Protein AF-0000000080426990 (afdb_homodimer)

Foldseek 3Di:
DLVVLVVLLPDPDVVSQVVDPVSVVVQVVCCVQLVADRSVQCQVPVLSHPDHLPPPDPDSVSVNSVVSVVDDDDCLPPADFPVVQQRHQQPQFKDFDPVAPDDQDPLSSVDTNVQQWDADPQQQAIDGDDPPPPSVVVVPCRSVVVVVCPVVVRMDTRNNRVVRHDRRPGVCPDDDCVVVVCVDDQLVRDDPPPPPDDLVVSLCVSCPRPVNPPVSVPDDSVRD/DLVVLVVLLPDPDVVSQVVDPVSVVVQVVCCVQLVADRSVQCLVPVLSHPDHLPPPDPDSVSVNSVVSVVDDDDCLPPADFPVVQQRHQQPQFKDFDPVAPDDQDPLSSVHTNVQFWDADPQQQAIDGDDPPPPSVVVVPCRSVVVVVCPVVVRMDTRNNNVVRHDRHPGPCPDDDCVVVVQVDDQLVRDDPPPCPDDLVVSLVVSCPRVVNPPVSVPDDSVRD

pLDDT: mean 78.08, std 14.15, range [45.28, 95.5]

Organism: Mucor circinelloides f. circinelloides (strain 1006PhL) (NCBI:txid1220926)

Solvent-accessible surface area (backbone atoms only — not comparable to full-atom values): 25011 Å² total; per-residue (Å²): 65,42,60,68,55,42,34,51,59,58,48,81,48,63,68,60,24,64,72,32,63,67,41,37,52,48,40,52,50,49,14,62,71,40,71,43,92,50,45,55,49,43,64,74,33,68,73,50,39,69,65,70,76,54,90,79,61,82,42,72,64,39,49,38,51,52,47,50,67,52,48,61,75,57,52,64,83,24,66,55,43,58,39,31,53,39,69,32,48,36,62,70,41,40,45,63,47,88,90,37,86,64,73,79,63,76,71,45,60,78,35,38,27,53,62,54,34,40,77,37,64,73,36,56,21,38,41,74,48,62,88,78,42,69,73,44,56,82,51,59,64,50,62,58,52,51,50,52,30,43,75,68,58,36,27,39,67,29,66,31,46,48,65,32,52,36,63,36,80,50,72,45,70,61,68,57,62,47,44,58,42,65,39,50,52,52,65,70,68,59,72,67,66,75,56,85,50,52,53,65,51,45,49,49,50,48,66,61,24,78,64,42,52,69,66,53,70,71,51,53,79,87,69,55,65,38,59,64,56,42,31,51,58,58,48,79,48,62,68,58,24,65,71,34,62,67,43,38,52,48,40,52,48,48,14,61,70,43,71,42,93,51,45,52,48,43,64,75,34,67,75,51,39,69,67,61,78,56,86,78,68,83,39,73,64,45,46,39,50,52,44,50,67,51,47,61,75,59,54,63,82,24,68,55,45,58,38,32,53,39,69,32,48,36,62,70,41,40,44,65,45,87,90,38,84,65,73,79,63,73,70,45,63,77,35,36,28,51,64,52,34,40,79,37,65,71,35,56,20,37,40,72,48,62,90,80,42,68,74,44,57,81,51,58,66,52,62,59,52,52,49,51,30,43,75,70,58,37,27,40,68,30,65,31,46,47,65,31,52,36,64,36,79,52,71,46,69,60,70,55,62,46,45,57,43,67,38,51,44,50,63,71,65,53,70,77,64,72,57,83,48,53,56,65,53,45,50,50,50,48,63,60,19,79,63,40,48,68,67,54,71,69,49,53,78,86,72,55

Radius of gyration: 31.19 Å; Cα contacts (8 Å, |Δi|>4): 604; chains: 2; bounding box: 49×91×64 Å

Structure (mmCIF, N/CA/C/O backbone):
data_AF-0000000080426990-model_v1
#
loop_
_entity.id
_entity.type
_entity.pdbx_description
1 polymer 'Uncharacterized protein'
#
loop_
_atom_site.group_PDB
_atom_site.id
_atom_site.type_symbol
_atom_site.label_atom_id
_atom_site.label_alt_id
_atom_site.label_comp_id
_atom_site.label_asym_id
_atom_site.label_entity_id
_atom_site.label_seq_id
_atom_site.pdbx_PDB_ins_code
_atom_site.Cartn_x
_atom_site.Cartn_y
_atom_site.Cartn_z
_atom_site.occupancy
_atom_site.B_iso_or_equiv
_atom_site.auth_seq_id
_atom_site.auth_comp_id
_atom_site.auth_asym_id
_atom_site.auth_atom_id
_atom_site.pdbx_PDB_model_num
ATOM 1 N N . MET A 1 1 ? 14.367 40.094 6.141 1 55.19 1 MET A N 1
ATOM 2 C CA . MET A 1 1 ? 15.086 39.469 7.23 1 55.19 1 MET A CA 1
ATOM 3 C C . MET A 1 1 ? 14.344 38.219 7.711 1 55.19 1 MET A C 1
ATOM 5 O O . MET A 1 1 ? 14.953 37.156 7.902 1 55.19 1 MET A O 1
ATOM 9 N N . TYR A 1 2 ? 13 38.25 7.672 1 69.12 2 TYR A N 1
ATOM 10 C CA . TYR A 1 2 ? 12.32 37.188 8.367 1 69.12 2 TYR A CA 1
ATOM 11 C C . TYR A 1 2 ? 12.148 35.969 7.461 1 69.12 2 TYR A C 1
ATOM 13 O O . TYR A 1 2 ? 12.016 34.844 7.938 1 69.12 2 TYR A O 1
ATOM 21 N N . PHE A 1 3 ? 12.445 36.25 6.215 1 68.5 3 PHE A N 1
ATOM 22 C CA . PHE A 1 3 ? 12.391 35.125 5.301 1 68.5 3 PHE A CA 1
ATOM 23 C C . PHE A 1 3 ? 13.625 34.219 5.457 1 68.5 3 PHE A C 1
ATOM 25 O O . PHE A 1 3 ? 13.539 33 5.344 1 68.5 3 PHE A O 1
ATOM 32 N N . ARG A 1 4 ? 14.688 34.844 5.809 1 66.94 4 ARG A N 1
ATOM 33 C CA . ARG A 1 4 ? 15.93 34.094 6.035 1 66.94 4 ARG A CA 1
ATOM 34 C C . ARG A 1 4 ? 15.789 33.125 7.215 1 66.94 4 ARG A C 1
ATOM 36 O O . ARG A 1 4 ? 16.359 32.031 7.203 1 66.94 4 ARG A O 1
ATOM 43 N N . TRP A 1 5 ? 15.047 33.656 8.117 1 73.81 5 TRP A N 1
ATOM 44 C CA . TRP A 1 5 ? 14.883 32.844 9.312 1 73.81 5 TRP A CA 1
ATOM 45 C C . TRP A 1 5 ? 13.898 31.703 9.055 1 73.81 5 TRP A C 1
ATOM 47 O O . TRP A 1 5 ? 13.914 30.703 9.766 1 73.81 5 TRP A O 1
ATOM 57 N N . LEU A 1 6 ? 13.094 31.891 8.023 1 79.12 6 LEU A N 1
ATOM 58 C CA . LEU A 1 6 ? 12.086 30.875 7.707 1 79.12 6 LEU A CA 1
ATOM 59 C C . LEU A 1 6 ? 12.711 29.672 7.016 1 79.12 6 LEU A C 1
ATOM 61 O O . LEU A 1 6 ? 12.258 28.547 7.191 1 79.12 6 LEU A O 1
ATOM 65 N N . GLN A 1 7 ? 13.703 29.844 6.383 1 74.75 7 GLN A N 1
ATOM 66 C CA . GLN A 1 7 ? 14.281 28.812 5.539 1 74.75 7 GLN A CA 1
ATOM 67 C C . GLN A 1 7 ? 14.734 27.609 6.367 1 74.75 7 GLN A C 1
ATOM 69 O O . GLN A 1 7 ? 14.336 26.469 6.102 1 74.75 7 GLN A O 1
ATOM 74 N N . PRO A 1 8 ? 15.516 27.875 7.395 1 77.38 8 PRO A N 1
ATOM 75 C CA . PRO A 1 8 ? 15.938 26.734 8.203 1 77.38 8 PRO A CA 1
ATOM 76 C C . PRO A 1 8 ? 14.766 26.062 8.938 1 77.38 8 PRO A C 1
ATOM 78 O O . PRO A 1 8 ? 14.82 24.859 9.227 1 77.38 8 PRO A O 1
ATOM 81 N N . LEU A 1 9 ? 13.742 26.828 9.164 1 85.88 9 LEU A N 1
ATOM 82 C CA . LEU A 1 9 ? 12.594 26.297 9.898 1 85.88 9 LEU A CA 1
ATOM 83 C C . LEU A 1 9 ? 11.75 25.391 9 1 85.88 9 LEU A C 1
ATOM 85 O O . LEU A 1 9 ? 10.977 24.578 9.5 1 85.88 9 LEU A O 1
ATOM 89 N N . LEU A 1 10 ? 11.898 25.625 7.758 1 81.88 10 LEU A N 1
ATOM 90 C CA . LEU A 1 10 ? 11.102 24.859 6.809 1 81.88 10 LEU A CA 1
ATOM 91 C C . LEU A 1 10 ? 11.906 23.719 6.215 1 81.88 10 LEU A C 1
ATOM 93 O O . LEU A 1 10 ? 11.445 23.031 5.297 1 81.88 10 LEU A O 1
ATOM 97 N N . THR A 1 11 ? 13.047 23.516 6.723 1 70.75 11 THR A N 1
ATOM 98 C CA . THR A 1 11 ? 13.867 22.422 6.227 1 70.75 11 THR A CA 1
ATOM 99 C C . THR A 1 11 ? 13.484 21.109 6.902 1 70.75 11 THR A C 1
ATOM 101 O O . THR A 1 11 ? 12.977 21.109 8.023 1 70.75 11 THR A O 1
ATOM 104 N N . GLN A 1 12 ? 13.594 19.984 6.211 1 64.44 12 GLN A N 1
ATOM 105 C CA . GLN A 1 12 ? 13.219 18.641 6.641 1 64.44 12 GLN A CA 1
ATOM 106 C C . GLN A 1 12 ? 14.297 18.031 7.535 1 64.44 12 GLN A C 1
ATOM 108 O O . GLN A 1 12 ? 14.039 17.094 8.273 1 64.44 12 GLN A O 1
ATOM 113 N N . ASP A 1 13 ? 15.43 18.656 7.527 1 67.12 13 ASP A N 1
ATOM 114 C CA . ASP A 1 13 ? 16.594 18.016 8.148 1 67.12 13 ASP A CA 1
ATOM 115 C C . ASP A 1 13 ? 16.875 18.625 9.523 1 67.12 13 ASP A C 1
ATOM 117 O O . ASP A 1 13 ? 17.266 19.781 9.641 1 67.12 13 ASP A O 1
ATOM 121 N N . GLN A 1 14 ? 16.547 17.828 10.508 1 71.5 14 GLN A N 1
ATOM 122 C CA . GLN A 1 14 ? 16.75 18.25 11.883 1 71.5 14 GLN A CA 1
ATOM 123 C C . GLN A 1 14 ? 18.188 18.719 12.102 1 71.5 14 GLN A C 1
ATOM 125 O O . GLN A 1 14 ? 18.422 19.719 12.789 1 71.5 14 GLN A O 1
ATOM 130 N N . PRO A 1 15 ? 19.094 18.062 11.484 1 72.5 15 PRO A N 1
ATOM 131 C CA . PRO A 1 15 ? 20.469 18.531 11.695 1 72.5 15 PRO A CA 1
ATOM 132 C C . PRO A 1 15 ? 20.688 19.953 11.195 1 72.5 15 PRO A C 1
ATOM 134 O O . PRO A 1 15 ? 21.453 20.703 11.789 1 72.5 15 PRO A O 1
ATOM 137 N N . ILE A 1 16 ? 20.031 20.312 10.219 1 72.94 16 ILE A N 1
ATOM 138 C CA . ILE A 1 16 ? 20.141 21.672 9.695 1 72.94 16 ILE A CA 1
ATOM 139 C C . ILE A 1 16 ? 19.531 22.672 10.688 1 72.94 16 ILE A C 1
ATOM 141 O O . ILE A 1 16 ? 20.109 23.734 10.938 1 72.94 16 ILE A O 1
ATOM 145 N N . LEU A 1 17 ? 18.469 22.297 11.234 1 78.06 17 LEU A N 1
ATOM 146 C CA . LEU A 1 17 ? 17.828 23.156 12.227 1 78.06 17 LEU A CA 1
ATOM 147 C C . LEU A 1 17 ? 18.703 23.312 13.461 1 78.06 17 LEU A C 1
ATOM 149 O O . LEU A 1 17 ? 18.828 24.406 14.008 1 78.06 17 LEU A O 1
ATOM 153 N N . ASP A 1 18 ? 19.344 22.25 13.75 1 75.94 18 ASP A N 1
ATOM 154 C CA . ASP A 1 18 ? 20.156 22.25 14.961 1 75.94 18 ASP A CA 1
ATOM 155 C C . ASP A 1 18 ? 21.438 23.062 14.766 1 75.94 18 ASP A C 1
ATOM 157 O O . ASP A 1 18 ? 22.016 23.547 15.734 1 75.94 18 ASP A O 1
ATOM 161 N N . SER A 1 19 ? 21.766 23.125 13.555 1 75.94 19 SER A N 1
ATOM 162 C CA . SER A 1 19 ? 23 23.844 13.25 1 75.94 19 SER A CA 1
ATOM 163 C C . SER A 1 19 ? 22.766 25.359 13.281 1 75.94 19 SER A C 1
ATOM 165 O O . SER A 1 19 ? 23.734 26.125 13.289 1 75.94 19 SER A O 1
ATOM 167 N N . HIS A 1 20 ? 21.578 25.797 13.312 1 75.56 20 HIS A N 1
ATOM 168 C CA . HIS A 1 20 ? 21.219 27.203 13.406 1 75.56 20 HIS A CA 1
ATOM 169 C C . HIS A 1 20 ? 20.562 27.516 14.75 1 75.56 20 HIS A C 1
ATOM 171 O O . HIS A 1 20 ? 19.359 27.344 14.922 1 75.56 20 HIS A O 1
ATOM 177 N N . PRO A 1 21 ? 21.312 28.062 15.68 1 77.12 21 PRO A N 1
ATOM 178 C CA . PRO A 1 21 ? 20.812 28.266 17.047 1 77.12 21 PRO A CA 1
ATOM 179 C C . PRO A 1 21 ? 19.547 29.109 17.094 1 77.12 21 PRO A C 1
ATOM 181 O O . PRO A 1 21 ? 18.641 28.812 17.875 1 77.12 21 PRO A O 1
ATOM 184 N N . VAL A 1 22 ? 19.531 30.172 16.266 1 77.44 22 VAL A N 1
ATOM 185 C CA . VAL A 1 22 ? 18.359 31.047 16.25 1 77.44 22 VAL A CA 1
ATOM 186 C C . VAL A 1 22 ? 17.141 30.25 15.797 1 77.44 22 VAL A C 1
ATOM 188 O O . VAL A 1 22 ? 16.078 30.312 16.422 1 77.44 22 VAL A O 1
ATOM 191 N N . SER A 1 23 ? 17.375 29.516 14.773 1 82 23 SER A N 1
ATOM 192 C CA . SER A 1 23 ? 16.266 28.719 14.242 1 82 23 SER A CA 1
ATOM 193 C C . SER A 1 23 ? 15.836 27.641 15.227 1 82 23 SER A C 1
ATOM 195 O O . SER A 1 23 ? 14.641 27.344 15.352 1 82 23 SER A O 1
ATOM 197 N N . CYS A 1 24 ? 16.75 27.094 15.844 1 82.69 24 CYS A N 1
ATOM 198 C CA . CYS A 1 24 ? 16.438 26.078 16.859 1 82.69 24 CYS A CA 1
ATOM 199 C C . CYS A 1 24 ? 15.602 26.688 17.984 1 82.69 24 CYS A C 1
ATOM 201 O O . CYS A 1 24 ? 14.586 26.109 18.391 1 82.69 24 CYS A O 1
ATOM 203 N N . LEU A 1 25 ? 16.078 27.828 18.469 1 85 25 LEU A N 1
ATOM 204 C CA . LEU A 1 25 ? 15.359 28.5 19.531 1 85 25 LEU A CA 1
ATOM 205 C C . LEU A 1 25 ? 13.961 28.906 19.078 1 85 25 LEU A C 1
ATOM 207 O O . LEU A 1 25 ? 12.992 28.781 19.844 1 85 25 LEU A O 1
ATOM 211 N N . LEU A 1 26 ? 13.914 29.375 17.859 1 86.81 26 LEU A N 1
ATOM 212 C CA . LEU A 1 26 ? 12.625 29.766 17.328 1 86.81 26 LEU A CA 1
ATOM 213 C C . LEU A 1 26 ? 11.695 28.562 17.203 1 86.81 26 LEU A C 1
ATOM 215 O O . LEU A 1 26 ? 10.5 28.672 17.469 1 86.81 26 LEU A O 1
ATOM 219 N N . SER A 1 27 ? 12.211 27.484 16.812 1 88.69 27 SER A N 1
ATOM 220 C CA . SER A 1 27 ? 11.438 26.25 16.719 1 88.69 27 SER A CA 1
ATOM 221 C C . SER A 1 27 ? 10.82 25.891 18.062 1 88.69 27 SER A C 1
ATOM 223 O O . SER A 1 27 ? 9.625 25.594 18.156 1 88.69 27 SER A O 1
ATOM 225 N N . TYR A 1 28 ? 11.641 25.969 19.078 1 85.5 28 TYR A N 1
ATOM 226 C CA . TYR A 1 28 ? 11.156 25.672 20.422 1 85.5 28 TYR A CA 1
ATOM 227 C C . TYR A 1 28 ? 10.102 26.672 20.875 1 85.5 28 TYR A C 1
ATOM 229 O O . TYR A 1 28 ? 9.086 26.297 21.453 1 85.5 28 TYR A O 1
ATOM 237 N N . HIS A 1 29 ? 10.367 27.875 20.594 1 87.94 29 HIS A N 1
ATOM 238 C CA . HIS A 1 29 ? 9.43 28.922 21 1 87.94 29 HIS A CA 1
ATOM 239 C C . HIS A 1 29 ? 8.086 28.734 20.312 1 87.94 29 HIS A C 1
ATOM 241 O O . HIS A 1 29 ? 7.035 28.828 20.953 1 87.94 29 HIS A O 1
ATOM 247 N N . ILE A 1 30 ? 8.109 28.484 19.047 1 89.75 30 ILE A N 1
ATOM 248 C CA . ILE A 1 30 ? 6.879 28.297 18.281 1 89.75 30 ILE A CA 1
ATOM 249 C C . ILE A 1 30 ? 6.105 27.094 18.828 1 89.75 30 ILE A C 1
ATOM 251 O O . ILE A 1 30 ? 4.887 27.172 18.984 1 89.75 30 ILE A O 1
ATOM 255 N N . ARG A 1 31 ? 6.789 26.078 19.156 1 87.44 31 ARG A N 1
ATOM 256 C CA . ARG A 1 31 ? 6.148 24.891 19.688 1 87.44 31 ARG A CA 1
ATOM 257 C C . ARG A 1 31 ? 5.516 25.156 21.047 1 87.44 31 ARG A C 1
ATOM 259 O O . ARG A 1 31 ? 4.391 24.734 21.312 1 87.44 31 ARG A O 1
ATOM 266 N N . ASN A 1 32 ? 6.184 25.938 21.844 1 85.06 32 ASN A N 1
ATOM 267 C CA . ASN A 1 32 ? 5.707 26.234 23.188 1 85.06 32 ASN A CA 1
ATOM 268 C C . ASN A 1 32 ? 4.488 27.156 23.172 1 85.06 32 ASN A C 1
ATOM 270 O O . ASN A 1 32 ? 3.518 26.922 23.891 1 85.06 32 ASN A O 1
ATOM 274 N N . VAL A 1 33 ? 4.582 28.125 22.328 1 85 33 VAL A N 1
ATOM 275 C CA . VAL A 1 33 ? 3.504 29.109 22.281 1 85 33 VAL A CA 1
ATOM 276 C C . VAL A 1 33 ? 2.23 28.453 21.75 1 85 33 VAL A C 1
ATOM 278 O O . VAL A 1 33 ? 1.124 28.797 22.172 1 85 33 VAL A O 1
ATOM 281 N N . ASN A 1 34 ? 2.396 27.5 20.828 1 88.44 34 ASN A N 1
ATOM 282 C CA . ASN A 1 34 ? 1.238 26.891 20.172 1 88.44 34 ASN A CA 1
ATOM 283 C C . ASN A 1 34 ? 0.922 25.531 20.781 1 88.44 34 ASN A C 1
ATOM 285 O O . ASN A 1 34 ? -0.015 24.859 20.344 1 88.44 34 ASN A O 1
ATOM 289 N N . ASN A 1 35 ? 1.779 25.094 21.703 1 85.44 35 ASN A N 1
ATOM 290 C CA . ASN A 1 35 ? 1.604 23.797 22.344 1 85.44 35 ASN A CA 1
ATOM 291 C C . ASN A 1 35 ? 1.504 22.672 21.312 1 85.44 35 ASN A C 1
ATOM 293 O O . ASN A 1 35 ? 0.547 21.891 21.328 1 85.44 35 ASN A O 1
ATOM 297 N N . CYS A 1 36 ? 2.402 22.703 20.422 1 88 36 CYS A N 1
ATOM 298 C CA . CYS A 1 36 ? 2.428 21.688 19.391 1 88 36 CYS A CA 1
ATOM 299 C C . CYS A 1 36 ? 3.793 21 19.312 1 88 36 CYS A C 1
ATOM 301 O O . CYS A 1 36 ? 4.773 21.531 19.844 1 88 36 CYS A O 1
ATOM 303 N N . GLN A 1 37 ? 3.812 19.875 18.734 1 87.31 37 GLN A N 1
ATOM 304 C CA . GLN A 1 37 ? 5.039 19.094 18.672 1 87.31 37 GLN A CA 1
ATOM 305 C C . GLN A 1 37 ? 5.902 19.516 17.484 1 87.31 37 GLN A C 1
ATOM 307 O O . GLN A 1 37 ? 7.129 19.406 17.531 1 87.31 37 GLN A O 1
ATOM 312 N N . TYR A 1 38 ? 5.258 19.984 16.484 1 91 38 TYR A N 1
ATOM 313 C CA . TYR A 1 38 ? 5.973 20.344 15.273 1 91 38 TYR A CA 1
ATOM 314 C C . TYR A 1 38 ? 5.773 21.812 14.922 1 91 38 TYR A C 1
ATOM 316 O O . TYR A 1 38 ? 4.652 22.234 14.633 1 91 38 TYR A O 1
ATOM 324 N N . HIS A 1 39 ? 6.875 22.484 14.836 1 90.5 39 HIS A N 1
ATOM 325 C CA . HIS A 1 39 ? 6.797 23.922 14.609 1 90.5 39 HIS A CA 1
ATOM 326 C C . HIS A 1 39 ? 6.289 24.234 13.203 1 90.5 39 HIS A C 1
ATOM 328 O O . HIS A 1 39 ? 5.859 25.359 12.922 1 90.5 39 HIS A O 1
ATOM 334 N N . GLN A 1 40 ? 6.367 23.266 12.328 1 90.94 40 GLN A N 1
ATOM 335 C CA . GLN A 1 40 ? 5.922 23.469 10.953 1 90.94 40 GLN A CA 1
ATOM 336 C C . GLN A 1 40 ? 4.41 23.641 10.883 1 90.94 40 GLN A C 1
ATOM 338 O O . GLN A 1 40 ? 3.898 24.312 9.977 1 90.94 40 GLN A O 1
ATOM 343 N N . ILE A 1 41 ? 3.734 23.156 11.812 1 92.31 41 ILE A N 1
ATOM 344 C CA . ILE A 1 41 ? 2.275 23.141 11.773 1 92.31 41 ILE A CA 1
ATOM 345 C C . ILE A 1 41 ? 1.743 24.562 11.867 1 92.31 41 ILE A C 1
ATOM 347 O O . ILE A 1 41 ? 1.054 25.047 10.961 1 92.31 41 ILE A O 1
ATOM 351 N N . PRO A 1 42 ? 2.1 25.312 12.875 1 91.5 42 PRO A N 1
ATOM 352 C CA . PRO A 1 42 ? 1.614 26.703 12.906 1 91.5 42 PRO A CA 1
ATOM 353 C C . PRO A 1 42 ? 2.205 27.562 11.789 1 91.5 42 PRO A C 1
ATOM 355 O O . PRO A 1 42 ? 1.597 28.547 11.375 1 91.5 42 PRO A O 1
ATOM 358 N N . LEU A 1 43 ? 3.324 27.203 11.297 1 90.81 43 LEU A N 1
ATOM 359 C CA . LEU A 1 43 ? 3.918 27.938 10.195 1 90.81 43 LEU A CA 1
ATOM 360 C C . LEU A 1 43 ? 3.131 27.719 8.906 1 90.81 43 LEU A C 1
ATOM 362 O O . LEU A 1 43 ? 2.832 28.688 8.188 1 90.81 43 LEU A O 1
ATOM 366 N N . LEU A 1 44 ? 2.74 26.531 8.711 1 90.44 44 LEU A N 1
ATOM 367 C CA . LEU A 1 44 ? 2.119 26.172 7.438 1 90.44 44 LEU A CA 1
ATOM 368 C C . LEU A 1 44 ? 0.61 26.391 7.488 1 90.44 44 LEU A C 1
ATOM 370 O O . LEU A 1 44 ? -0.015 26.656 6.465 1 90.44 44 LEU A O 1
ATOM 374 N N . PHE A 1 45 ? 0.104 26.25 8.664 1 90.62 45 PHE A N 1
ATOM 375 C CA . PHE A 1 45 ? -1.347 26.312 8.805 1 90.62 45 PHE A CA 1
ATOM 376 C C . PHE A 1 45 ? -1.742 27.375 9.82 1 90.62 45 PHE A C 1
ATOM 378 O O . PHE A 1 45 ? -1.751 27.125 11.023 1 90.62 45 PHE A O 1
ATOM 385 N N . PRO A 1 46 ? -2.229 28.453 9.375 1 87.56 46 PRO A N 1
ATOM 386 C CA . PRO A 1 46 ? -2.574 29.562 10.266 1 87.56 46 PRO A CA 1
ATOM 387 C C . PRO A 1 46 ? -3.621 29.188 11.305 1 87.56 46 PRO A C 1
ATOM 389 O O . PRO A 1 46 ? -3.619 29.734 12.414 1 87.56 46 PRO A O 1
ATOM 392 N N . SER A 1 47 ? -4.438 28.266 10.945 1 82.75 47 SER A N 1
ATOM 393 C CA . SER A 1 47 ? -5.504 27.844 11.844 1 82.75 47 SER A CA 1
ATOM 394 C C . SER A 1 47 ? -4.941 27.172 13.094 1 82.75 47 SER A C 1
ATOM 396 O O . SER A 1 47 ? -5.641 27.031 14.102 1 82.75 47 SER A O 1
ATOM 398 N N . ALA A 1 48 ? -3.76 26.797 13.031 1 88.5 48 ALA A N 1
ATOM 399 C CA . ALA A 1 48 ? -3.15 26.078 14.141 1 88.5 48 ALA A CA 1
ATOM 400 C C . ALA A 1 48 ? -2.445 27.031 15.102 1 88.5 48 ALA A C 1
ATOM 402 O O . ALA A 1 48 ? -1.908 26.609 16.125 1 88.5 48 ALA A O 1
ATOM 403 N N . ARG A 1 49 ? -2.549 28.25 14.805 1 87.44 49 ARG A N 1
ATOM 404 C CA . ARG A 1 49 ? -1.881 29.25 15.648 1 87.44 49 ARG A CA 1
ATOM 405 C C . ARG A 1 49 ? -2.754 29.625 16.828 1 87.44 49 ARG A C 1
ATOM 407 O O . ARG A 1 49 ? -3.951 29.875 16.688 1 87.44 49 ARG A O 1
ATOM 414 N N . SER A 1 50 ? -2.225 29.406 18.062 1 76.88 50 SER A N 1
ATOM 415 C CA . SER A 1 50 ? -2.969 29.719 19.281 1 76.88 50 SER A CA 1
ATOM 416 C C . SER A 1 50 ? -3.363 31.188 19.312 1 76.88 50 SER A C 1
ATOM 418 O O . SER A 1 50 ? -4.457 31.531 19.766 1 76.88 50 SER A O 1
ATOM 420 N N . GLN A 1 51 ? -2.375 32.062 19.078 1 67.5 51 GLN A N 1
ATOM 421 C CA . GLN A 1 51 ? -2.654 33.5 19.125 1 67.5 51 GLN A CA 1
ATOM 422 C C . GLN A 1 51 ? -2.553 34.125 17.734 1 67.5 51 GLN A C 1
ATOM 424 O O . GLN A 1 51 ? -1.731 33.688 16.922 1 67.5 51 GLN A O 1
ATOM 429 N N . GLY A 1 52 ? -3.775 34.531 17.203 1 59.16 52 GLY A N 1
ATOM 430 C CA . GLY A 1 52 ? -3.721 35.25 15.93 1 59.16 52 GLY A CA 1
ATOM 431 C C . GLY A 1 52 ? -2.592 36.25 15.852 1 59.16 52 GLY A C 1
ATOM 432 O O . GLY A 1 52 ? -1.899 36.5 16.844 1 59.16 52 GLY A O 1
ATOM 433 N N . LEU A 1 53 ? -2.111 36.469 14.586 1 58.56 53 LEU A N 1
ATOM 434 C CA . LEU A 1 53 ? -1.147 37.531 14.367 1 58.56 53 LEU A CA 1
ATOM 435 C C . LEU A 1 53 ? -1.575 38.812 15.086 1 58.56 53 LEU A C 1
ATOM 437 O O . LEU A 1 53 ? -2.725 39.25 14.969 1 58.56 53 LEU A O 1
ATOM 441 N N . HIS A 1 54 ? -1.146 39 16.344 1 52.56 54 HIS A N 1
ATOM 442 C CA . HIS A 1 54 ? -1.499 40.25 16.984 1 52.56 54 HIS A CA 1
ATOM 443 C C . HIS A 1 54 ? -1.022 41.438 16.172 1 52.56 54 HIS A C 1
ATOM 445 O O . HIS A 1 54 ? 0.047 41.406 15.555 1 52.56 54 HIS A O 1
ATOM 451 N N . LYS A 1 55 ? -2.09 42.312 15.75 1 52.03 55 LYS A N 1
ATOM 452 C CA . LYS A 1 55 ? -1.826 43.531 15.008 1 52.03 55 LYS A CA 1
ATOM 453 C C . LYS A 1 55 ? -0.565 44.219 15.516 1 52.03 55 LYS A C 1
ATOM 455 O O . LYS A 1 55 ? 0.216 44.75 14.727 1 52.03 55 LYS A O 1
ATOM 460 N N . GLN A 1 56 ? -0.616 44.469 16.75 1 46.94 56 GLN A N 1
ATOM 461 C CA . GLN A 1 56 ? 0.325 45.438 17.297 1 46.94 56 GLN A CA 1
ATOM 462 C C . GLN A 1 56 ? 1.64 44.781 17.688 1 46.94 56 GLN A C 1
ATOM 464 O O . GLN A 1 56 ? 2.672 45.438 17.797 1 46.94 56 GLN A O 1
ATOM 469 N N . ARG A 1 57 ? 1.629 43.562 18.375 1 51.47 57 ARG A N 1
ATOM 470 C CA . ARG A 1 57 ? 2.836 43.094 19.031 1 51.47 57 ARG A CA 1
ATOM 471 C C . ARG A 1 57 ? 3.766 42.406 18.062 1 51.47 57 ARG A C 1
ATOM 473 O O . ARG A 1 57 ? 3.334 41.5 17.312 1 51.47 57 ARG A O 1
ATOM 480 N N . VAL A 1 58 ? 4.863 43.031 17.688 1 59.88 58 VAL A N 1
ATOM 481 C CA . VAL A 1 58 ? 6.035 42.938 16.828 1 59.88 58 VAL A CA 1
ATOM 482 C C . VAL A 1 58 ? 6.922 41.781 17.312 1 59.88 58 VAL A C 1
ATOM 484 O O . VAL A 1 58 ? 8.148 41.875 17.25 1 59.88 58 VAL A O 1
ATOM 487 N N . GLY A 1 59 ? 6.285 40.75 17.891 1 72 59 GLY A N 1
ATOM 488 C CA . GLY A 1 59 ? 7.211 39.719 18.312 1 72 59 GLY A CA 1
ATOM 489 C C . GLY A 1 59 ? 7.785 38.906 17.141 1 72 59 GLY A C 1
ATOM 490 O O . GLY A 1 59 ? 7.25 38.938 16.031 1 72 59 GLY A O 1
ATOM 491 N N . THR A 1 60 ? 8.938 38.469 17.328 1 78.75 60 THR A N 1
ATOM 492 C CA . THR A 1 60 ? 9.68 37.719 16.328 1 78.75 60 THR A CA 1
ATOM 493 C C . THR A 1 60 ? 8.805 36.656 15.672 1 78.75 60 THR A C 1
ATOM 495 O O . THR A 1 60 ? 8.805 36.5 14.453 1 78.75 60 THR A O 1
ATOM 498 N N . ILE A 1 61 ? 7.957 36.094 16.484 1 83.38 61 ILE A N 1
ATOM 499 C CA . ILE A 1 61 ? 7.105 35.031 15.984 1 83.38 61 ILE A CA 1
ATOM 500 C C . ILE A 1 61 ? 6.023 35.625 15.078 1 83.38 61 ILE A C 1
ATOM 502 O O . ILE A 1 61 ? 5.707 35.062 14.031 1 83.38 61 ILE A O 1
ATOM 506 N N . ASP A 1 62 ? 5.512 36.719 15.477 1 82.94 62 ASP A N 1
ATOM 507 C CA . ASP A 1 62 ? 4.488 37.375 14.656 1 82.94 62 ASP A CA 1
ATOM 508 C C . ASP A 1 62 ? 5.051 37.781 13.297 1 82.94 62 ASP A C 1
ATOM 510 O O . ASP A 1 62 ? 4.371 37.656 12.273 1 82.94 62 ASP A O 1
ATOM 514 N N . MET A 1 63 ? 6.223 38.25 13.367 1 80.19 63 MET A N 1
ATOM 515 C CA . MET A 1 63 ? 6.859 38.656 12.117 1 80.19 63 MET A CA 1
ATOM 516 C C . MET A 1 63 ? 7.125 37.469 11.227 1 80.19 63 MET A C 1
ATOM 518 O O . MET A 1 63 ? 6.992 37.531 10.008 1 80.19 63 MET A O 1
ATOM 522 N N . LEU A 1 64 ? 7.508 36.375 11.828 1 84.06 64 LEU A N 1
ATOM 523 C CA . LEU A 1 64 ? 7.711 35.156 11.062 1 84.06 64 LEU A CA 1
ATOM 524 C C . LEU A 1 64 ? 6.402 34.688 10.422 1 84.06 64 LEU A C 1
ATOM 526 O O . LEU A 1 64 ? 6.379 34.281 9.25 1 84.06 64 LEU A O 1
ATOM 530 N N . TYR A 1 65 ? 5.371 34.75 11.227 1 86.62 65 TYR A N 1
ATOM 531 C CA . TYR A 1 65 ? 4.062 34.344 10.719 1 86.62 65 TYR A CA 1
ATOM 532 C C . TYR A 1 65 ? 3.635 35.219 9.555 1 86.62 65 TYR A C 1
ATOM 534 O O . TYR A 1 65 ? 3.107 34.75 8.555 1 86.62 65 TYR A O 1
ATOM 542 N N . ARG A 1 66 ? 3.844 36.469 9.703 1 80.31 66 ARG A N 1
ATOM 543 C CA . ARG A 1 66 ? 3.502 37.375 8.625 1 80.31 66 ARG A CA 1
ATOM 544 C C . ARG A 1 66 ? 4.301 37.094 7.363 1 80.31 66 ARG A C 1
ATOM 546 O O . ARG A 1 66 ? 3.752 37.094 6.258 1 80.31 66 ARG A O 1
ATOM 553 N N . ALA A 1 67 ? 5.539 36.844 7.559 1 78.19 67 ALA A N 1
ATOM 554 C CA . ALA A 1 67 ? 6.422 36.562 6.43 1 78.19 67 ALA A CA 1
ATOM 555 C C . ALA A 1 67 ? 5.957 35.312 5.672 1 78.19 67 ALA A C 1
ATOM 557 O O . ALA A 1 67 ? 5.871 35.312 4.441 1 78.19 67 ALA A O 1
ATOM 558 N N . ILE A 1 68 ? 5.691 34.281 6.41 1 82.12 68 ILE A N 1
ATOM 559 C CA . ILE A 1 68 ? 5.316 33.031 5.75 1 82.12 68 ILE A CA 1
ATOM 560 C C . ILE A 1 68 ? 3.949 33.188 5.086 1 82.12 68 ILE A C 1
ATOM 562 O O . ILE A 1 68 ? 3.686 32.562 4.047 1 82.12 68 ILE A O 1
ATOM 566 N N . ASN A 1 69 ? 3.104 33.969 5.66 1 80.62 69 ASN A N 1
ATOM 567 C CA . ASN A 1 69 ? 1.77 34.156 5.105 1 80.62 69 ASN A CA 1
ATOM 568 C C . ASN A 1 69 ? 1.82 34.906 3.768 1 80.62 69 ASN A C 1
ATOM 570 O O . ASN A 1 69 ? 0.878 34.812 2.977 1 80.62 69 ASN A O 1
ATOM 574 N N . TYR A 1 70 ? 2.869 35.562 3.605 1 72.06 70 TYR A N 1
ATOM 575 C CA . TYR A 1 70 ? 3.008 36.312 2.357 1 72.06 70 TYR A CA 1
ATOM 576 C C . TYR A 1 70 ? 3.449 35.375 1.224 1 72.06 70 TYR A C 1
ATOM 578 O O . TYR A 1 70 ? 3.322 35.719 0.048 1 72.06 70 TYR A O 1
ATOM 586 N N . LEU A 1 71 ? 3.941 34.219 1.598 1 72.38 71 LEU A N 1
ATOM 587 C CA . LEU A 1 71 ? 4.387 33.25 0.581 1 72.38 71 LEU A CA 1
ATOM 588 C C . LEU A 1 71 ? 3.211 32.469 0.027 1 72.38 71 LEU A C 1
ATOM 590 O O . LEU A 1 71 ? 2.342 32.031 0.784 1 72.38 71 LEU A O 1
ATOM 594 N N . PRO A 1 72 ? 3.166 32.344 -1.257 1 69.75 72 PRO A N 1
ATOM 595 C CA . PRO A 1 72 ? 2.104 31.516 -1.827 1 69.75 72 PRO A CA 1
ATOM 596 C C . PRO A 1 72 ? 2.236 30.031 -1.442 1 69.75 72 PRO A C 1
ATOM 598 O O . PRO A 1 72 ? 3.352 29.516 -1.354 1 69.75 72 PRO A O 1
ATOM 601 N N . ARG A 1 73 ? 1.118 29.484 -1.009 1 73.69 73 ARG A N 1
ATOM 602 C CA . ARG A 1 73 ? 1.111 28.062 -0.691 1 73.69 73 ARG A CA 1
ATOM 603 C C . ARG A 1 73 ? -0.064 27.344 -1.361 1 73.69 73 ARG A C 1
ATOM 605 O O . ARG A 1 73 ? -1.197 27.828 -1.307 1 73.69 73 ARG A O 1
ATOM 612 N N . SER A 1 74 ? 0.297 26.375 -2.215 1 74.62 74 SER A N 1
ATOM 613 C CA . SER A 1 74 ? -0.655 25.453 -2.812 1 74.62 74 SER A CA 1
ATOM 614 C C . SER A 1 74 ? -0.256 24 -2.545 1 74.62 74 SER A C 1
ATOM 616 O O . SER A 1 74 ? 0.709 23.5 -3.127 1 74.62 74 SER A O 1
ATOM 618 N N . PHE A 1 75 ? -1.104 23.469 -1.718 1 80.19 75 PHE A N 1
ATOM 619 C CA . PHE A 1 75 ? -0.749 22.109 -1.318 1 80.19 75 PHE A CA 1
ATOM 620 C C . PHE A 1 75 ? -1.405 21.078 -2.236 1 80.19 75 PHE A C 1
ATOM 622 O O . PHE A 1 75 ? -1.353 19.891 -1.973 1 80.19 75 PHE A O 1
ATOM 629 N N . ASP A 1 76 ? -1.95 21.531 -3.311 1 76.88 76 ASP A N 1
ATOM 630 C CA . ASP A 1 76 ? -2.756 20.656 -4.145 1 76.88 76 ASP A CA 1
ATOM 631 C C . ASP A 1 76 ? -1.921 19.484 -4.684 1 76.88 76 ASP A C 1
ATOM 633 O O . ASP A 1 76 ? -2.404 18.359 -4.773 1 76.88 76 ASP A O 1
ATOM 637 N N . ALA A 1 77 ? -0.678 19.75 -4.898 1 76.62 77 ALA A N 1
ATOM 638 C CA . ALA A 1 77 ? 0.171 18.734 -5.516 1 76.62 77 ALA A CA 1
ATOM 639 C C . ALA A 1 77 ? 0.917 17.922 -4.457 1 76.62 77 ALA A C 1
ATOM 641 O O . ALA A 1 77 ? 1.645 16.984 -4.781 1 76.62 77 ALA A O 1
ATOM 642 N N . ALA A 1 78 ? 0.635 18.328 -3.283 1 81.69 78 ALA A N 1
ATOM 643 C CA . ALA A 1 78 ? 1.396 17.672 -2.225 1 81.69 78 ALA A CA 1
ATOM 644 C C . ALA A 1 78 ? 0.79 16.328 -1.873 1 81.69 78 ALA A C 1
ATOM 646 O O . ALA A 1 78 ? -0.434 16.172 -1.848 1 81.69 78 ALA A O 1
ATOM 647 N N . ALA A 1 79 ? 1.628 15.336 -1.685 1 79.38 79 ALA A N 1
ATOM 648 C CA . ALA A 1 79 ? 1.222 14.039 -1.16 1 79.38 79 ALA A CA 1
ATOM 649 C C . ALA A 1 79 ? 1.81 13.797 0.228 1 79.38 79 ALA A C 1
ATOM 651 O O . ALA A 1 79 ? 3.029 13.836 0.407 1 79.38 79 ALA A O 1
ATOM 652 N N . ILE A 1 80 ? 0.905 13.656 1.085 1 87.88 80 ILE A N 1
ATOM 653 C CA . ILE A 1 80 ? 1.39 13.438 2.443 1 87.88 80 ILE A CA 1
ATOM 654 C C . ILE A 1 80 ? 1.173 11.977 2.836 1 87.88 80 ILE A C 1
ATOM 656 O O . ILE A 1 80 ? 0.337 11.289 2.25 1 87.88 80 ILE A O 1
ATOM 660 N N . ASN A 1 81 ? 1.957 11.57 3.787 1 83 81 ASN A N 1
ATOM 661 C CA . ASN A 1 81 ? 1.763 10.211 4.289 1 83 81 ASN A CA 1
ATOM 662 C C . ASN A 1 81 ? 0.75 10.18 5.434 1 83 81 ASN A C 1
ATOM 664 O O . ASN A 1 81 ? 0.295 11.227 5.895 1 83 81 ASN A O 1
ATOM 668 N N . THR A 1 82 ? 0.438 9.008 5.891 1 86.56 82 THR A N 1
ATOM 669 C CA . THR A 1 82 ? -0.613 8.82 6.883 1 86.56 82 THR A CA 1
ATOM 670 C C . THR A 1 82 ? -0.182 9.383 8.234 1 86.56 82 THR A C 1
ATOM 672 O O . THR A 1 82 ? -0.993 9.961 8.961 1 86.56 82 THR A O 1
ATOM 675 N N . ALA A 1 83 ? 1.05 9.219 8.594 1 87.06 83 ALA A N 1
ATOM 676 C CA . ALA A 1 83 ? 1.545 9.719 9.867 1 87.06 83 ALA A CA 1
ATOM 677 C C . ALA A 1 83 ? 1.415 11.242 9.945 1 87.06 83 ALA A C 1
ATOM 679 O O . ALA A 1 83 ? 0.967 11.781 10.961 1 87.06 83 ALA A O 1
ATOM 680 N N . THR A 1 84 ? 1.763 11.867 8.891 1 90.31 84 THR A N 1
ATOM 681 C CA . THR A 1 84 ? 1.651 13.32 8.828 1 90.31 84 THR A CA 1
ATOM 682 C C . THR A 1 84 ? 0.188 13.75 8.852 1 90.31 84 THR A C 1
ATOM 684 O O . THR A 1 84 ? -0.175 14.703 9.547 1 90.31 84 THR A O 1
ATOM 687 N N . ALA A 1 85 ? -0.562 13.062 8.141 1 93.44 85 ALA A N 1
ATOM 688 C CA . ALA A 1 85 ? -1.985 13.383 8.078 1 93.44 85 ALA A CA 1
ATOM 689 C C . ALA A 1 85 ? -2.617 13.344 9.469 1 93.44 85 ALA A C 1
ATOM 691 O O . ALA A 1 85 ? -3.43 14.211 9.805 1 93.44 85 ALA A O 1
ATOM 692 N N . MET A 1 86 ? -2.189 12.469 10.242 1 93.06 86 MET A N 1
ATOM 693 C CA . MET A 1 86 ? -2.828 12.219 11.531 1 93.06 86 MET A CA 1
ATOM 694 C C . MET A 1 86 ? -2.49 13.328 12.531 1 93.06 86 MET A C 1
ATOM 696 O O . MET A 1 86 ? -3.213 13.531 13.508 1 93.06 86 MET A O 1
ATOM 700 N N . VAL A 1 87 ? -1.454 14.039 12.281 1 92.56 87 VAL A N 1
ATOM 701 C CA . VAL A 1 87 ? -1.026 15.039 13.25 1 92.56 87 VAL A CA 1
ATOM 702 C C . VAL A 1 87 ? -1.461 16.422 12.789 1 92.56 87 VAL A C 1
ATOM 704 O O . VAL A 1 87 ? -1.276 17.422 13.508 1 92.56 87 VAL A O 1
ATOM 707 N N . LEU A 1 88 ? -2.049 16.547 11.68 1 94.38 88 LEU A N 1
ATOM 708 C CA . LEU A 1 88 ? -2.502 17.828 11.156 1 94.38 88 LEU A CA 1
ATOM 709 C C . LEU A 1 88 ? -3.707 18.344 11.945 1 94.38 88 LEU A C 1
ATOM 711 O O . LEU A 1 88 ? -4.477 17.547 12.484 1 94.38 88 LEU A O 1
ATOM 715 N N . PRO A 1 89 ? -3.734 19.719 12.031 1 93.44 89 PRO A N 1
ATOM 716 C CA . PRO A 1 89 ? -5.02 20.25 12.492 1 93.44 89 PRO A CA 1
ATOM 717 C C . PRO A 1 89 ? -6.195 19.766 11.641 1 93.44 89 PRO A C 1
ATOM 719 O O . PRO A 1 89 ? -6.07 19.656 10.422 1 93.44 89 PRO A O 1
ATOM 722 N N . LEU A 1 90 ? -7.297 19.469 12.281 1 94.94 90 LEU A N 1
ATOM 723 C CA . LEU A 1 90 ? -8.453 18.953 11.562 1 94.94 90 LEU A CA 1
ATOM 724 C C . LEU A 1 90 ? -8.898 19.938 10.484 1 94.94 90 LEU A C 1
ATOM 726 O O . LEU A 1 90 ? -9.258 19.531 9.375 1 94.94 90 LEU A O 1
ATOM 730 N N . GLN A 1 91 ? -8.797 21.156 10.742 1 92.56 91 GLN A N 1
ATOM 731 C CA . GLN A 1 91 ? -9.219 22.203 9.805 1 92.56 91 GLN A CA 1
ATOM 732 C C . GLN A 1 91 ? -8.367 22.172 8.539 1 92.56 91 GLN A C 1
ATOM 734 O O . GLN A 1 91 ? -8.797 22.656 7.492 1 92.56 91 GLN A O 1
ATOM 739 N N . ALA A 1 92 ? -7.258 21.656 8.68 1 91.88 92 ALA A N 1
ATOM 740 C CA . ALA A 1 92 ? -6.352 21.609 7.535 1 91.88 92 ALA A CA 1
ATOM 741 C C . ALA A 1 92 ? -6.715 20.469 6.59 1 91.88 92 ALA A C 1
ATOM 743 O O . ALA A 1 92 ? -6.234 20.406 5.453 1 91.88 92 ALA A O 1
ATOM 744 N N . ALA A 1 93 ? -7.492 19.594 6.977 1 93.25 93 ALA A N 1
ATOM 745 C CA . ALA A 1 93 ? -7.809 18.406 6.188 1 93.25 93 ALA A CA 1
ATOM 746 C C . ALA A 1 93 ? -8.945 18.688 5.207 1 93.25 93 ALA A C 1
ATOM 748 O O . ALA A 1 93 ? -9.148 17.922 4.254 1 93.25 93 ALA A O 1
ATOM 749 N N . PHE A 1 94 ? -9.672 19.719 5.48 1 92.62 94 PHE A N 1
ATOM 750 C CA . PHE A 1 94 ? -10.844 19.969 4.648 1 92.62 94 PHE A CA 1
ATOM 751 C C . PHE A 1 94 ? -10.953 21.453 4.297 1 92.62 94 PHE A C 1
ATOM 753 O O . PHE A 1 94 ? -10.203 22.281 4.832 1 92.62 94 PHE A O 1
ATOM 760 N N . PHE A 1 95 ? -11.742 21.734 3.348 1 90.44 95 PHE A N 1
ATOM 761 C CA . PHE A 1 95 ? -12.078 23.109 2.984 1 90.44 95 PHE A CA 1
ATOM 762 C C . PHE A 1 95 ? -13.555 23.234 2.643 1 90.44 95 PHE A C 1
ATOM 764 O O . PHE A 1 95 ? -14.219 22.25 2.334 1 90.44 95 PHE A O 1
ATOM 771 N N . VAL A 1 96 ? -14.039 24.422 2.779 1 92.75 96 VAL A N 1
ATOM 772 C CA . VAL A 1 96 ? -15.406 24.734 2.396 1 92.75 96 VAL A CA 1
ATOM 773 C C . VAL A 1 96 ? -15.445 25.234 0.957 1 92.75 96 VAL A C 1
ATOM 775 O O . VAL A 1 96 ? -14.898 26.297 0.657 1 92.75 96 VAL A O 1
ATOM 778 N N . PRO A 1 97 ? -16.078 24.422 0.192 1 91.06 97 PRO A N 1
ATOM 779 C CA . PRO A 1 97 ? -16.156 24.922 -1.183 1 91.06 97 PRO A CA 1
ATOM 780 C C . PRO A 1 97 ? -16.859 26.281 -1.277 1 91.06 97 PRO A C 1
ATOM 782 O O . PRO A 1 97 ? -17.719 26.594 -0.444 1 91.06 97 PRO A O 1
ATOM 785 N N . PRO A 1 98 ? -16.5 27 -2.281 1 89.75 98 PRO A N 1
ATOM 786 C CA . PRO A 1 98 ? -17.094 28.328 -2.426 1 89.75 98 PRO A CA 1
ATOM 787 C C . PRO A 1 98 ? -18.609 28.297 -2.551 1 89.75 98 PRO A C 1
ATOM 789 O O . PRO A 1 98 ? -19.297 29.25 -2.164 1 89.75 98 PRO A O 1
ATOM 792 N N . SER A 1 99 ? -19.109 27.297 -3.062 1 89.81 99 SER A N 1
ATOM 793 C CA . SER A 1 99 ? -20.547 27.172 -3.268 1 89.81 99 SER A CA 1
ATOM 794 C C . SER A 1 99 ? -21.266 26.797 -1.976 1 89.81 99 SER A C 1
ATOM 796 O O . SER A 1 99 ? -22.484 26.781 -1.918 1 89.81 99 SER A O 1
ATOM 798 N N . SER A 1 100 ? -20.531 26.516 -0.979 1 89.38 100 SER A N 1
ATOM 799 C CA . SER A 1 100 ? -21.109 26.047 0.269 1 89.38 100 SER A CA 1
ATOM 800 C C . SER A 1 100 ? -21.188 27.156 1.305 1 89.38 100 SER A C 1
ATOM 802 O O . SER A 1 100 ? -20.297 28 1.391 1 89.38 100 SER A O 1
ATOM 804 N N . SER A 1 101 ? -22.297 27.219 2.104 1 90.62 101 SER A N 1
ATOM 805 C CA . SER A 1 101 ? -22.453 28.172 3.191 1 90.62 101 SER A CA 1
ATOM 806 C C . SER A 1 101 ? -22.141 27.531 4.543 1 90.62 101 SER A C 1
ATOM 808 O O . SER A 1 101 ? -22.531 28.062 5.586 1 90.62 101 SER A O 1
ATOM 810 N N . PHE A 1 102 ? -21.578 26.422 4.43 1 92.38 102 PHE A N 1
ATOM 811 C CA . PHE A 1 102 ? -21.281 25.703 5.66 1 92.38 102 PHE A CA 1
ATOM 812 C C . PHE A 1 102 ? -20.266 26.469 6.496 1 92.38 102 PHE A C 1
ATOM 814 O O . PHE A 1 102 ? -19.266 26.969 5.969 1 92.38 102 PHE A O 1
ATOM 821 N N . VAL A 1 103 ? -20.609 26.609 7.773 1 91.62 103 VAL A N 1
ATOM 822 C CA . VAL A 1 103 ? -19.703 27.266 8.711 1 91.62 103 VAL A CA 1
ATOM 823 C C . VAL A 1 103 ? -19.062 26.219 9.617 1 91.62 103 VAL A C 1
ATOM 825 O O . VAL A 1 103 ? -19.75 25.453 10.289 1 91.62 103 VAL A O 1
ATOM 828 N N . ILE A 1 104 ? -17.797 26.219 9.602 1 90.94 104 ILE A N 1
ATOM 829 C CA . ILE A 1 104 ? -17.062 25.266 10.414 1 90.94 104 ILE A CA 1
ATOM 830 C C . ILE A 1 104 ? -17.25 25.594 11.898 1 90.94 104 ILE A C 1
ATOM 832 O O . ILE A 1 104 ? -17.016 26.734 12.312 1 90.94 104 ILE A O 1
ATOM 836 N N . PRO A 1 105 ? -17.672 24.609 12.664 1 91.75 105 PRO A N 1
ATOM 837 C CA . PRO A 1 105 ? -17.797 24.844 14.102 1 91.75 105 PRO A CA 1
ATOM 838 C C . PRO A 1 105 ? -16.484 25.312 14.742 1 91.75 105 PRO A C 1
ATOM 840 O O . PRO A 1 105 ? -15.414 24.859 14.352 1 91.75 105 PRO A O 1
ATOM 843 N N . LEU A 1 106 ? -16.578 26.156 15.773 1 87.88 106 LEU A N 1
ATOM 844 C CA . LEU A 1 106 ? -15.43 26.766 16.438 1 87.88 106 LEU A CA 1
ATOM 845 C C . LEU A 1 106 ? -14.555 25.703 17.094 1 87.88 106 LEU A C 1
ATOM 847 O O . LEU A 1 106 ? -13.328 25.844 17.141 1 87.88 106 LEU A O 1
ATOM 851 N N . ARG A 1 107 ? -15.141 24.656 17.578 1 90.81 107 ARG A N 1
ATOM 852 C CA . ARG A 1 107 ? -14.414 23.625 18.312 1 90.81 107 ARG A CA 1
ATOM 853 C C . ARG A 1 107 ? -13.422 22.906 17.406 1 90.81 107 ARG A C 1
ATOM 855 O O . ARG A 1 107 ? -12.453 22.312 17.891 1 90.81 107 ARG A O 1
ATOM 862 N N . VAL A 1 108 ? -13.664 22.938 16.125 1 92 108 VAL A N 1
ATOM 863 C CA . VAL A 1 108 ? -12.812 22.25 15.156 1 92 108 VAL A CA 1
ATOM 864 C C . VAL A 1 108 ? -11.406 22.859 15.188 1 92 108 VAL A C 1
ATOM 866 O O . VAL A 1 108 ? -10.422 22.172 14.867 1 92 108 VAL A O 1
ATOM 869 N N . LYS A 1 109 ? -11.289 24.047 15.617 1 87.12 109 LYS A N 1
ATOM 870 C CA . LYS A 1 109 ? -10.008 24.734 15.656 1 87.12 109 LYS A CA 1
ATOM 871 C C . LYS A 1 109 ? -9.055 24.078 16.656 1 87.12 109 LYS A C 1
ATOM 873 O O . LYS A 1 109 ? -7.84 24.219 16.547 1 87.12 109 LYS A O 1
ATOM 878 N N . GLU A 1 110 ? -9.609 23.406 17.578 1 87.94 110 GLU A N 1
ATOM 879 C CA . GLU A 1 110 ? -8.805 22.781 18.625 1 87.94 110 GLU A CA 1
ATOM 880 C C . GLU A 1 110 ? -8.539 21.312 18.297 1 87.94 110 GLU A C 1
ATOM 882 O O . GLU A 1 110 ? -7.785 20.641 19.016 1 87.94 110 GLU A O 1
ATOM 887 N N . MET A 1 111 ? -9.109 20.875 17.328 1 92.5 111 MET A N 1
ATOM 888 C CA . MET A 1 111 ? -9.062 19.438 17.047 1 92.5 111 MET A CA 1
ATOM 889 C C . MET A 1 111 ? -7.93 19.125 16.062 1 92.5 111 MET A C 1
ATOM 891 O O . MET A 1 111 ? -7.551 19.969 15.25 1 92.5 111 MET A O 1
ATOM 895 N N . VAL A 1 112 ? -7.465 17.922 16.234 1 93.5 112 VAL A N 1
ATOM 896 C CA . VAL A 1 112 ? -6.512 17.375 15.281 1 93.5 112 VAL A CA 1
ATOM 897 C C . VAL A 1 112 ? -7.145 16.188 14.547 1 93.5 112 VAL A C 1
ATOM 899 O O . VAL A 1 112 ? -8.172 15.664 14.977 1 93.5 112 VAL A O 1
ATOM 902 N N . VAL A 1 113 ? -6.57 15.781 13.43 1 95.5 113 VAL A N 1
ATOM 903 C CA . VAL A 1 113 ? -7.133 14.734 12.578 1 95.5 113 VAL A CA 1
ATOM 904 C C . VAL A 1 113 ? -7.285 13.438 13.383 1 95.5 113 VAL A C 1
ATOM 906 O O . VAL A 1 113 ? -8.297 12.75 13.273 1 95.5 113 VAL A O 1
ATOM 909 N N . SER A 1 114 ? -6.344 13.156 14.25 1 93.56 114 SER A N 1
ATOM 910 C CA . SER A 1 114 ? -6.355 11.906 15 1 93.56 114 SER A CA 1
ATOM 911 C C . SER A 1 114 ? -7.512 11.875 15.992 1 93.56 114 SER A C 1
ATOM 913 O O . SER A 1 114 ? -7.84 10.812 16.531 1 93.56 114 SER A O 1
ATOM 915 N N . ASP A 1 115 ? -8.094 12.969 16.203 1 93.62 115 ASP A N 1
ATOM 916 C CA . ASP A 1 115 ? -9.219 13.016 17.125 1 93.62 115 ASP A CA 1
ATOM 917 C C . ASP A 1 115 ? -10.461 12.359 16.516 1 93.62 115 ASP A C 1
ATOM 919 O O . ASP A 1 115 ? -11.297 11.82 17.234 1 93.62 115 ASP A O 1
ATOM 923 N N . VAL A 1 116 ? -10.578 12.375 15.211 1 95.06 116 VAL A N 1
ATOM 924 C CA . VAL A 1 116 ? -11.82 11.891 14.617 1 95.06 116 VAL A CA 1
ATOM 925 C C . VAL A 1 116 ? -11.508 10.812 13.578 1 95.06 116 VAL A C 1
ATOM 927 O O . VAL A 1 116 ? -12.406 10.086 13.148 1 95.06 116 VAL A O 1
ATOM 930 N N . PHE A 1 117 ? -10.289 10.766 13.195 1 94.12 117 PHE A N 1
ATOM 931 C CA . PHE A 1 117 ? -9.867 9.734 12.25 1 94.12 117 PHE A CA 1
ATOM 932 C C . PHE A 1 117 ? -9 8.695 12.945 1 94.12 117 PHE A C 1
ATOM 934 O O . PHE A 1 117 ? -8.414 8.961 13.992 1 94.12 117 PHE A O 1
ATOM 941 N N . GLN A 1 118 ? -8.961 7.512 12.352 1 91.5 118 GLN A N 1
ATOM 942 C CA . GLN A 1 118 ? -8.094 6.438 12.82 1 91.5 118 GLN A CA 1
ATOM 943 C C . GLN A 1 118 ? -7.355 5.781 11.648 1 91.5 118 GLN A C 1
ATOM 945 O O . GLN A 1 118 ? -7.855 5.77 10.523 1 91.5 118 GLN A O 1
ATOM 950 N N . TYR A 1 119 ? -6.168 5.375 11.938 1 85.69 119 TYR A N 1
ATOM 951 C CA . TYR A 1 119 ? -5.34 4.703 10.945 1 85.69 119 TYR A CA 1
ATOM 952 C C . TYR A 1 119 ? -5.621 3.207 10.922 1 85.69 119 TYR A C 1
ATOM 954 O O . TYR A 1 119 ? -5.629 2.555 11.969 1 85.69 119 TYR A O 1
ATOM 962 N N . ASP A 1 120 ? -5.902 2.689 9.703 1 77.62 120 ASP A N 1
ATOM 963 C CA . ASP A 1 120 ? -6.016 1.251 9.484 1 77.62 120 ASP A CA 1
ATOM 964 C C . ASP A 1 120 ? -4.719 0.681 8.906 1 77.62 120 ASP A C 1
ATOM 966 O O . ASP A 1 120 ? -4.41 0.892 7.734 1 77.62 120 ASP A O 1
ATOM 970 N N . ALA A 1 121 ? -4.031 -0.015 9.719 1 68.81 121 ALA A N 1
ATOM 971 C CA . ALA A 1 121 ? -2.723 -0.531 9.328 1 68.81 121 ALA A CA 1
ATOM 972 C C . ALA A 1 121 ? -2.852 -1.606 8.258 1 68.81 121 ALA A C 1
ATOM 974 O O . ALA A 1 121 ? -1.914 -1.846 7.492 1 68.81 121 ALA A O 1
ATOM 975 N N . ARG A 1 122 ? -4.012 -2.225 8.211 1 64.12 122 ARG A N 1
ATOM 976 C CA . ARG A 1 122 ? -4.215 -3.316 7.266 1 64.12 122 ARG A CA 1
ATOM 977 C C . ARG A 1 122 ? -4.355 -2.785 5.84 1 64.12 122 ARG A C 1
ATOM 979 O O . ARG A 1 122 ? -3.75 -3.318 4.91 1 64.12 122 ARG A O 1
ATOM 986 N N . LEU A 1 123 ? -5.09 -1.79 5.727 1 68 123 LEU A N 1
ATOM 987 C CA . LEU A 1 123 ? -5.352 -1.241 4.398 1 68 123 LEU A CA 1
ATOM 988 C C . LEU A 1 123 ? -4.531 0.023 4.164 1 68 123 LEU A C 1
ATOM 990 O O . LEU A 1 123 ? -4.57 0.597 3.072 1 68 123 LEU A O 1
ATOM 994 N N . ASN A 1 124 ? -3.814 0.486 5.188 1 73.69 124 ASN A N 1
ATOM 995 C CA . ASN A 1 124 ? -2.896 1.619 5.129 1 73.69 124 ASN A CA 1
ATOM 996 C C . ASN A 1 124 ? -3.611 2.898 4.703 1 73.69 124 ASN A C 1
ATOM 998 O O . ASN A 1 124 ? -3.18 3.574 3.77 1 73.69 124 ASN A O 1
ATOM 1002 N N . PHE A 1 125 ? -4.625 3.088 5.34 1 80.12 125 PHE A N 1
ATOM 1003 C CA . PHE A 1 125 ? -5.328 4.336 5.066 1 80.12 125 PHE A CA 1
ATOM 1004 C C . PHE A 1 125 ? -5.961 4.891 6.336 1 80.12 125 PHE A C 1
ATOM 1006 O O . PHE A 1 125 ? -5.988 4.215 7.367 1 80.12 125 PHE A O 1
ATOM 1013 N N . VAL A 1 126 ? -6.375 6.078 6.262 1 87.94 126 VAL A N 1
ATOM 1014 C CA . VAL A 1 126 ? -7.02 6.762 7.379 1 87.94 126 VAL A CA 1
ATOM 1015 C C . VAL A 1 126 ? -8.523 6.855 7.129 1 87.94 126 VAL A C 1
ATOM 1017 O O . VAL A 1 126 ? -8.961 7.086 6 1 87.94 126 VAL A O 1
ATOM 1020 N N . HIS A 1 127 ? -9.25 6.469 8.125 1 89.81 127 HIS A N 1
ATOM 1021 C CA . HIS A 1 127 ? -10.695 6.555 7.988 1 89.81 127 HIS A CA 1
ATOM 1022 C C . HIS A 1 127 ? -11.336 7.121 9.258 1 89.81 127 HIS A C 1
ATOM 1024 O O . HIS A 1 127 ? -10.688 7.176 10.305 1 89.81 127 HIS A O 1
ATOM 1030 N N . TRP A 1 128 ? -12.562 7.559 9.039 1 92.06 128 TRP A N 1
ATOM 1031 C CA . TRP A 1 128 ? -13.32 8.109 10.156 1 92.06 128 TRP A CA 1
ATOM 1032 C C . TRP A 1 128 ? -13.516 7.066 11.25 1 92.06 128 TRP A C 1
ATOM 1034 O O . TRP A 1 128 ? -13.797 5.902 10.961 1 92.06 128 TRP A O 1
ATOM 1044 N N . LYS A 1 129 ? -13.336 7.457 12.461 1 90.81 129 LYS A N 1
ATOM 1045 C CA . LYS A 1 129 ? -13.586 6.555 13.578 1 90.81 129 LYS A CA 1
ATOM 1046 C C . LYS A 1 129 ? -15.047 6.113 13.609 1 90.81 129 LYS A C 1
ATOM 1048 O O . LYS A 1 129 ? -15.93 6.812 13.102 1 90.81 129 LYS A O 1
ATOM 1053 N N . ASP A 1 130 ? -15.133 4.945 14.18 1 86.5 130 ASP A N 1
ATOM 1054 C CA . ASP A 1 130 ? -16.5 4.484 14.391 1 86.5 130 ASP A CA 1
ATOM 1055 C C . ASP A 1 130 ? -17.297 5.492 15.211 1 86.5 130 ASP A C 1
ATOM 1057 O O . ASP A 1 130 ? -16.781 6.07 16.172 1 86.5 130 ASP A O 1
ATOM 1061 N N . THR A 1 131 ? -18.547 5.695 14.859 1 82.69 131 THR A N 1
ATOM 1062 C CA . THR A 1 131 ? -19.391 6.695 15.508 1 82.69 131 THR A CA 1
ATOM 1063 C C . THR A 1 131 ? -19.578 6.359 16.984 1 82.69 131 THR A C 1
ATOM 1065 O O . THR A 1 131 ? -19.922 7.234 17.781 1 82.69 131 THR A O 1
ATOM 1068 N N . GLN A 1 132 ? -19.391 5.113 17.297 1 83.88 132 GLN A N 1
ATOM 1069 C CA . GLN A 1 132 ? -19.594 4.691 18.672 1 83.88 132 GLN A CA 1
ATOM 1070 C C . GLN A 1 132 ? -18.281 4.766 19.469 1 83.88 132 GLN A C 1
ATOM 1072 O O . GLN A 1 132 ? -18.25 4.418 20.641 1 83.88 132 GLN A O 1
ATOM 1077 N N . ASP A 1 133 ? -17.266 5.207 18.844 1 87.69 133 ASP A N 1
ATOM 1078 C CA . ASP A 1 133 ? -16 5.379 19.547 1 87.69 133 ASP A CA 1
ATOM 1079 C C . ASP A 1 133 ? -16.125 6.387 20.688 1 87.69 133 ASP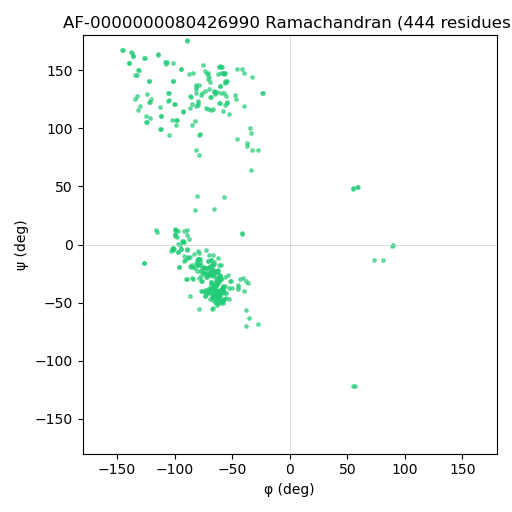 A C 1
ATOM 1081 O O . ASP A 1 133 ? -16.516 7.535 20.469 1 87.69 133 ASP A O 1
ATOM 1085 N N . PRO A 1 134 ? -15.844 5.996 21.844 1 88.56 134 PRO A N 1
ATOM 1086 C CA . PRO A 1 134 ? -16.016 6.863 23.016 1 88.56 134 PRO A CA 1
ATOM 1087 C C . PRO A 1 134 ? -15.148 8.117 22.953 1 88.56 134 PRO A C 1
ATOM 1089 O O . PRO A 1 134 ? -15.484 9.141 23.562 1 88.56 134 PRO A O 1
ATOM 1092 N N . SER A 1 135 ? -14.047 8.07 22.281 1 87.38 135 SER A N 1
ATOM 1093 C CA . SER A 1 135 ? -13.156 9.219 22.203 1 87.38 135 SER A CA 1
ATOM 1094 C C . SER A 1 135 ? -13.836 10.398 21.516 1 87.38 135 SER A C 1
ATOM 1096 O O . SER A 1 135 ? -13.43 11.547 21.688 1 87.38 135 SER A O 1
ATOM 1098 N N . LEU A 1 136 ? -14.797 10.117 20.734 1 90.69 136 LEU A N 1
ATOM 1099 C CA . LEU A 1 136 ? -15.5 11.172 20 1 90.69 136 LEU A CA 1
ATOM 1100 C C . LEU A 1 136 ? -16.391 11.984 20.938 1 90.69 136 LEU A C 1
ATOM 1102 O O . LEU A 1 136 ? -16.75 13.117 20.625 1 90.69 136 LEU A O 1
ATOM 1106 N N . LEU A 1 137 ? -16.797 11.375 22.016 1 87.12 137 LEU A N 1
ATOM 1107 C CA . LEU A 1 137 ? -17.703 12.023 22.969 1 87.12 137 LEU A CA 1
ATOM 1108 C C . LEU A 1 137 ? -17.062 13.281 23.547 1 87.12 137 LEU A C 1
ATOM 1110 O O . LEU A 1 137 ? -17.766 14.203 23.953 1 87.12 137 LEU A O 1
ATOM 1114 N N . ASN A 1 138 ? -15.797 13.32 23.578 1 88.75 138 ASN A N 1
ATOM 1115 C CA . ASN A 1 138 ? -15.078 14.484 24.094 1 88.75 138 ASN A CA 1
ATOM 1116 C C . ASN A 1 138 ? -15.383 15.734 23.281 1 88.75 138 ASN A C 1
ATOM 1118 O O . ASN A 1 138 ? -15.219 16.859 23.766 1 88.75 138 ASN A O 1
ATOM 1122 N N . TRP A 1 139 ? -15.891 15.547 22.125 1 91.75 139 TRP A N 1
ATOM 1123 C CA . TRP A 1 139 ? -16.078 16.672 21.203 1 91.75 139 TRP A CA 1
ATOM 1124 C C . TRP A 1 139 ? -17.562 16.906 20.922 1 91.75 139 TRP A C 1
ATOM 1126 O O . TRP A 1 139 ? -17.906 17.625 19.984 1 91.75 139 TRP A O 1
ATOM 1136 N N . LYS A 1 140 ? -18.359 16.203 21.75 1 91.5 140 LYS A N 1
ATOM 1137 C CA . LYS A 1 140 ? -19.797 16.406 21.719 1 91.5 140 LYS A CA 1
ATOM 1138 C C . LYS A 1 140 ? -20.359 16.156 20.312 1 91.5 140 LYS A C 1
ATOM 1140 O O . LYS A 1 140 ? -20.125 15.109 19.719 1 91.5 140 LYS A O 1
ATOM 1145 N N . ARG A 1 141 ? -21.031 17.172 19.703 1 91.62 141 ARG A N 1
ATOM 1146 C CA . ARG A 1 141 ? -21.75 16.969 18.438 1 91.62 141 ARG A CA 1
ATOM 1147 C C . ARG A 1 141 ? -20.875 17.344 17.25 1 91.62 141 ARG A C 1
ATOM 1149 O O . ARG A 1 141 ? -21.266 17.109 16.094 1 91.62 141 ARG A O 1
ATOM 1156 N N . THR A 1 142 ? -19.75 17.828 17.469 1 93.69 142 THR A N 1
ATOM 1157 C CA . THR A 1 142 ? -18.906 18.422 16.422 1 93.69 142 THR A CA 1
ATOM 1158 C C . THR A 1 142 ? -18.5 17.359 15.406 1 93.69 142 THR A C 1
ATOM 1160 O O . THR A 1 142 ? -18.641 17.562 14.203 1 93.69 142 THR A O 1
ATOM 1163 N N . PRO A 1 143 ? -18.062 16.219 15.875 1 93.69 143 PRO A N 1
ATOM 1164 C CA . PRO A 1 143 ? -17.672 15.203 14.891 1 93.69 143 PRO A CA 1
ATOM 1165 C C . PRO A 1 143 ? -18.828 14.82 13.961 1 93.69 143 PRO A C 1
ATOM 1167 O O . PRO A 1 143 ? -18.625 14.695 12.75 1 93.69 143 PRO A O 1
ATOM 1170 N N . ASN A 1 144 ? -19.984 14.688 14.508 1 92.25 144 ASN A N 1
ATOM 1171 C CA . ASN A 1 144 ? -21.141 14.328 13.695 1 92.25 144 ASN A CA 1
ATOM 1172 C C . ASN A 1 144 ? -21.484 15.43 12.695 1 92.25 144 ASN A C 1
ATOM 1174 O O . ASN A 1 144 ? -21.875 15.148 11.562 1 92.25 144 ASN A O 1
ATOM 1178 N N . THR A 1 145 ? -21.359 16.609 13.094 1 93.62 145 THR A N 1
ATOM 1179 C CA . THR A 1 145 ? -21.625 17.75 12.219 1 93.62 145 THR A CA 1
ATOM 1180 C C . THR A 1 145 ? -20.672 17.75 11.039 1 93.62 145 THR A C 1
ATOM 1182 O O . THR A 1 145 ? -21.078 17.953 9.891 1 93.62 145 THR A O 1
ATOM 1185 N N . ILE A 1 146 ? -19.438 17.516 11.289 1 93.62 146 ILE A N 1
ATOM 1186 C CA . ILE A 1 146 ? -18.422 17.516 10.25 1 93.62 146 ILE A CA 1
ATOM 1187 C C . ILE A 1 146 ? -18.672 16.344 9.297 1 93.62 146 ILE A C 1
ATOM 1189 O O . ILE A 1 146 ? -18.594 16.5 8.078 1 93.62 146 ILE A O 1
ATOM 1193 N N . PHE A 1 147 ? -18.953 15.258 9.938 1 92.38 147 PHE A N 1
ATOM 1194 C CA . PHE A 1 147 ? -19.203 14.07 9.117 1 92.38 147 PHE A CA 1
ATOM 1195 C C . PHE A 1 147 ? -20.375 14.312 8.164 1 92.38 147 PHE A C 1
ATOM 1197 O O . PHE A 1 147 ? -20.281 13.992 6.977 1 92.38 147 PHE A O 1
ATOM 1204 N N . LYS A 1 148 ? -21.406 14.805 8.656 1 92 148 LYS A N 1
ATOM 1205 C CA . LYS A 1 148 ? -22.578 15.094 7.832 1 92 148 LYS A CA 1
ATOM 1206 C C . LYS A 1 148 ? -22.25 16.094 6.734 1 92 148 LYS A C 1
ATOM 1208 O O . LYS A 1 148 ? -22.734 15.977 5.609 1 92 148 LYS A O 1
ATOM 1213 N N . ALA A 1 149 ? -21.484 17.062 7.059 1 93.88 149 ALA A N 1
ATOM 1214 C CA . ALA A 1 149 ? -21.094 18.062 6.078 1 93.88 149 ALA A CA 1
ATOM 1215 C C . ALA A 1 149 ? -20.25 17.453 4.969 1 93.88 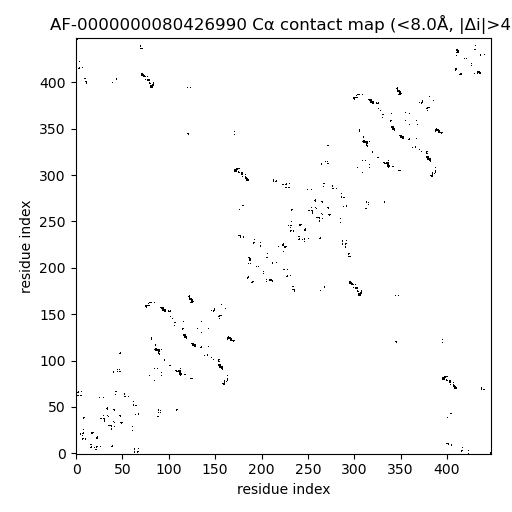149 ALA A C 1
ATOM 1217 O O . ALA A 1 149 ? -20.391 17.828 3.799 1 93.88 149 ALA A O 1
ATOM 1218 N N . LEU A 1 150 ? -19.375 16.547 5.309 1 92.06 150 LEU A N 1
ATOM 1219 C CA . LEU A 1 150 ? -18.562 15.859 4.324 1 92.06 150 LEU A CA 1
ATOM 1220 C C . LEU A 1 150 ? -19.422 14.969 3.426 1 92.06 150 LEU A C 1
ATOM 1222 O O . LEU A 1 150 ? -19.234 14.953 2.207 1 92.06 150 LEU A O 1
ATOM 1226 N N . ALA A 1 151 ? -20.312 14.281 4.055 1 90.19 151 ALA A N 1
ATOM 1227 C CA . ALA A 1 151 ? -21.188 13.367 3.326 1 90.19 151 ALA A CA 1
ATOM 1228 C C . ALA A 1 151 ? -22.094 14.133 2.35 1 90.19 151 ALA A C 1
ATOM 1230 O O . ALA A 1 151 ? -22.406 13.617 1.273 1 90.19 151 ALA A O 1
ATOM 1231 N N . SER A 1 152 ? -22.453 15.289 2.703 1 92.19 152 SER A N 1
ATOM 1232 C CA . SER A 1 152 ? -23.344 16.078 1.871 1 92.19 152 SER A CA 1
ATOM 1233 C C . SER A 1 152 ? -22.578 16.906 0.858 1 92.19 152 SER A C 1
ATOM 1235 O O . SER A 1 152 ? -23.172 17.594 0.022 1 92.19 152 SER A O 1
ATOM 1237 N N . GLY A 1 153 ? -21.328 16.984 1.017 1 90.94 153 GLY A N 1
ATOM 1238 C CA . GLY A 1 153 ? -20.516 17.734 0.078 1 90.94 153 GLY A CA 1
ATOM 1239 C C . GLY A 1 153 ? -20.359 19.203 0.475 1 90.94 153 GLY A C 1
ATOM 1240 O O . GLY A 1 153 ? -19.75 19.984 -0.26 1 90.94 153 GLY A O 1
ATOM 1241 N N . LYS A 1 154 ? -20.938 19.609 1.528 1 93.44 154 LYS A N 1
ATOM 1242 C CA . LYS A 1 154 ? -20.781 20.969 2.014 1 93.44 154 LYS A CA 1
ATOM 1243 C C . LYS A 1 154 ? -19.344 21.219 2.473 1 93.44 154 LYS A C 1
ATOM 1245 O O . LYS A 1 154 ? -18.922 22.375 2.578 1 93.44 154 LYS A O 1
ATOM 1250 N N . LEU A 1 155 ? -18.75 20.234 2.842 1 94.19 155 LEU A N 1
ATOM 1251 C CA . LEU A 1 155 ? -17.328 20.203 3.191 1 94.19 155 LEU A CA 1
ATOM 1252 C C . LEU A 1 155 ? -16.594 19.188 2.326 1 94.19 155 LEU A C 1
ATOM 1254 O O . LEU A 1 155 ? -17.125 18.125 2.008 1 94.19 155 LEU A O 1
ATOM 1258 N N . GLN A 1 156 ? -15.414 19.5 1.913 1 93.44 156 GLN A N 1
ATOM 1259 C CA . GLN A 1 156 ? -14.633 18.609 1.07 1 93.44 156 GLN A CA 1
ATOM 1260 C C . GLN A 1 156 ? -13.211 18.453 1.598 1 93.44 156 GLN A C 1
ATOM 1262 O O . GLN A 1 156 ? -12.68 19.359 2.24 1 93.44 156 GLN A O 1
ATOM 1267 N N . PHE A 1 157 ? -12.672 17.312 1.34 1 93.12 157 PHE A N 1
ATOM 1268 C CA . PHE A 1 157 ? -11.289 17.078 1.721 1 93.12 157 PHE A CA 1
ATOM 1269 C C . PHE A 1 157 ? -10.344 17.906 0.856 1 93.12 157 PHE A C 1
ATOM 1271 O O . PHE A 1 157 ? -10.594 18.094 -0.335 1 93.12 157 PHE A O 1
ATOM 1278 N N . GLN A 1 158 ? -9.297 18.344 1.517 1 92.19 158 GLN A N 1
ATOM 1279 C CA . GLN A 1 158 ? -8.211 18.922 0.735 1 92.19 158 GLN A CA 1
ATOM 1280 C C . GLN A 1 158 ? -7.613 17.875 -0.219 1 92.19 158 GLN A C 1
ATOM 1282 O O . GLN A 1 158 ? -7.5 16.703 0.125 1 92.19 158 GLN A O 1
ATOM 1287 N N . PRO A 1 159 ? -7.164 18.297 -1.367 1 89.75 159 PRO A N 1
ATOM 1288 C CA . PRO A 1 159 ? -6.625 17.359 -2.348 1 89.75 159 PRO A CA 1
ATOM 1289 C C . PRO A 1 159 ? -5.457 16.531 -1.799 1 89.75 159 PRO A C 1
ATOM 1291 O O . PRO A 1 159 ? -5.34 15.344 -2.1 1 89.75 159 PRO A O 1
ATOM 1294 N N . TYR A 1 160 ? -4.566 17.141 -1.018 1 88.12 160 TYR A N 1
ATOM 1295 C CA . TYR A 1 160 ? -3.402 16.422 -0.497 1 88.12 160 TYR A CA 1
ATOM 1296 C C . TYR A 1 160 ? -3.811 15.406 0.558 1 88.12 160 TYR A C 1
ATOM 1298 O O . TYR A 1 160 ? -3.023 14.531 0.922 1 88.12 160 TYR A O 1
ATOM 1306 N N . PHE A 1 161 ? -5.047 15.477 1.085 1 92.44 161 PHE A N 1
ATOM 1307 C CA . PHE A 1 161 ? -5.52 14.594 2.148 1 92.44 161 PHE A CA 1
ATOM 1308 C C . PHE A 1 161 ? -6.297 13.422 1.572 1 92.44 161 PHE A C 1
ATOM 1310 O O . PHE A 1 161 ? -6.379 12.359 2.197 1 92.44 161 PHE A O 1
ATOM 131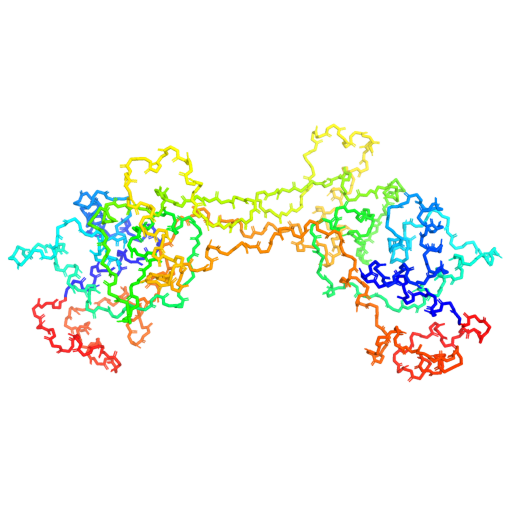7 N N . VAL A 1 162 ? -6.785 13.438 0.418 1 88.56 162 VAL A N 1
ATOM 1318 C CA . VAL A 1 162 ? -7.648 12.445 -0.214 1 88.56 162 VAL A CA 1
ATOM 1319 C C . VAL A 1 162 ? -6.891 11.125 -0.364 1 88.56 162 VAL A C 1
ATOM 1321 O O . VAL A 1 162 ? -7.41 10.062 -0.021 1 88.56 162 VAL A O 1
ATOM 1324 N N . PRO A 1 163 ? -5.711 11.195 -0.754 1 83.5 163 PRO A N 1
ATOM 1325 C CA . PRO A 1 163 ? -5.02 9.93 -0.986 1 83.5 163 PRO A CA 1
ATOM 1326 C C . PRO A 1 163 ? -4.859 9.102 0.288 1 83.5 163 PRO A C 1
ATOM 1328 O O . PRO A 1 163 ? -4.844 7.871 0.23 1 83.5 163 PRO A O 1
ATOM 1331 N N . VAL A 1 164 ? -4.785 9.766 1.421 1 87.56 164 VAL A N 1
ATOM 1332 C CA . VAL A 1 164 ? -4.547 9.016 2.652 1 87.56 164 VAL A CA 1
ATOM 1333 C C . VAL A 1 164 ? -5.848 8.375 3.125 1 87.56 164 VAL A C 1
ATOM 1335 O O . VAL A 1 164 ? -5.832 7.48 3.975 1 87.56 164 VAL A O 1
ATOM 1338 N N . CYS A 1 165 ? -6.906 8.828 2.643 1 88.31 165 CYS A N 1
ATOM 1339 C CA . CYS A 1 165 ? -8.203 8.273 3.016 1 88.31 165 CYS A CA 1
ATOM 1340 C C . CYS A 1 165 ? -8.594 7.129 2.094 1 88.31 165 CYS A C 1
ATOM 1342 O O . CYS A 1 165 ? -9.656 6.52 2.268 1 88.31 165 CYS A O 1
ATOM 1344 N N . SER A 1 166 ? -7.816 6.891 1.126 1 76.5 166 SER A N 1
ATOM 1345 C CA . SER A 1 166 ? -8.102 5.816 0.18 1 76.5 166 SER A CA 1
ATOM 1346 C C . SER A 1 166 ? -7.293 4.566 0.506 1 76.5 166 SER A C 1
ATOM 1348 O O . SER A 1 166 ? -6.07 4.633 0.67 1 76.5 166 SER A O 1
ATOM 1350 N N . PRO A 1 167 ? -8.195 3.561 0.736 1 63.56 167 PRO A N 1
ATOM 1351 C CA . PRO A 1 167 ? -7.457 2.334 1.037 1 63.56 167 PRO A CA 1
ATOM 1352 C C . PRO A 1 167 ? -6.434 1.983 -0.042 1 63.56 167 PRO A C 1
ATOM 1354 O O . PRO A 1 167 ? -6.66 2.254 -1.224 1 63.56 167 PRO A O 1
ATOM 1357 N N . ALA A 1 168 ? -5.27 1.925 0.5 1 57.34 168 ALA A N 1
ATOM 1358 C CA . ALA A 1 168 ? -4.305 1.354 -0.437 1 57.34 168 ALA A CA 1
ATOM 1359 C C . ALA A 1 168 ? -4.773 -0.008 -0.944 1 57.34 168 ALA A C 1
ATOM 1361 O O . ALA A 1 168 ? -5.492 -0.723 -0.245 1 57.34 168 ALA A O 1
ATOM 1362 N N . PRO A 1 169 ? -4.762 -0.071 -2.197 1 49.91 169 PRO A N 1
ATOM 1363 C CA . PRO A 1 169 ? -5.184 -1.39 -2.676 1 49.91 169 PRO A CA 1
ATOM 1364 C C . PRO A 1 169 ? -4.754 -2.521 -1.746 1 49.91 169 PRO A C 1
ATOM 1366 O O . PRO A 1 169 ? -3.623 -2.52 -1.249 1 49.91 169 PRO A O 1
ATOM 1369 N N . LEU A 1 170 ? -5.758 -2.861 -0.87 1 49.38 170 LEU A N 1
ATOM 1370 C CA . LEU A 1 170 ? -5.543 -4.066 -0.075 1 49.38 170 LEU A CA 1
ATOM 1371 C C . LEU A 1 170 ? -4.547 -4.996 -0.762 1 49.38 170 LEU A C 1
ATOM 1373 O O . LEU A 1 170 ? -4.434 -4.992 -1.989 1 49.38 170 LEU A O 1
ATOM 1377 N N . THR A 1 171 ? -3.656 -5.355 0.046 1 52.62 171 THR A N 1
ATOM 1378 C CA . THR A 1 171 ? -2.941 -6.543 -0.407 1 52.62 171 THR A CA 1
ATOM 1379 C C . THR A 1 171 ? -3.893 -7.512 -1.105 1 52.62 171 THR A C 1
ATOM 1381 O O . THR A 1 171 ? -4.949 -7.852 -0.565 1 52.62 171 THR A O 1
ATOM 1384 N N . ASP A 1 172 ? -4.137 -7.34 -2.316 1 55.38 172 ASP A N 1
ATOM 1385 C CA . ASP A 1 172 ? -4.984 -8.203 -3.135 1 55.38 17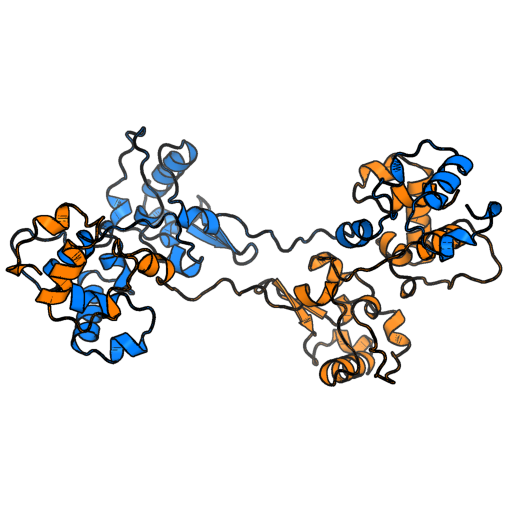2 ASP A CA 1
ATOM 1386 C C . ASP A 1 172 ? -4.996 -9.633 -2.6 1 55.38 172 ASP A C 1
ATOM 1388 O O . ASP A 1 172 ? -3.982 -10.328 -2.664 1 55.38 172 ASP A O 1
ATOM 1392 N N . SER A 1 173 ? -5.855 -9.828 -1.545 1 64.56 173 SER A N 1
ATOM 1393 C CA . SER A 1 173 ? -6.02 -11.172 -0.999 1 64.56 173 SER A CA 1
ATOM 1394 C C . SER A 1 173 ? -6.59 -12.125 -2.043 1 64.56 173 SER A C 1
ATOM 1396 O O . SER A 1 173 ? -6.664 -13.336 -1.81 1 64.56 173 SER A O 1
ATOM 1398 N N . ALA A 1 174 ? -7.039 -11.602 -3.104 1 74.31 174 ALA A N 1
ATOM 1399 C CA . ALA A 1 174 ? -7.625 -12.469 -4.125 1 74.31 174 ALA A CA 1
ATOM 1400 C C . ALA A 1 174 ? -6.543 -13.133 -4.969 1 74.31 174 ALA A C 1
ATOM 1402 O O . ALA A 1 174 ? -5.605 -12.469 -5.422 1 74.31 174 ALA A O 1
ATOM 1403 N N . ILE A 1 175 ? -6.66 -14.414 -4.84 1 81.06 175 ILE A N 1
ATOM 1404 C CA . ILE A 1 175 ? -5.758 -15.156 -5.715 1 81.06 175 ILE A CA 1
ATOM 1405 C C . ILE A 1 175 ? -6.188 -14.977 -7.168 1 81.06 175 ILE A C 1
ATOM 1407 O O . ILE A 1 175 ? -7.359 -15.18 -7.504 1 81.06 175 ILE A O 1
ATOM 1411 N N . SER A 1 176 ? -5.34 -14.352 -7.961 1 82.81 176 SER A N 1
ATOM 1412 C CA . SER A 1 176 ? -5.621 -14.18 -9.383 1 82.81 176 SER A CA 1
ATOM 1413 C C . SER A 1 176 ? -4.41 -14.555 -10.234 1 82.81 176 SER A C 1
ATOM 1415 O O . SER A 1 176 ? -3.322 -14.008 -10.047 1 82.81 176 SER A O 1
ATOM 1417 N N . PHE A 1 177 ? -4.711 -15.383 -11.133 1 87.5 177 PHE A N 1
ATOM 1418 C CA . PHE A 1 177 ? -3.633 -15.781 -12.031 1 87.5 177 PHE A CA 1
ATOM 1419 C C . PHE A 1 177 ? -3.697 -14.992 -13.336 1 87.5 177 PHE A C 1
ATOM 1421 O O . PHE A 1 177 ? -2.945 -15.273 -14.273 1 87.5 177 PHE A O 1
ATOM 1428 N N . ALA A 1 178 ? -4.516 -13.93 -13.344 1 81.81 178 ALA A N 1
ATOM 1429 C CA . ALA A 1 178 ? -4.727 -13.141 -14.555 1 81.81 178 ALA A CA 1
ATOM 1430 C C . ALA A 1 178 ? -3.41 -12.555 -15.062 1 81.81 178 ALA A C 1
ATOM 1432 O O . ALA A 1 178 ? -3.125 -12.602 -16.266 1 81.81 178 ALA A O 1
ATOM 1433 N N . PRO A 1 179 ? -2.609 -12.117 -14.211 1 81.69 179 PRO A N 1
ATOM 1434 C CA . PRO A 1 179 ? -1.361 -11.531 -14.703 1 81.69 179 PRO A CA 1
ATOM 1435 C C . PRO A 1 179 ? -0.481 -12.539 -15.43 1 81.69 179 PRO A C 1
ATOM 1437 O O . PRO A 1 179 ? 0.221 -12.18 -16.375 1 81.69 179 PRO A O 1
ATOM 1440 N N . LEU A 1 180 ? -0.512 -13.75 -14.984 1 84.69 180 LEU A N 1
ATOM 1441 C CA . LEU A 1 180 ? 0.278 -14.789 -15.641 1 84.69 180 LEU A CA 1
ATOM 1442 C C . LEU A 1 180 ? -0.388 -15.242 -16.938 1 84.69 180 LEU A C 1
ATOM 1444 O O . LEU A 1 180 ? 0.282 -15.406 -17.953 1 84.69 180 LEU A O 1
ATOM 1448 N N . VAL A 1 181 ? -1.699 -15.344 -16.875 1 81 181 VAL A N 1
ATOM 1449 C CA . VAL A 1 181 ? -2.465 -15.797 -18.031 1 81 181 VAL A CA 1
ATOM 1450 C C . VAL A 1 181 ? -2.342 -14.781 -19.156 1 81 181 VAL A C 1
ATOM 1452 O O . VAL A 1 181 ? -2.223 -15.164 -20.328 1 81 181 VAL A O 1
ATOM 1455 N N . GLN A 1 182 ? -2.354 -13.578 -18.812 1 77.12 182 GLN A N 1
ATOM 1456 C CA . GLN A 1 182 ? 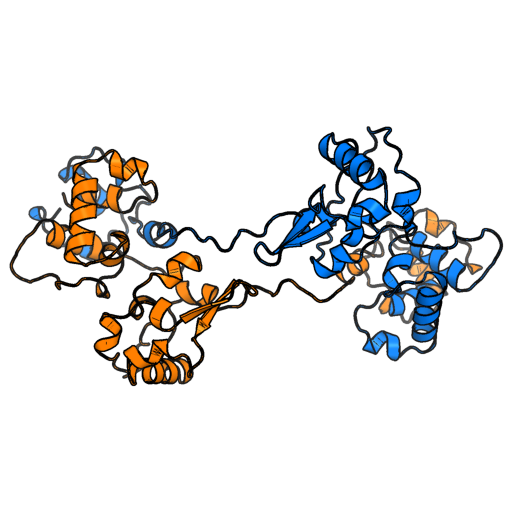-2.314 -12.508 -19.797 1 77.12 182 GLN A CA 1
ATOM 1457 C C . GLN A 1 182 ? -0.974 -12.477 -20.531 1 77.12 182 GLN A C 1
ATOM 1459 O O . GLN A 1 182 ? -0.85 -11.859 -21.594 1 77.12 182 GLN A O 1
ATOM 1464 N N . GLN A 1 183 ? -0.07 -13.102 -19.938 1 75.12 183 GLN A N 1
ATOM 1465 C CA . GLN A 1 183 ? 1.247 -13.148 -20.562 1 75.12 183 GLN A CA 1
ATOM 1466 C C . GLN A 1 183 ? 1.294 -14.203 -21.672 1 75.12 183 GLN A C 1
ATOM 1468 O O . GLN A 1 183 ? 2.266 -14.273 -22.422 1 75.12 183 GLN A O 1
ATOM 1473 N N . PHE A 1 184 ? 0.173 -14.984 -21.578 1 68.69 184 PHE A N 1
ATOM 1474 C CA . PHE A 1 184 ? 0.034 -15.93 -22.672 1 68.69 184 PHE A CA 1
ATOM 1475 C C . PHE A 1 184 ? -0.512 -15.242 -23.922 1 68.69 184 PHE A C 1
ATOM 1477 O O . PHE A 1 184 ? -1.604 -14.672 -23.891 1 68.69 184 PHE A O 1
ATOM 1484 N N . ARG A 1 185 ? 0.146 -14.859 -24.703 1 59.5 185 ARG A N 1
ATOM 1485 C CA . ARG A 1 185 ? -0.342 -14.148 -25.891 1 59.5 185 ARG A CA 1
ATOM 1486 C C . ARG A 1 185 ? 0.06 -14.875 -27.172 1 59.5 185 ARG A C 1
ATOM 1488 O O . ARG A 1 185 ? 1.127 -15.484 -27.234 1 59.5 185 ARG A O 1
ATOM 1495 N N . LEU A 1 186 ? -1.108 -15.047 -27.797 1 54.59 186 LEU A N 1
ATOM 1496 C CA . LEU A 1 186 ? -0.794 -15.422 -29.172 1 54.59 186 LEU A CA 1
ATOM 1497 C C . LEU A 1 186 ? -0.197 -14.242 -29.938 1 54.59 186 LEU A C 1
ATOM 1499 O O . LEU A 1 186 ? -0.415 -13.086 -29.562 1 54.59 186 LEU A O 1
ATOM 1503 N N . HIS A 1 187 ? 0.773 -14.375 -30.609 1 50.62 187 HIS A N 1
ATOM 1504 C CA . HIS A 1 187 ? 1.471 -13.328 -31.344 1 50.62 187 HIS A CA 1
ATOM 1505 C C . HIS A 1 187 ? 0.489 -12.312 -31.922 1 50.62 187 HIS A C 1
ATOM 1507 O O . HIS A 1 187 ? 0.809 -11.133 -32.031 1 50.62 187 HIS A O 1
ATOM 1513 N N . ASP A 1 188 ? -0.662 -12.758 -32.281 1 48.53 188 ASP A N 1
ATOM 1514 C CA . ASP A 1 188 ? -1.502 -11.805 -33 1 48.53 188 ASP A CA 1
ATOM 1515 C C . ASP A 1 188 ? -2.365 -11 -32.031 1 48.53 188 ASP A C 1
ATOM 1517 O O . ASP A 1 188 ? -3.123 -10.125 -32.438 1 48.53 188 ASP A O 1
ATOM 1521 N N . GLY A 1 189 ? -2.168 -11.102 -30.859 1 52.22 189 GLY A N 1
ATOM 1522 C CA . GLY A 1 189 ? -2.863 -10.32 -29.859 1 52.22 189 GLY A CA 1
ATOM 1523 C C . GLY A 1 189 ? -4.305 -10.75 -29.656 1 52.22 189 GLY A C 1
ATOM 1524 O O . GLY A 1 189 ? -5.016 -10.188 -28.812 1 52.22 189 GLY A O 1
ATOM 1525 N N . GLN A 1 190 ? -4.934 -11.57 -30.531 1 49.56 190 GLN A N 1
ATOM 1526 C CA . GLN A 1 190 ? -6.355 -11.898 -30.438 1 49.56 190 GLN A CA 1
ATOM 1527 C C . GLN A 1 190 ? -6.617 -12.906 -29.328 1 49.56 190 GLN A C 1
ATOM 1529 O O . GLN A 1 190 ? -5.82 -13.812 -29.109 1 49.56 190 GLN A O 1
ATOM 1534 N N . PRO A 1 191 ? -7.586 -12.555 -28.531 1 52.59 191 PRO A N 1
ATOM 1535 C CA . PRO A 1 191 ? -7.953 -13.531 -27.516 1 52.59 191 PRO A CA 1
ATOM 1536 C C . PRO A 1 191 ? -8.414 -14.859 -28.109 1 52.59 191 PRO A C 1
ATOM 1538 O O . PRO A 1 191 ? -9.047 -14.883 -29.172 1 52.59 191 PRO A O 1
ATOM 1541 N N . MET A 1 192 ? -7.867 -16.031 -27.625 1 54.53 192 MET A N 1
ATOM 1542 C CA . MET A 1 192 ? -8.188 -17.375 -28.094 1 54.53 192 MET A CA 1
ATOM 1543 C C . MET A 1 192 ? -9.688 -17.656 -28 1 54.53 192 MET A C 1
ATOM 1545 O O . MET A 1 192 ? -10.227 -18.469 -28.734 1 54.53 192 MET A O 1
ATOM 1549 N N . ILE A 1 193 ? -10.398 -17.062 -27.125 1 51.09 193 ILE A N 1
ATOM 1550 C CA . ILE A 1 193 ? -11.75 -17.422 -26.703 1 51.09 193 ILE A CA 1
ATOM 1551 C C . ILE A 1 193 ? -12.727 -17.203 -27.844 1 51.09 193 ILE A C 1
ATOM 1553 O O . ILE A 1 193 ? -13.68 -17.969 -28.016 1 51.09 193 ILE A O 1
ATOM 1557 N N . ASN A 1 194 ? -12.633 -16.078 -28.438 1 48.97 194 ASN A N 1
ATOM 1558 C CA . ASN A 1 194 ? -13.719 -15.727 -29.359 1 48.97 194 ASN A CA 1
ATOM 1559 C C . ASN A 1 194 ? -13.672 -16.547 -30.641 1 48.97 194 ASN A C 1
ATOM 1561 O O . ASN A 1 194 ? -14.445 -16.312 -31.562 1 48.97 194 ASN A O 1
ATOM 1565 N N . ALA A 1 195 ? -12.742 -17.297 -30.812 1 48.44 195 ALA A N 1
ATOM 1566 C CA . ALA A 1 195 ? -12.703 -17.844 -32.156 1 48.44 195 ALA A CA 1
ATOM 1567 C C . ALA A 1 195 ? -13.664 -19.031 -32.312 1 48.44 195 ALA A C 1
ATOM 1569 O O . ALA A 1 195 ? -13.539 -20.031 -31.594 1 48.44 195 ALA A O 1
ATOM 1570 N N . LYS A 1 196 ? -14.922 -18.719 -32.531 1 54.03 196 LYS A N 1
ATOM 1571 C CA . LYS A 1 196 ? -15.852 -19.703 -33.094 1 54.03 196 LYS A CA 1
ATOM 1572 C C . LYS A 1 196 ? -15.203 -20.516 -34.219 1 54.03 196 LYS A C 1
ATOM 1574 O O . LYS A 1 196 ? -15.898 -21.203 -34.969 1 54.03 196 LYS A O 1
ATOM 1579 N N . ALA A 1 197 ? -14.07 -20.359 -34.312 1 55.06 197 ALA A N 1
ATOM 1580 C CA . ALA A 1 197 ? -13.445 -20.891 -35.531 1 55.06 197 ALA A CA 1
ATOM 1581 C C . ALA A 1 197 ? -13.18 -22.391 -35.406 1 55.06 197 ALA A C 1
ATOM 1583 O O . ALA A 1 197 ? -13.008 -22.891 -34.281 1 55.06 197 ALA A O 1
ATOM 1584 N N . SER A 1 198 ? -13.578 -23.141 -36.375 1 60.66 198 SER A N 1
ATOM 1585 C CA . SER A 1 198 ? -13.188 -24.547 -36.438 1 60.66 198 SER A CA 1
ATOM 1586 C C . SER A 1 198 ? -11.703 -24.734 -36.156 1 60.66 198 SER A C 1
ATOM 1588 O O . SER A 1 198 ? -10.93 -23.781 -36.219 1 60.66 198 SER A O 1
ATOM 1590 N N . ALA A 1 199 ? -11.352 -25.875 -35.625 1 62.16 199 ALA A N 1
ATOM 1591 C CA . ALA A 1 199 ? -9.953 -26.188 -35.344 1 62.16 199 ALA A CA 1
ATOM 1592 C C . ALA A 1 199 ? -9.062 -25.797 -36.531 1 62.16 199 ALA A C 1
ATOM 1594 O O . ALA A 1 199 ? -7.949 -25.312 -36.344 1 62.16 199 ALA A O 1
ATOM 1595 N N . LYS A 1 200 ? -9.656 -26.062 -37.625 1 67.81 200 LYS A N 1
ATOM 1596 C CA . LYS A 1 200 ? -8.898 -25.734 -38.844 1 67.81 200 LYS A CA 1
ATOM 1597 C C . LYS A 1 200 ? -8.664 -24.219 -38.938 1 67.81 200 LYS A C 1
ATOM 1599 O O . LYS A 1 200 ? -7.543 -23.781 -39.219 1 67.81 200 LYS A O 1
ATOM 1604 N N . VAL A 1 201 ? -9.539 -23.547 -38.812 1 64 201 VAL A N 1
ATOM 1605 C CA . VAL A 1 201 ? -9.438 -22.094 -38.906 1 64 201 VAL A CA 1
ATOM 1606 C C . VAL A 1 201 ? -8.523 -21.547 -37.812 1 64 201 VAL A C 1
ATOM 1608 O O . VAL A 1 201 ? -7.703 -20.656 -38.062 1 64 201 VAL A O 1
ATOM 1611 N N . PHE A 1 202 ? -8.656 -22.078 -36.719 1 62.88 202 PHE A N 1
ATOM 1612 C CA . PHE A 1 202 ? -7.809 -21.656 -35.594 1 62.88 202 PHE A CA 1
ATOM 1613 C C . PHE A 1 202 ? -6.344 -21.938 -35.906 1 62.88 202 PHE A C 1
ATOM 1615 O O . PHE A 1 202 ? -5.484 -21.078 -35.719 1 62.88 202 PHE A O 1
ATOM 1622 N N . ARG A 1 203 ? -6.211 -23.172 -36.344 1 67.69 203 ARG A N 1
ATOM 1623 C CA . ARG A 1 203 ? -4.855 -23.547 -36.719 1 67.69 203 ARG A CA 1
ATOM 1624 C C . ARG A 1 203 ? -4.285 -22.594 -37.75 1 67.69 203 ARG A C 1
ATOM 1626 O O . ARG A 1 203 ? -3.166 -22.094 -37.625 1 67.69 203 ARG A O 1
ATOM 1633 N N . LEU A 1 204 ? -5.016 -22.328 -38.656 1 67.06 204 LEU A N 1
ATOM 1634 C CA . LEU A 1 204 ? -4.566 -21.469 -39.75 1 67.06 204 LEU A CA 1
ATOM 1635 C C . LEU A 1 204 ? -4.309 -20.047 -39.281 1 67.06 204 LEU A C 1
ATOM 1637 O O . LEU A 1 204 ? -3.336 -19.406 -39.688 1 67.06 204 LEU A O 1
ATOM 1641 N N . THR A 1 205 ? -5.102 -19.672 -38.469 1 63.38 205 THR A N 1
ATOM 1642 C CA . THR A 1 205 ? -4.945 -18.312 -37.938 1 63.38 205 THR A CA 1
ATOM 1643 C C . THR A 1 205 ? -3.672 -18.203 -37.094 1 63.38 205 THR A C 1
ATOM 1645 O O . THR A 1 205 ? -2.939 -17.219 -37.188 1 63.38 205 THR A O 1
ATOM 1648 N N . VAL A 1 206 ? -3.561 -19.203 -36.281 1 62.62 206 VAL A N 1
ATOM 1649 C CA . VAL A 1 206 ? -2.375 -19.219 -35.438 1 62.62 206 VAL A CA 1
ATOM 1650 C C . VAL A 1 206 ? -1.119 -19.312 -36.312 1 62.62 206 VAL A C 1
ATOM 1652 O O . VAL A 1 206 ? -0.133 -18.609 -36.062 1 62.62 206 VAL A O 1
ATOM 1655 N N . LEU A 1 207 ? -1.231 -20.203 -37.25 1 66.56 207 LEU A N 1
ATOM 1656 C CA . LEU A 1 207 ? -0.074 -20.438 -38.094 1 66.56 207 LEU A CA 1
ATOM 1657 C C . LEU A 1 207 ? 0.196 -19.219 -38.969 1 66.56 207 LEU A C 1
ATOM 1659 O O . LEU A 1 207 ? 1.335 -18.984 -39.406 1 66.56 207 LEU A O 1
ATOM 1663 N N . SER A 1 208 ? -0.812 -18.547 -39.156 1 61.66 208 SER A N 1
ATOM 1664 C CA . SER A 1 208 ? -0.665 -17.359 -40 1 61.66 208 SER A CA 1
ATOM 1665 C C . SER A 1 208 ? -0.189 -16.156 -39.188 1 61.66 208 SER A C 1
ATOM 1667 O O . SER A 1 208 ? 0.212 -15.148 -39.781 1 61.66 208 SER A O 1
ATOM 1669 N N . SER A 1 209 ? -0.369 -16.375 -38.062 1 57.69 209 SER A N 1
ATOM 1670 C CA . SER A 1 209 ? 0.041 -15.234 -37.219 1 57.69 209 SER A CA 1
ATOM 1671 C C . SER A 1 209 ? 1.56 -15.133 -37.156 1 57.69 209 SER A C 1
ATOM 1673 O O . SER A 1 209 ? 2.264 -16.141 -37.219 1 57.69 209 SER A O 1
ATOM 1675 N N . VAL A 1 210 ? 2.051 -14.172 -37.594 1 54.97 210 VAL A N 1
ATOM 1676 C CA . VAL A 1 210 ? 3.463 -13.906 -37.844 1 54.97 210 VAL A CA 1
ATOM 1677 C C . VAL A 1 210 ? 4.309 -14.523 -36.719 1 54.97 210 VAL A C 1
ATOM 1679 O O . VAL A 1 210 ? 5.293 -15.219 -37 1 54.97 210 VAL A O 1
ATOM 1682 N N . PRO A 1 211 ? 4.238 -13.977 -35.531 1 54.41 211 PRO A N 1
ATOM 1683 C CA . PRO A 1 211 ? 5.266 -14.547 -34.656 1 54.41 211 PRO A CA 1
ATOM 1684 C C . PRO A 1 211 ? 4.863 -15.906 -34.062 1 54.41 211 PRO A C 1
ATOM 1686 O O . PRO A 1 211 ? 4.574 -16.016 -32.875 1 54.41 211 PRO A O 1
ATOM 1689 N N . THR A 1 212 ? 4.312 -16.672 -34.844 1 56.88 212 THR A N 1
ATOM 1690 C CA . THR A 1 212 ? 3.957 -18 -34.375 1 56.88 212 THR A CA 1
ATOM 1691 C C . THR A 1 212 ? 5.195 -18.75 -33.875 1 56.88 212 THR A C 1
ATOM 1693 O O . THR A 1 212 ? 6.188 -18.859 -34.594 1 56.88 212 THR A O 1
ATOM 1696 N N . PRO A 1 213 ? 5.117 -18.984 -32.625 1 55.56 213 PRO A N 1
ATOM 1697 C CA . PRO A 1 213 ? 6.266 -19.781 -32.156 1 55.56 213 PRO A CA 1
ATOM 1698 C C . PRO A 1 213 ? 6.551 -20.984 -33.031 1 55.56 213 PRO A C 1
ATOM 1700 O O . PRO A 1 213 ? 5.625 -21.594 -33.594 1 55.56 213 PRO A O 1
ATOM 1703 N N . LEU A 1 214 ? 7.785 -21.109 -33.438 1 54.59 214 LEU A N 1
ATOM 1704 C CA . LEU A 1 214 ? 8.281 -22.172 -34.281 1 54.59 214 LEU A CA 1
ATOM 1705 C C . LEU A 1 214 ? 7.73 -23.531 -33.844 1 54.59 214 LEU A C 1
ATOM 1707 O O . LEU A 1 214 ? 7.426 -24.375 -34.688 1 54.59 214 LEU A O 1
ATOM 1711 N N . ALA A 1 215 ? 7.504 -23.516 -32.531 1 57.62 215 ALA A N 1
ATOM 1712 C CA . ALA A 1 215 ? 7.105 -24.812 -32.031 1 57.62 215 ALA A CA 1
ATOM 1713 C C . ALA A 1 215 ? 5.695 -25.188 -32.469 1 57.62 215 ALA A C 1
ATOM 1715 O O . ALA A 1 215 ? 5.367 -26.359 -32.625 1 57.62 215 ALA A O 1
ATOM 1716 N N . LEU A 1 216 ? 4.992 -24.141 -32.75 1 62.19 216 LEU A N 1
ATOM 1717 C CA . LEU A 1 216 ? 3.617 -24.422 -33.156 1 62.19 216 LEU A CA 1
ATOM 1718 C C . LEU A 1 216 ? 3.541 -24.797 -34.625 1 62.19 216 LEU A C 1
ATOM 1720 O O . LEU A 1 216 ? 2.572 -25.422 -35.062 1 62.19 216 LEU A O 1
ATOM 1724 N N . ARG A 1 217 ? 4.578 -24.406 -35.344 1 62.19 217 ARG A N 1
ATOM 1725 C CA . ARG A 1 217 ? 4.57 -24.641 -36.781 1 62.19 217 ARG A CA 1
ATOM 1726 C C . ARG A 1 217 ? 4.695 -26.125 -37.094 1 62.19 217 ARG A C 1
ATOM 1728 O O . ARG A 1 217 ? 4.273 -26.562 -38.156 1 62.19 217 ARG A O 1
ATOM 1735 N N . HIS A 1 218 ? 5.34 -26.812 -36.094 1 60.88 218 HIS A N 1
ATOM 1736 C CA . HIS A 1 218 ? 5.621 -28.219 -36.375 1 60.88 218 HIS A CA 1
ATOM 1737 C C . HIS A 1 218 ? 4.594 -29.125 -35.719 1 60.88 218 HIS A C 1
ATOM 1739 O O . HIS A 1 218 ? 4.766 -30.344 -35.688 1 60.88 218 HIS A O 1
ATOM 1745 N N . ILE A 1 219 ? 3.594 -28.484 -35.219 1 62.19 219 ILE A N 1
ATOM 1746 C CA . ILE A 1 219 ? 2.574 -29.297 -34.562 1 62.19 219 ILE A CA 1
ATOM 1747 C C . ILE A 1 219 ? 1.652 -29.922 -35.625 1 62.19 219 ILE A C 1
ATOM 1749 O O . ILE A 1 219 ? 1.212 -29.234 -36.562 1 62.19 219 ILE A O 1
ATOM 1753 N N . SER A 1 220 ? 1.617 -31.219 -35.531 1 63.47 220 SER A N 1
ATOM 1754 C CA . SER A 1 220 ? 0.788 -31.938 -36.469 1 63.47 220 SER A CA 1
ATOM 1755 C C . SER A 1 220 ? -0.665 -31.484 -36.406 1 63.47 220 SER A C 1
ATOM 1757 O O . SER A 1 220 ? -1.128 -31.031 -35.375 1 63.47 220 SER A O 1
ATOM 1759 N N . ALA A 1 221 ? -1.374 -31.484 -37.5 1 62.34 221 ALA A N 1
ATOM 1760 C CA . ALA A 1 221 ? -2.771 -31.094 -37.625 1 62.34 221 ALA A CA 1
ATOM 1761 C C . ALA A 1 221 ? -3.648 -31.812 -36.594 1 62.34 221 ALA A C 1
ATOM 1763 O O . ALA A 1 221 ? -4.582 -31.219 -36.062 1 62.34 221 ALA A O 1
ATOM 1764 N N . ALA A 1 222 ? -3.26 -33 -36.25 1 61.25 222 ALA A N 1
ATOM 1765 C CA . ALA A 1 222 ? -4.039 -33.844 -35.344 1 61.25 222 ALA A CA 1
ATOM 1766 C C . ALA A 1 222 ? -3.951 -33.312 -33.906 1 61.25 222 ALA A C 1
ATOM 1768 O O . ALA A 1 222 ? -4.852 -33.562 -33.094 1 61.25 222 ALA A O 1
ATOM 1769 N N . SER A 1 223 ? -2.936 -32.562 -33.75 1 60.66 223 SER A N 1
ATOM 1770 C CA . SER A 1 223 ? -2.699 -32.094 -32.375 1 60.66 223 SER A CA 1
ATOM 1771 C C . SER A 1 223 ? -3.381 -30.75 -32.125 1 60.66 223 SER A C 1
ATOM 1773 O O . SER A 1 223 ? -3.434 -30.281 -30.984 1 60.66 223 SER A O 1
ATOM 1775 N N . TRP A 1 224 ? -3.727 -30.25 -33.188 1 62.5 224 TRP A N 1
ATOM 1776 C CA . TRP A 1 224 ? -4.434 -28.969 -33.031 1 62.5 224 TRP A CA 1
ATOM 1777 C C . TRP A 1 224 ? -5.875 -29.203 -32.594 1 62.5 224 TRP A C 1
ATOM 1779 O O . TRP A 1 224 ? -6.492 -28.328 -31.984 1 62.5 224 TRP A O 1
ATOM 1789 N N . MET B 1 1 ? -7.484 -28.609 -31.547 1 53.72 1 MET B N 1
ATOM 1790 C CA . MET B 1 1 ? -8.688 -28.734 -30.719 1 53.72 1 MET B CA 1
ATOM 1791 C C . MET B 1 1 ? -8.406 -28.375 -29.281 1 53.72 1 MET B C 1
ATOM 1793 O O . MET B 1 1 ? -9.219 -27.719 -28.625 1 53.72 1 MET B O 1
ATOM 1797 N N . TYR B 1 2 ? -7.125 -28.516 -28.859 1 70.19 2 TYR B N 1
ATOM 1798 C CA . TYR B 1 2 ? -6.934 -28.438 -27.406 1 70.19 2 TYR B CA 1
ATOM 1799 C C . TYR B 1 2 ? -6.633 -27 -26.969 1 70.19 2 TYR B C 1
ATOM 1801 O O . TYR B 1 2 ? -6.895 -26.625 -25.828 1 70.19 2 TYR B O 1
ATOM 1809 N N . PHE B 1 3 ? -6.398 -26.188 -28.047 1 69.56 3 PHE B N 1
ATOM 1810 C CA . PHE B 1 3 ? -6.18 -24.781 -27.703 1 69.56 3 PHE B CA 1
ATOM 1811 C C . PHE B 1 3 ? -7.496 -24.094 -27.375 1 69.56 3 PHE B C 1
ATOM 1813 O O . PHE B 1 3 ? -7.559 -23.25 -26.469 1 69.56 3 PHE B O 1
ATOM 1820 N N . ARG B 1 4 ? -8.492 -24.516 -27.984 1 67.88 4 ARG B N 1
ATOM 1821 C CA . ARG B 1 4 ? -9.82 -23.969 -27.75 1 67.88 4 ARG B CA 1
ATOM 1822 C C . ARG B 1 4 ? -10.289 -24.25 -26.328 1 67.88 4 ARG B C 1
ATOM 1824 O O . ARG B 1 4 ? -10.992 -23.438 -25.719 1 67.88 4 ARG B O 1
ATOM 1831 N N . TRP B 1 5 ? -9.867 -25.391 -25.938 1 74.75 5 TRP B N 1
ATOM 1832 C CA . TRP B 1 5 ? -10.305 -25.797 -24.609 1 74.75 5 TRP B CA 1
ATOM 1833 C C . TRP B 1 5 ? -9.508 -25.078 -23.531 1 74.75 5 TRP B C 1
ATOM 1835 O O . TRP B 1 5 ? -9.922 -25.031 -22.375 1 74.75 5 TRP B O 1
ATOM 1845 N N . LEU B 1 6 ? -8.383 -24.531 -23.938 1 79.12 6 LEU B N 1
ATOM 1846 C CA . LEU B 1 6 ? -7.52 -23.844 -22.984 1 79.12 6 LEU B CA 1
ATOM 1847 C C . LEU B 1 6 ? -8.047 -22.453 -22.672 1 79.12 6 LEU B C 1
ATOM 1849 O O . LEU B 1 6 ? -7.867 -21.938 -21.562 1 79.12 6 LEU B O 1
ATOM 1853 N N . GLN B 1 7 ? -8.68 -21.891 -23.516 1 73.75 7 GLN B N 1
ATOM 1854 C CA . GLN B 1 7 ? -9.07 -20.484 -23.406 1 73.75 7 GLN B CA 1
ATOM 1855 C C . GLN B 1 7 ? -9.977 -20.25 -22.203 1 73.75 7 GLN B C 1
ATOM 1857 O O . GLN B 1 7 ? -9.695 -19.375 -21.375 1 73.75 7 GLN B O 1
ATOM 1862 N N . PRO B 1 8 ? -11.008 -21.047 -22.094 1 77.44 8 PRO B N 1
ATOM 1863 C CA . PRO B 1 8 ? -11.875 -20.844 -20.938 1 77.44 8 PRO B CA 1
ATOM 1864 C C . PRO B 1 8 ? -11.188 -21.172 -19.625 1 77.44 8 PRO B C 1
ATOM 1866 O O . PRO B 1 8 ? -11.562 -20.641 -18.578 1 77.44 8 PRO B O 1
ATOM 1869 N N . LEU B 1 9 ? -10.195 -22.016 -19.703 1 85.5 9 LEU B N 1
ATOM 1870 C CA . LEU B 1 9 ? -9.5 -22.422 -18.484 1 85.5 9 LEU B CA 1
ATOM 1871 C C . LEU B 1 9 ? -8.539 -21.344 -18.016 1 85.5 9 LEU B C 1
ATOM 1873 O O . LEU B 1 9 ? -8.133 -21.328 -16.859 1 85.5 9 LEU B O 1
ATOM 1877 N N . LEU B 1 10 ? -8.18 -20.547 -18.938 1 80.06 10 LEU B N 1
ATOM 1878 C CA . LEU B 1 10 ? -7.203 -19.516 -18.625 1 80.06 10 LEU B CA 1
ATOM 1879 C C . LEU B 1 10 ? -7.891 -18.188 -18.375 1 80.06 10 LEU B C 1
ATOM 1881 O O . LEU B 1 10 ? -7.227 -17.141 -18.266 1 80.06 10 LEU B O 1
ATOM 1885 N N . THR B 1 11 ? -9.148 -18.188 -18.312 1 67.81 11 THR B N 1
ATOM 1886 C CA . THR B 1 11 ? -9.875 -16.953 -18.047 1 67.81 11 THR B CA 1
ATOM 1887 C C . THR B 1 11 ? -10.031 -16.719 -16.547 1 67.81 11 THR B C 1
ATOM 1889 O O . THR B 1 11 ? -10.016 -17.672 -15.766 1 67.81 11 THR B O 1
ATOM 1892 N N . GLN B 1 12 ? -10.031 -15.461 -16.094 1 61.59 12 GLN B N 1
ATOM 1893 C CA . GLN B 1 12 ? -10.133 -15.023 -14.711 1 61.59 12 GLN B CA 1
ATOM 1894 C C . GLN B 1 12 ? -11.57 -15.102 -14.203 1 61.59 12 GLN B C 1
ATOM 1896 O O . GLN B 1 12 ? -11.812 -15.102 -13 1 61.59 12 GLN B O 1
ATOM 1901 N N . ASP B 1 13 ? -12.477 -15.234 -15.109 1 65 13 ASP B N 1
ATOM 1902 C CA . ASP B 1 13 ? -13.875 -15.055 -14.742 1 65 13 ASP B CA 1
ATOM 1903 C C . ASP B 1 13 ? -14.555 -16.406 -14.516 1 65 13 ASP B C 1
ATOM 1905 O O . ASP B 1 13 ? -14.805 -17.156 -15.469 1 65 13 ASP B O 1
ATOM 1909 N N . GLN B 1 14 ? -14.719 -16.703 -13.258 1 69.5 14 GLN B N 1
ATOM 1910 C CA . GLN B 1 14 ? -15.367 -17.953 -12.875 1 69.5 14 GLN B CA 1
ATOM 1911 C C . GLN B 1 14 ? -16.688 -18.156 -13.617 1 69.5 14 GLN B C 1
ATOM 1913 O O . GLN B 1 14 ? -17 -19.25 -14.07 1 69.5 14 GLN B O 1
ATOM 1918 N N . PRO B 1 15 ? -17.359 -17.078 -13.797 1 70.81 15 PRO B N 1
ATOM 1919 C CA . PRO B 1 15 ? -18.609 -17.281 -14.523 1 70.81 15 PRO B CA 1
ATOM 1920 C C . PRO B 1 15 ? -18.391 -17.812 -15.945 1 70.81 15 PRO B C 1
ATOM 1922 O O . PRO B 1 15 ? -19.203 -18.594 -16.453 1 70.81 15 PRO B O 1
ATOM 1925 N N . ILE B 1 16 ? -17.359 -17.484 -16.531 1 72 16 ILE B N 1
ATOM 1926 C CA . ILE B 1 16 ? -17.047 -17.969 -17.875 1 72 16 ILE B CA 1
ATOM 1927 C C . ILE B 1 16 ? -16.719 -19.453 -17.828 1 72 16 ILE B C 1
ATOM 1929 O O . ILE B 1 16 ? -17.172 -20.219 -18.688 1 72 16 ILE B O 1
ATOM 1933 N N . LEU B 1 17 ? -16.031 -19.828 -16.844 1 77.38 17 LEU B N 1
ATOM 1934 C CA . LEU B 1 17 ? -15.695 -21.234 -16.688 1 77.38 17 LEU B CA 1
ATOM 1935 C C . LEU B 1 17 ? -16.938 -22.078 -16.422 1 77.38 17 LEU B C 1
ATOM 1937 O O . LEU B 1 17 ? -17.094 -23.156 -16.984 1 77.38 17 LEU B O 1
ATOM 1941 N N . ASP B 1 18 ? -17.812 -21.469 -15.695 1 75.12 18 ASP B N 1
ATOM 1942 C CA . ASP B 1 18 ? -19.016 -22.203 -15.312 1 75.12 18 ASP B CA 1
ATOM 1943 C C . ASP B 1 18 ? -19.984 -22.328 -16.484 1 75.12 18 ASP B C 1
ATOM 1945 O O . ASP B 1 18 ? -20.812 -23.234 -16.516 1 75.12 18 ASP B O 1
ATOM 1949 N N . SER B 1 19 ? -19.797 -21.391 -17.344 1 75.56 19 SER B N 1
ATOM 1950 C CA . SER B 1 19 ? -20.703 -21.391 -18.5 1 75.56 19 SER B CA 1
ATOM 1951 C C . SER B 1 19 ? -20.281 -22.438 -19.516 1 75.56 19 SER B C 1
ATOM 1953 O O . SER B 1 19 ? -21.047 -22.766 -20.422 1 75.56 19 SER B O 1
ATOM 1955 N N . HIS B 1 20 ? -19.125 -23.016 -19.422 1 75.31 20 HIS B N 1
ATOM 1956 C CA . HIS B 1 20 ? -18.625 -24.078 -20.281 1 75.31 20 HIS B CA 1
ATOM 1957 C C . HIS B 1 20 ? -18.469 -25.391 -19.516 1 75.31 20 HIS B C 1
ATOM 1959 O O . HIS B 1 20 ? -17.453 -25.609 -18.859 1 75.31 20 HIS B O 1
ATOM 1965 N N . PRO B 1 21 ? -19.438 -26.266 -19.656 1 76.94 21 PRO B N 1
ATOM 1966 C CA . PRO B 1 21 ? -19.438 -27.5 -18.859 1 76.94 21 PRO B CA 1
ATOM 1967 C C . PRO B 1 21 ? -18.156 -28.312 -19.016 1 76.94 21 PRO B C 1
ATOM 1969 O O . PRO B 1 21 ? -17.656 -28.875 -18.047 1 76.94 21 PRO B O 1
ATOM 1972 N N . VAL B 1 22 ? -17.672 -28.391 -20.281 1 77.81 22 VAL B N 1
ATOM 1973 C CA . VAL B 1 22 ? -16.469 -29.156 -20.531 1 77.81 22 VAL B CA 1
ATOM 1974 C C . VAL B 1 22 ? -15.297 -28.531 -19.766 1 77.81 22 VAL B C 1
ATOM 1976 O O . VAL B 1 22 ? -14.523 -29.25 -19.109 1 77.81 22 VAL B O 1
ATOM 1979 N N . SER B 1 23 ? -15.273 -27.25 -19.828 1 82.44 23 SER B N 1
ATOM 1980 C CA . SER B 1 23 ? -14.18 -26.562 -19.156 1 82.44 23 SER B CA 1
ATOM 1981 C C . SER B 1 23 ? -14.305 -26.703 -17.641 1 82.44 23 SER B C 1
ATOM 1983 O O . SER B 1 23 ? -13.297 -26.812 -16.938 1 82.44 23 SER B O 1
ATOM 1985 N N . CYS B 1 24 ? -15.453 -26.641 -17.203 1 82.75 24 CYS B N 1
ATOM 1986 C CA . CYS B 1 24 ? -15.68 -26.812 -15.766 1 82.75 24 CYS B CA 1
ATOM 1987 C C . CYS B 1 24 ? -15.227 -28.203 -15.312 1 82.75 24 CYS B C 1
ATOM 1989 O O . CYS B 1 24 ? -14.523 -28.328 -14.305 1 82.75 24 CYS B O 1
ATOM 1991 N N . LEU B 1 25 ? -15.648 -29.188 -16.094 1 84.88 25 LEU B N 1
ATOM 1992 C CA . LEU B 1 25 ? -15.266 -30.562 -15.758 1 84.88 25 LEU B CA 1
ATOM 1993 C C . LEU B 1 25 ? -13.758 -30.734 -15.836 1 84.88 25 LEU B C 1
ATOM 1995 O O . LEU B 1 25 ? -13.156 -31.406 -14.992 1 84.88 25 LEU B O 1
ATOM 1999 N N . LEU B 1 26 ? -13.219 -30.141 -16.844 1 87.06 26 LEU B N 1
ATOM 2000 C CA . LEU B 1 26 ? -11.773 -30.219 -17 1 87.06 26 LEU B CA 1
ATOM 2001 C C . LEU B 1 26 ? -11.062 -29.531 -15.828 1 87.06 26 LEU B C 1
ATOM 2003 O O . LEU B 1 26 ? -10.047 -30.031 -15.336 1 87.06 26 LEU B O 1
ATOM 2007 N N . SER B 1 27 ? -11.57 -28.453 -15.422 1 88.5 27 SER B N 1
ATOM 2008 C CA . SER B 1 27 ? -11.016 -27.75 -14.266 1 88.5 27 SER B CA 1
ATOM 2009 C C . SER B 1 27 ? -11.008 -28.656 -13.031 1 88.5 27 SER B C 1
ATOM 2011 O O . SER B 1 27 ? -9.984 -28.766 -12.344 1 88.5 27 SER B O 1
ATOM 2013 N N . TYR B 1 28 ? -12.109 -29.281 -12.828 1 85.19 28 TYR B N 1
ATOM 2014 C CA . TYR B 1 28 ? -12.219 -30.188 -11.68 1 85.19 28 TYR B CA 1
ATOM 2015 C C . TYR B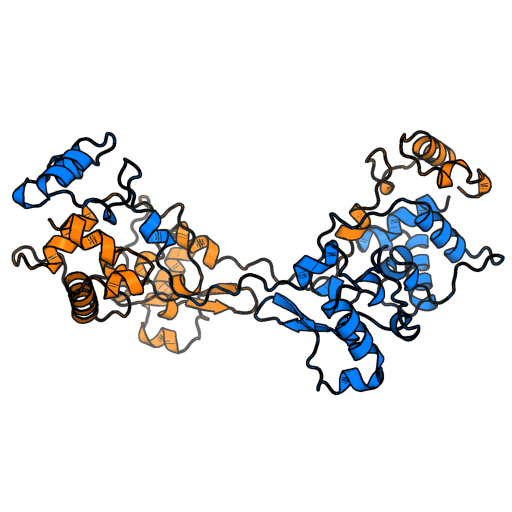 1 28 ? -11.258 -31.359 -11.805 1 85.19 28 TYR B C 1
ATOM 2017 O O . TYR B 1 28 ? -10.602 -31.734 -10.836 1 85.19 28 TYR B O 1
ATOM 2025 N N . HIS B 1 29 ? -11.195 -31.875 -12.945 1 87.94 29 HIS B N 1
ATOM 2026 C CA . HIS B 1 29 ? -10.312 -33.031 -13.172 1 87.94 29 HIS B CA 1
ATOM 2027 C C . HIS B 1 29 ? -8.852 -32.656 -12.953 1 87.94 29 HIS B C 1
ATOM 2029 O O . HIS B 1 29 ? -8.117 -33.375 -12.289 1 87.94 29 HIS B O 1
ATOM 2035 N N . ILE B 1 30 ? -8.469 -31.547 -13.477 1 89.5 30 ILE B N 1
ATOM 2036 C CA . ILE B 1 30 ? -7.086 -31.078 -13.344 1 89.5 30 ILE B CA 1
ATOM 2037 C C . ILE B 1 30 ? -6.758 -30.859 -11.867 1 89.5 30 ILE B C 1
ATOM 2039 O O . ILE B 1 30 ? -5.691 -31.266 -11.398 1 89.5 30 ILE B O 1
ATOM 2043 N N . ARG B 1 31 ? -7.676 -30.328 -11.148 1 87.5 31 ARG B N 1
ATOM 2044 C CA . ARG B 1 31 ? -7.469 -30.078 -9.727 1 87.5 31 ARG B CA 1
ATOM 2045 C C . ARG B 1 31 ? -7.348 -31.375 -8.953 1 87.5 31 ARG B C 1
ATOM 2047 O O . ARG B 1 31 ? -6.48 -31.516 -8.086 1 87.5 31 ARG B O 1
ATOM 2054 N N . ASN B 1 32 ? -8.117 -32.344 -9.344 1 84.75 32 ASN B N 1
ATOM 2055 C CA . ASN B 1 32 ? -8.133 -33.625 -8.633 1 84.75 32 ASN B CA 1
ATOM 2056 C C . ASN B 1 32 ? -6.863 -34.438 -8.898 1 84.75 32 ASN B C 1
ATOM 2058 O O . ASN B 1 32 ? -6.273 -35 -7.977 1 84.75 32 ASN B O 1
ATOM 2062 N N . VAL B 1 33 ? -6.492 -34.406 -10.125 1 84.94 33 VAL B N 1
ATOM 2063 C CA . VAL B 1 33 ? -5.332 -35.219 -10.508 1 84.94 33 VAL B CA 1
ATOM 2064 C C . VAL B 1 33 ? -4.07 -34.656 -9.867 1 84.94 33 VAL B C 1
ATOM 2066 O O . VAL B 1 33 ? -3.16 -35.375 -9.5 1 84.94 33 VAL B O 1
ATOM 2069 N N . ASN B 1 34 ? -4.047 -33.312 -9.742 1 88.31 34 ASN B N 1
ATOM 2070 C CA . ASN B 1 34 ? -2.844 -32.656 -9.234 1 88.31 34 ASN B CA 1
ATOM 2071 C C . ASN B 1 34 ? -2.986 -32.281 -7.762 1 88.31 34 ASN B C 1
ATOM 2073 O O . ASN B 1 34 ? -2.072 -31.703 -7.176 1 88.31 34 ASN B O 1
ATOM 2077 N N . ASN B 1 35 ? -4.168 -32.531 -7.227 1 85.19 35 ASN B N 1
ATOM 2078 C CA . ASN B 1 35 ? -4.445 -32.219 -5.828 1 85.19 35 ASN B CA 1
ATOM 2079 C C . ASN B 1 35 ? -4.152 -30.75 -5.523 1 85.19 35 ASN B C 1
ATOM 2081 O O . ASN B 1 35 ? -3.404 -30.438 -4.594 1 85.19 35 ASN B O 1
ATOM 2085 N N . CYS B 1 36 ? -4.664 -29.938 -6.359 1 87.94 36 CYS B N 1
ATOM 2086 C CA . CYS B 1 36 ? -4.465 -28.5 -6.184 1 87.94 36 CYS B CA 1
ATOM 2087 C C . CYS B 1 36 ? -5.797 -27.766 -6.195 1 87.94 36 CYS B C 1
ATOM 2089 O O . CYS B 1 36 ? -6.809 -28.297 -6.648 1 87.94 36 CYS B O 1
ATOM 2091 N N . GLN B 1 37 ? -5.766 -26.594 -5.664 1 87.31 37 GLN B N 1
ATOM 2092 C CA . GLN B 1 37 ? -6.984 -25.797 -5.543 1 87.31 37 GLN B CA 1
ATOM 2093 C C . GLN B 1 37 ? -7.27 -25.031 -6.828 1 87.31 37 GLN B C 1
ATOM 2095 O O . GLN B 1 37 ? -8.43 -24.766 -7.156 1 87.31 37 GLN B O 1
ATOM 2100 N N . TYR B 1 38 ? -6.238 -24.719 -7.508 1 90.62 38 TYR B N 1
ATOM 2101 C CA . TYR B 1 38 ? -6.387 -23.906 -8.703 1 90.62 38 TYR B CA 1
ATOM 2102 C C . TYR B 1 38 ? -5.836 -24.625 -9.93 1 90.62 38 TYR B C 1
ATOM 2104 O O . TYR B 1 38 ? -4.637 -24.906 -10.008 1 90.62 38 TYR B O 1
ATOM 2112 N N . HIS B 1 39 ? -6.695 -24.781 -10.891 1 90.19 39 HIS B N 1
ATOM 2113 C CA . HIS B 1 39 ? -6.309 -25.547 -12.07 1 90.19 39 HIS B CA 1
ATOM 2114 C C . HIS B 1 39 ? -5.273 -24.797 -12.898 1 90.19 39 HIS B C 1
ATOM 2116 O O . HIS B 1 39 ? -4.594 -25.375 -13.742 1 90.19 39 HIS B O 1
ATOM 2122 N N . GLN B 1 40 ? -5.18 -23.5 -12.688 1 90.62 40 GLN B N 1
ATOM 2123 C CA . GLN B 1 40 ? -4.23 -22.688 -13.445 1 90.62 40 GLN B CA 1
ATOM 2124 C C . GLN B 1 40 ? -2.791 -23.047 -13.086 1 90.62 40 GLN B C 1
ATOM 2126 O O . GLN B 1 40 ? -1.883 -22.891 -13.906 1 90.62 40 GLN B O 1
ATOM 2131 N N . ILE B 1 41 ? -2.613 -23.547 -11.953 1 92.06 41 ILE B N 1
ATOM 2132 C CA . ILE B 1 41 ? -1.266 -23.797 -11.445 1 92.06 41 ILE B CA 1
ATOM 2133 C C . ILE B 1 41 ? -0.596 -24.891 -12.281 1 92.06 41 ILE B C 1
ATOM 2135 O O . ILE B 1 41 ? 0.446 -24.656 -12.898 1 92.06 41 ILE B O 1
ATOM 2139 N N . PRO B 1 42 ? -1.182 -26.031 -12.422 1 90.88 42 PRO B N 1
ATOM 2140 C CA . PRO B 1 42 ? -0.535 -27.031 -13.273 1 90.88 42 PRO B CA 1
ATOM 2141 C C . PRO B 1 42 ? -0.53 -26.641 -14.742 1 90.88 42 PRO B C 1
ATOM 2143 O O . PRO B 1 42 ? 0.328 -27.094 -15.508 1 90.88 42 PRO B O 1
ATOM 2146 N N . LEU B 1 43 ? -1.432 -25.812 -15.141 1 90.5 43 LEU B N 1
ATOM 2147 C CA . LEU B 1 43 ? -1.451 -25.375 -16.531 1 90.5 43 LEU B CA 1
ATOM 2148 C C . LEU B 1 43 ? -0.287 -24.422 -16.812 1 90.5 43 LEU B C 1
ATOM 2150 O O . LEU B 1 43 ? 0.393 -24.562 -17.828 1 90.5 43 LEU B O 1
ATOM 2154 N N . LEU B 1 44 ? -0.031 -23.609 -15.875 1 90.12 44 LEU B N 1
ATOM 2155 C CA . LEU B 1 44 ? 0.952 -22.547 -16.094 1 90.12 44 LEU B CA 1
ATOM 2156 C C . LEU B 1 44 ? 2.348 -23.016 -15.703 1 90.12 44 LEU B C 1
ATOM 2158 O O . LEU B 1 44 ? 3.346 -22.547 -16.25 1 90.12 44 LEU B O 1
ATOM 2162 N N . PHE B 1 45 ? 2.357 -23.891 -14.758 1 90.25 45 PHE B N 1
ATOM 2163 C CA . PHE B 1 45 ? 3.643 -24.328 -14.219 1 90.25 45 PHE B CA 1
ATOM 2164 C C . PHE B 1 45 ? 3.791 -25.844 -14.312 1 90.25 45 PHE B C 1
ATOM 2166 O O . PHE B 1 45 ? 3.307 -26.578 -13.453 1 90.25 45 PHE B O 1
ATOM 2173 N N . PRO B 1 46 ? 4.574 -26.297 -15.219 1 87.19 46 PRO B N 1
ATOM 2174 C CA . PRO B 1 46 ? 4.727 -27.734 -15.445 1 87.19 46 PRO B CA 1
ATOM 2175 C C . PRO B 1 46 ? 5.238 -28.469 -14.203 1 87.19 46 PRO B C 1
ATOM 2177 O O . PRO B 1 46 ? 4.91 -29.641 -14 1 87.19 46 PRO B O 1
ATOM 2180 N N . SER B 1 47 ? 6.008 -27.766 -13.406 1 82.31 47 SER B N 1
ATOM 2181 C CA . SER B 1 47 ? 6.59 -28.391 -12.219 1 82.31 47 SER B CA 1
ATOM 2182 C C . SER B 1 47 ? 5.512 -28.781 -11.211 1 82.31 47 SER B C 1
ATOM 2184 O O . SER B 1 47 ? 5.762 -29.578 -10.305 1 82.31 47 SER B O 1
ATOM 2186 N N . ALA B 1 48 ? 4.391 -28.281 -11.375 1 88.06 48 ALA B N 1
ATOM 2187 C CA . ALA B 1 48 ? 3.311 -28.531 -10.422 1 88.06 48 ALA B CA 1
ATOM 2188 C C . ALA B 1 48 ? 2.457 -29.719 -10.867 1 88.06 48 ALA B C 1
ATOM 2190 O O . ALA B 1 48 ? 1.52 -30.109 -10.164 1 88.06 48 ALA B O 1
ATOM 2191 N N . ARG B 1 49 ? 2.861 -30.297 -11.914 1 86.62 49 ARG B N 1
ATOM 2192 C CA . ARG B 1 49 ? 2.08 -31.422 -12.445 1 86.62 49 ARG B CA 1
ATOM 2193 C C . ARG B 1 49 ? 2.494 -32.719 -11.789 1 86.62 49 ARG B C 1
ATOM 2195 O O . ARG B 1 49 ? 3.688 -33 -11.633 1 86.62 49 ARG B O 1
ATOM 2202 N N . SER B 1 50 ? 1.564 -33.375 -11.062 1 76.69 50 SER B N 1
ATOM 2203 C CA . SER B 1 50 ? 1.846 -34.656 -10.383 1 76.69 50 SER B CA 1
ATOM 2204 C C . SER B 1 50 ? 2.307 -35.719 -11.367 1 76.69 50 SER B C 1
ATOM 2206 O O . SER B 1 50 ? 3.123 -36.562 -11.023 1 76.69 50 SER B O 1
ATOM 2208 N N . GLN B 1 51 ? 1.567 -35.906 -12.523 1 65.44 51 GLN B N 1
ATOM 2209 C CA . GLN B 1 51 ? 1.902 -36.938 -13.492 1 65.44 51 GLN B CA 1
ATOM 2210 C C . GLN B 1 51 ? 2.564 -36.344 -14.734 1 65.44 51 GLN B C 1
ATOM 2212 O O . GLN B 1 51 ? 2.172 -35.281 -15.195 1 65.44 51 GLN B O 1
ATOM 2217 N N . GLY B 1 52 ? 3.969 -36.344 -14.68 1 56.16 52 GLY B N 1
ATOM 2218 C CA . GLY B 1 52 ? 4.609 -35.906 -15.906 1 56.16 52 GLY B CA 1
ATOM 2219 C C . GLY B 1 52 ? 3.834 -36.281 -17.156 1 56.16 52 GLY B C 1
ATOM 2220 O O . GLY B 1 52 ? 2.889 -37.062 -17.094 1 56.16 52 GLY B O 1
ATOM 2221 N N . LEU B 1 53 ? 3.9 -35.312 -18.203 1 55.88 53 LEU B N 1
ATOM 2222 C CA . LEU B 1 53 ? 3.359 -35.688 -19.5 1 55.88 53 LEU B CA 1
ATOM 2223 C C . LEU B 1 53 ? 3.584 -37.188 -19.75 1 55.88 53 LEU B C 1
ATOM 2225 O O . LEU B 1 53 ? 4.727 -37.625 -19.844 1 55.88 53 LEU B O 1
ATOM 2229 N N . HIS B 1 54 ? 3.021 -38.062 -19 1 49.19 54 HIS B N 1
ATOM 2230 C CA . HIS B 1 54 ? 3.26 -39.438 -19.328 1 49.19 54 HIS B CA 1
ATOM 2231 C C . HIS B 1 54 ? 3.256 -39.688 -20.828 1 49.19 54 HIS B C 1
ATOM 2233 O O . HIS B 1 54 ? 2.496 -39.031 -21.562 1 49.19 54 HIS B O 1
ATOM 2239 N N . LYS B 1 55 ? 4.438 -40.156 -21.25 1 48.94 55 LYS B N 1
ATOM 2240 C CA . LYS B 1 55 ? 4.66 -40.562 -22.641 1 48.94 55 LYS B CA 1
ATOM 2241 C C . LYS B 1 55 ? 3.367 -41.031 -23.281 1 48.94 55 LYS B C 1
ATOM 2243 O O . LYS B 1 55 ? 3.113 -40.75 -24.453 1 48.94 55 LYS B O 1
ATOM 2248 N N . GLN B 1 56 ? 2.902 -42.125 -22.812 1 45.28 56 GLN B N 1
ATOM 2249 C CA . GLN B 1 56 ? 2.002 -42.969 -23.625 1 45.28 56 GLN B CA 1
ATOM 2250 C C . GLN B 1 56 ? 0.583 -42.406 -23.609 1 45.28 56 GLN B C 1
ATOM 2252 O O . GLN B 1 56 ? -0.191 -42.594 -24.531 1 45.28 56 GLN B O 1
ATOM 2257 N N . ARG B 1 57 ? -0.081 -42.188 -22.328 1 49.69 57 ARG B N 1
ATOM 2258 C CA . ARG B 1 57 ? -1.54 -42.156 -22.297 1 49.69 57 ARG B CA 1
ATOM 2259 C C . ARG B 1 57 ? -2.066 -40.781 -22.625 1 49.69 57 ARG B C 1
ATOM 2261 O O . ARG B 1 57 ? -1.659 -39.781 -22 1 49.69 57 ARG B O 1
ATOM 2268 N N . VAL B 1 58 ? -2.557 -40.531 -23.828 1 58.88 58 VAL B N 1
ATOM 2269 C CA . VAL B 1 58 ? -3.193 -39.5 -24.641 1 58.88 58 VAL B CA 1
ATOM 2270 C C . VAL B 1 58 ? -4.477 -39.031 -23.969 1 58.88 58 VAL B C 1
ATOM 2272 O O . VAL B 1 58 ? -5.578 -39.438 -24.375 1 58.88 58 VAL B O 1
ATOM 2275 N N . GLY B 1 59 ? -4.43 -38.875 -22.625 1 71.81 59 GLY B N 1
ATOM 2276 C CA . GLY B 1 59 ? -5.66 -38.344 -22.047 1 71.81 59 GLY B CA 1
ATOM 2277 C C . GLY B 1 59 ? -5.859 -36.875 -22.281 1 71.81 59 GLY B C 1
ATOM 2278 O O . GLY B 1 59 ? -4.957 -36.188 -22.781 1 71.81 59 GLY B O 1
ATOM 2279 N N . THR B 1 60 ? -7.047 -36.5 -22.266 1 78.38 60 THR B N 1
ATOM 2280 C CA . THR B 1 60 ? -7.469 -35.125 -22.531 1 78.38 60 THR B CA 1
ATOM 2281 C C . THR B 1 60 ? -6.586 -34.125 -21.781 1 78.38 60 THR B C 1
ATOM 2283 O O . THR B 1 60 ? -6.156 -33.125 -22.344 1 78.38 60 THR B O 1
ATOM 2286 N N . ILE B 1 61 ? -6.184 -34.531 -20.609 1 83.06 61 ILE B N 1
ATOM 2287 C CA . ILE B 1 61 ? -5.383 -33.625 -19.797 1 83.06 61 ILE B CA 1
ATOM 2288 C C . ILE B 1 61 ? -3.967 -33.531 -20.359 1 83.06 61 ILE B C 1
ATOM 2290 O O . ILE B 1 61 ? -3.377 -32.438 -20.391 1 83.06 61 ILE B O 1
ATOM 2294 N N . ASP B 1 62 ? -3.471 -34.625 -20.797 1 82.31 62 ASP B N 1
ATOM 2295 C CA . ASP B 1 62 ? -2.133 -34.625 -21.391 1 82.31 62 ASP B CA 1
ATOM 2296 C C . ASP B 1 62 ? -2.084 -33.781 -22.641 1 82.31 62 ASP B C 1
ATOM 2298 O O . ASP B 1 62 ? -1.1 -33.062 -22.875 1 82.31 62 ASP B O 1
ATOM 2302 N N . MET B 1 63 ? -3.113 -33.906 -23.359 1 80.06 63 MET B N 1
ATOM 2303 C CA . MET B 1 63 ? -3.174 -33.094 -24.578 1 80.06 63 MET B CA 1
ATOM 2304 C C . MET B 1 63 ? -3.275 -31.609 -24.266 1 80.06 63 MET B C 1
ATOM 2306 O O . MET B 1 63 ? -2.691 -30.781 -24.953 1 80.06 63 MET B O 1
ATOM 2310 N N . LEU B 1 64 ? -3.998 -31.297 -23.25 1 84.38 64 LEU B N 1
ATOM 2311 C CA . LEU B 1 64 ? -4.09 -29.906 -22.812 1 84.38 64 LEU B CA 1
ATOM 2312 C C . LEU B 1 64 ? -2.73 -29.391 -22.359 1 84.38 64 LEU B C 1
ATOM 2314 O O . LEU B 1 64 ? -2.334 -28.281 -22.703 1 84.38 64 LEU B O 1
ATOM 2318 N N . TYR B 1 65 ? -2.062 -30.219 -21.594 1 86.12 65 TYR B N 1
ATOM 2319 C CA . TYR B 1 65 ? -0.737 -29.844 -21.125 1 86.12 65 TYR B CA 1
ATOM 2320 C C . TYR B 1 65 ? 0.217 -29.609 -22.297 1 86.12 65 TYR B C 1
ATOM 2322 O O . TYR B 1 65 ? 0.993 -28.656 -22.281 1 86.12 65 TYR B O 1
ATOM 2330 N N . ARG B 1 66 ? 0.159 -30.469 -23.219 1 79.88 66 ARG B N 1
ATOM 2331 C CA . ARG B 1 66 ? 1.004 -30.312 -24.391 1 79.88 66 ARG B CA 1
ATOM 2332 C C . ARG B 1 66 ? 0.683 -29.016 -25.141 1 79.88 66 ARG B C 1
ATOM 2334 O O . ARG B 1 66 ? 1.589 -28.297 -25.562 1 79.88 66 ARG B O 1
ATOM 2341 N N . ALA B 1 67 ? -0.57 -28.766 -25.281 1 78.38 67 ALA B N 1
ATOM 2342 C CA . ALA B 1 67 ? -1.012 -27.578 -26 1 78.38 67 ALA B CA 1
ATOM 2343 C C . ALA B 1 67 ? -0.499 -26.312 -25.328 1 78.38 67 ALA B C 1
ATOM 2345 O O . ALA B 1 67 ? 0.028 -25.422 -25.984 1 78.38 67 ALA B O 1
ATOM 2346 N N . ILE B 1 68 ? -0.677 -26.266 -24.047 1 82.12 68 ILE B N 1
ATOM 2347 C CA . ILE B 1 68 ? -0.29 -25.047 -23.344 1 82.12 68 ILE B CA 1
ATOM 2348 C C . ILE B 1 68 ? 1.23 -24.906 -23.359 1 82.12 68 ILE B C 1
ATOM 2350 O O . ILE B 1 68 ? 1.755 -23.781 -23.391 1 82.12 68 ILE B O 1
ATOM 2354 N N . ASN B 1 69 ? 1.924 -25.969 -23.344 1 80.69 69 ASN B N 1
ATOM 2355 C CA . ASN B 1 69 ? 3.383 -25.938 -23.344 1 80.69 69 ASN B CA 1
A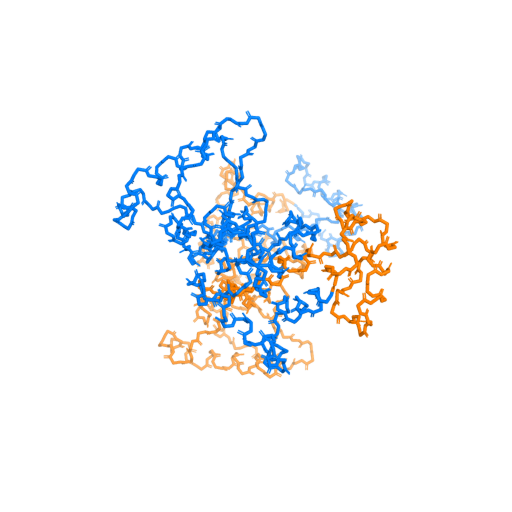TOM 2356 C C . ASN B 1 69 ? 3.928 -25.391 -24.656 1 80.69 69 ASN B C 1
ATOM 2358 O O . ASN B 1 69 ? 5.066 -24.922 -24.719 1 80.69 69 ASN B O 1
ATOM 2362 N N . TYR B 1 70 ? 3.127 -25.469 -25.594 1 72.62 70 TYR B N 1
ATOM 2363 C CA . TYR B 1 70 ? 3.562 -24.984 -26.906 1 72.62 70 TYR B CA 1
ATOM 2364 C C . TYR B 1 70 ? 3.422 -23.469 -26.984 1 72.62 70 TYR B C 1
ATOM 2366 O O . TYR B 1 70 ? 4.008 -22.828 -27.859 1 72.62 70 TYR B O 1
ATOM 2374 N N . LEU B 1 71 ? 2.65 -22.938 -26.047 1 72.62 71 LEU B N 1
ATOM 2375 C CA . LEU B 1 71 ? 2.467 -21.5 -26.031 1 72.62 71 LEU B CA 1
ATOM 2376 C C . LEU B 1 71 ? 3.629 -20.797 -25.344 1 72.62 71 LEU B C 1
ATOM 2378 O O . LEU B 1 71 ? 4.105 -21.266 -24.297 1 72.62 71 LEU B O 1
ATOM 2382 N N . PRO B 1 72 ? 4.105 -19.75 -25.922 1 69.5 72 PRO B N 1
ATOM 2383 C CA . PRO B 1 72 ? 5.172 -19 -25.25 1 69.5 72 PRO B CA 1
ATOM 2384 C C . PRO B 1 72 ? 4.711 -18.344 -23.953 1 69.5 72 PRO B C 1
ATOM 2386 O O . PRO B 1 72 ? 3.572 -17.891 -23.859 1 69.5 72 PRO B O 1
ATOM 2389 N N . ARG B 1 73 ? 5.508 -18.562 -22.906 1 73.25 73 ARG B N 1
ATOM 2390 C CA . ARG B 1 73 ? 5.207 -17.875 -21.641 1 73.25 73 ARG B CA 1
ATOM 2391 C C . ARG B 1 73 ? 6.453 -17.219 -21.062 1 73.25 73 ARG B C 1
ATOM 2393 O O . ARG B 1 73 ? 7.516 -17.844 -21 1 73.25 73 ARG B O 1
ATOM 2400 N N . SER B 1 74 ? 6.387 -15.914 -21 1 75 74 SER B N 1
ATOM 2401 C CA . SER B 1 74 ? 7.355 -15.094 -20.281 1 75 74 SER B CA 1
ATOM 2402 C C . SER B 1 74 ? 6.672 -14.258 -19.203 1 75 74 SER B C 1
ATOM 2404 O O . SER B 1 74 ? 5.984 -13.281 -19.5 1 75 74 SER B O 1
ATOM 2406 N N . PHE B 1 75 ? 6.996 -14.742 -18.047 1 79.06 75 PHE B N 1
ATOM 2407 C CA . PHE B 1 75 ? 6.301 -14.086 -16.938 1 79.06 75 PHE B CA 1
ATOM 2408 C C . PHE B 1 75 ? 7.09 -12.883 -16.438 1 79.06 75 PHE B C 1
ATOM 2410 O O . PHE B 1 75 ? 6.758 -12.297 -15.414 1 79.06 75 PHE B O 1
ATOM 2417 N N . ASP B 1 76 ? 8.055 -12.477 -17.172 1 77.56 76 ASP B N 1
ATOM 2418 C CA . ASP B 1 76 ? 8.961 -11.445 -16.688 1 77.56 76 ASP B CA 1
ATOM 2419 C C . ASP B 1 76 ? 8.211 -10.141 -16.422 1 77.56 76 ASP B C 1
ATOM 2421 O O . ASP B 1 76 ? 8.508 -9.445 -15.438 1 77.56 76 ASP B O 1
ATOM 2425 N N . ALA B 1 77 ? 7.18 -9.906 -17.172 1 77.31 77 ALA B N 1
ATOM 2426 C CA . ALA B 1 77 ? 6.473 -8.633 -17.047 1 77.31 77 ALA B CA 1
ATOM 2427 C C . ALA B 1 77 ? 5.258 -8.766 -16.141 1 77.31 77 ALA B C 1
ATOM 2429 O O . ALA B 1 77 ? 4.555 -7.785 -15.883 1 77.31 77 ALA B O 1
ATOM 2430 N N . ALA B 1 78 ? 5.141 -9.969 -15.695 1 82 78 ALA B N 1
ATOM 2431 C CA . ALA B 1 78 ? 3.936 -10.188 -14.906 1 82 78 ALA B CA 1
ATOM 2432 C C . ALA B 1 78 ? 4.105 -9.648 -13.484 1 82 78 ALA B C 1
ATOM 2434 O O . ALA B 1 78 ? 5.184 -9.758 -12.898 1 82 78 ALA B O 1
ATOM 2435 N N . ALA B 1 79 ? 3.072 -8.984 -12.969 1 79.25 79 ALA B N 1
ATOM 2436 C CA . ALA B 1 79 ? 3.02 -8.547 -11.578 1 79.25 79 ALA B CA 1
ATOM 2437 C C . ALA B 1 79 ? 1.953 -9.305 -10.797 1 79.25 79 ALA B C 1
ATOM 2439 O O . ALA B 1 79 ? 0.757 -9.148 -11.055 1 79.25 79 ALA B O 1
ATOM 2440 N N . ILE B 1 80 ? 2.461 -10.094 -9.953 1 87.56 80 ILE B N 1
ATOM 2441 C CA . ILE B 1 80 ? 1.497 -10.875 -9.18 1 87.56 80 ILE B CA 1
ATOM 2442 C C . ILE B 1 80 ? 1.326 -10.258 -7.793 1 87.56 80 ILE B C 1
ATOM 2444 O O . ILE B 1 80 ? 2.211 -9.547 -7.312 1 87.56 80 ILE B O 1
ATOM 2448 N N . ASN B 1 81 ? 0.205 -10.539 -7.219 1 83.19 81 ASN B N 1
ATOM 2449 C CA . ASN B 1 81 ? -0.015 -10.062 -5.859 1 83.19 81 ASN B CA 1
ATOM 2450 C C . ASN B 1 81 ? 0.477 -11.07 -4.824 1 83.19 81 ASN B C 1
ATOM 2452 O O . ASN B 1 81 ? 0.878 -12.18 -5.172 1 83.19 81 ASN B O 1
ATOM 2456 N N . THR B 1 82 ? 0.405 -10.695 -3.568 1 86.5 82 THR B N 1
ATOM 2457 C CA . THR B 1 82 ? 0.967 -11.5 -2.49 1 86.5 82 THR B CA 1
ATOM 2458 C C . THR B 1 82 ? 0.149 -12.773 -2.285 1 86.5 82 THR B C 1
ATOM 2460 O O . THR B 1 82 ? 0.707 -13.836 -2.016 1 86.5 82 THR B O 1
ATOM 2463 N N . ALA B 1 83 ? -1.141 -12.68 -2.42 1 86.56 83 ALA B N 1
ATOM 2464 C CA . ALA B 1 83 ? -1.994 -13.852 -2.244 1 86.56 83 ALA B CA 1
ATOM 2465 C C . ALA B 1 83 ? -1.676 -14.922 -3.285 1 86.56 83 ALA B C 1
ATOM 2467 O O . ALA B 1 83 ? -1.56 -16.109 -2.955 1 86.56 83 ALA B O 1
ATOM 2468 N N . THR B 1 84 ? -1.505 -14.5 -4.465 1 89.88 84 THR B N 1
ATOM 2469 C CA . THR B 1 84 ? -1.155 -15.422 -5.539 1 89.88 84 THR B CA 1
ATOM 2470 C C . THR B 1 84 ? 0.24 -16 -5.324 1 89.88 84 THR B C 1
ATOM 2472 O O . THR B 1 84 ? 0.453 -17.203 -5.496 1 89.88 84 THR B O 1
ATOM 2475 N N . ALA B 1 85 ? 1.076 -15.172 -4.949 1 93.19 85 ALA B N 1
ATOM 2476 C CA . ALA B 1 85 ? 2.451 -15.609 -4.715 1 93.19 85 ALA B CA 1
ATOM 2477 C C . ALA B 1 85 ? 2.5 -16.719 -3.672 1 93.19 85 ALA B C 1
ATOM 2479 O O . ALA B 1 85 ? 3.246 -17.688 -3.826 1 93.19 85 ALA B O 1
ATOM 2480 N N . MET B 1 86 ? 1.68 -16.641 -2.723 1 92.75 86 MET B N 1
ATOM 2481 C CA . MET B 1 86 ? 1.739 -17.547 -1.576 1 92.75 86 MET B CA 1
ATOM 2482 C C . MET B 1 86 ? 1.22 -18.938 -1.947 1 92.75 86 MET B C 1
ATOM 2484 O O . MET B 1 86 ? 1.54 -19.922 -1.282 1 92.75 86 MET B O 1
ATOM 2488 N N . VAL B 1 87 ? 0.472 -19.031 -3.006 1 92.31 87 VAL B N 1
ATOM 2489 C CA . VAL B 1 87 ? -0.126 -20.312 -3.352 1 92.31 87 VAL B CA 1
ATOM 2490 C C . VAL B 1 87 ? 0.666 -20.969 -4.484 1 92.31 87 VAL B C 1
ATOM 2492 O O . VAL B 1 87 ? 0.391 -22.109 -4.863 1 92.31 87 VAL B O 1
ATOM 2495 N N . LEU B 1 88 ? 1.635 -20.344 -4.992 1 94.12 88 LEU B N 1
ATOM 2496 C CA . LEU B 1 88 ? 2.449 -20.891 -6.07 1 94.12 88 LEU B CA 1
ATOM 2497 C C . LEU B 1 88 ? 3.328 -22.031 -5.562 1 94.12 88 LEU B C 1
ATOM 2499 O O . LEU B 1 88 ? 3.705 -22.047 -4.391 1 94.12 88 LEU B O 1
ATOM 2503 N N . PRO B 1 89 ? 3.533 -22.984 -6.523 1 93.25 89 PRO B N 1
ATOM 2504 C CA . PRO B 1 89 ? 4.609 -23.922 -6.184 1 93.25 89 PRO B CA 1
ATOM 2505 C C . PRO B 1 89 ? 5.93 -23.219 -5.887 1 93.25 89 PRO B C 1
ATOM 2507 O O . PRO B 1 89 ? 6.262 -22.219 -6.531 1 93.25 89 PRO B O 1
ATOM 2510 N N . LEU B 1 90 ? 6.637 -23.703 -4.895 1 94.81 90 LEU B N 1
ATOM 2511 C CA . LEU B 1 90 ? 7.895 -23.078 -4.512 1 94.81 90 LEU B CA 1
ATOM 2512 C C . LEU B 1 90 ? 8.852 -23.016 -5.695 1 94.81 90 LEU B C 1
ATOM 2514 O O . LEU B 1 90 ? 9.547 -22.016 -5.891 1 94.81 90 LEU B O 1
ATOM 2518 N N . GLN B 1 91 ? 8.836 -23.969 -6.5 1 92.38 91 GLN B N 1
ATOM 2519 C CA . GLN B 1 91 ? 9.727 -24.047 -7.652 1 92.38 91 GLN B CA 1
ATOM 2520 C C . GLN B 1 91 ? 9.438 -22.938 -8.648 1 92.38 91 GLN B C 1
ATOM 2522 O O . GLN B 1 91 ? 10.297 -22.578 -9.453 1 92.38 91 GLN B O 1
ATOM 2527 N N . ALA B 1 92 ? 8.289 -22.484 -8.586 1 91.94 92 ALA B N 1
ATOM 2528 C CA . ALA B 1 92 ? 7.898 -21.438 -9.523 1 91.94 92 ALA B CA 1
ATOM 2529 C C . ALA B 1 92 ? 8.414 -20.078 -9.078 1 91.94 92 ALA B C 1
ATOM 2531 O O . ALA B 1 92 ? 8.398 -19.109 -9.844 1 91.94 92 ALA B O 1
ATOM 2532 N N . ALA B 1 93 ? 8.859 -19.953 -7.93 1 93.31 93 ALA B N 1
ATOM 2533 C CA . ALA B 1 93 ? 9.266 -18.656 -7.375 1 93.31 93 ALA B CA 1
ATOM 2534 C C . ALA B 1 93 ? 10.719 -18.344 -7.723 1 93.31 93 ALA B C 1
ATOM 2536 O O . ALA B 1 93 ? 11.156 -17.203 -7.617 1 93.31 93 ALA B O 1
ATOM 2537 N N . PHE B 1 94 ? 11.438 -19.359 -8.086 1 92.81 94 PHE B N 1
ATOM 2538 C CA . PHE B 1 94 ? 12.859 -19.141 -8.312 1 92.81 94 PHE B CA 1
ATOM 2539 C C . PHE B 1 94 ? 13.32 -19.875 -9.57 1 92.81 94 PHE B C 1
ATOM 2541 O O . PHE B 1 94 ? 12.562 -20.656 -10.156 1 92.81 94 PHE B O 1
ATOM 2548 N N . PHE B 1 95 ? 14.453 -19.547 -10.031 1 90.44 95 PHE B N 1
ATOM 2549 C CA . PHE B 1 95 ? 15.109 -20.234 -11.133 1 90.44 95 PHE B CA 1
ATOM 2550 C C . PHE B 1 95 ? 16.609 -20.375 -10.883 1 90.44 95 PHE B C 1
ATOM 2552 O O . PHE B 1 95 ? 17.172 -19.609 -10.086 1 90.44 95 PHE B O 1
ATOM 2559 N N . VAL B 1 96 ? 17.156 -21.328 -11.508 1 92.94 96 VAL B N 1
ATOM 2560 C CA . VAL B 1 96 ? 18.594 -21.531 -11.461 1 92.94 96 VAL B CA 1
ATOM 2561 C C . VAL B 1 96 ? 19.25 -20.812 -12.641 1 92.94 96 VAL B C 1
ATOM 2563 O O . VAL B 1 96 ? 19.031 -21.172 -13.797 1 92.94 96 VAL B O 1
ATOM 2566 N N . PRO B 1 97 ? 20 -19.859 -12.234 1 91.38 97 PRO B N 1
ATOM 2567 C CA . PRO B 1 97 ? 20.688 -19.188 -13.352 1 91.38 97 PRO B CA 1
ATOM 2568 C C . PRO B 1 97 ? 21.562 -20.141 -14.148 1 91.38 97 PRO B C 1
ATOM 2570 O O . PRO B 1 97 ? 22.078 -21.125 -13.609 1 91.38 97 PRO B O 1
ATOM 2573 N N . PRO B 1 98 ? 21.734 -19.797 -15.398 1 90.44 98 PRO B N 1
ATOM 2574 C CA . PRO B 1 98 ? 22.531 -20.688 -16.25 1 90.44 98 PRO B CA 1
ATOM 2575 C C . PRO B 1 98 ? 23.953 -20.859 -15.742 1 90.44 98 PRO B C 1
ATOM 2577 O O . PRO B 1 98 ? 24.578 -21.906 -15.992 1 90.44 98 PRO B O 1
ATOM 2580 N N . SER B 1 99 ? 24.469 -19.938 -15.094 1 90.06 99 SER B N 1
ATOM 2581 C CA . SER B 1 99 ? 25.828 -20 -14.594 1 90.06 99 SER B CA 1
ATOM 2582 C C . SER B 1 99 ? 25.938 -20.828 -13.32 1 90.06 99 SER B C 1
ATOM 2584 O O . SER B 1 99 ? 27.031 -21.109 -12.836 1 90.06 99 SER B O 1
ATOM 2586 N N . SER B 1 100 ? 24.812 -21.234 -12.836 1 89.69 100 SER B N 1
ATOM 2587 C CA . SER B 1 100 ? 24.797 -21.953 -11.562 1 89.69 100 SER B CA 1
ATOM 2588 C C . SER B 1 100 ? 24.656 -23.453 -11.766 1 89.69 100 SER B C 1
ATOM 2590 O O . SER B 1 100 ? 23.938 -23.891 -12.664 1 89.69 100 SER B O 1
ATOM 2592 N N . SER B 1 101 ? 25.391 -24.297 -10.938 1 90.81 101 SER B N 1
ATOM 2593 C CA . SER B 1 101 ? 25.281 -25.75 -10.977 1 90.81 101 SER B CA 1
ATOM 2594 C C . SER B 1 101 ? 24.375 -26.266 -9.852 1 90.81 101 SER B C 1
ATOM 2596 O O . SER B 1 101 ? 24.422 -27.438 -9.516 1 90.81 101 SER B O 1
ATOM 2598 N N . PHE B 1 102 ? 23.719 -25.359 -9.312 1 92.5 102 PHE B N 1
ATOM 2599 C CA . PHE B 1 102 ? 22.859 -25.719 -8.195 1 92.5 102 PHE B CA 1
ATOM 2600 C C . PHE B 1 102 ? 21.734 -26.641 -8.656 1 92.5 102 PHE B C 1
ATOM 2602 O O . PHE B 1 102 ? 21.094 -26.391 -9.688 1 92.5 102 PHE B O 1
ATOM 2609 N N . VAL B 1 103 ? 21.609 -27.734 -7.906 1 91.69 103 VAL B N 1
ATOM 2610 C CA . VAL B 1 103 ? 20.516 -28.672 -8.188 1 91.69 103 VAL B CA 1
ATOM 2611 C C . VAL B 1 103 ? 19.422 -28.516 -7.141 1 91.69 103 VAL B C 1
ATOM 2613 O O . VAL B 1 103 ? 19.672 -28.625 -5.938 1 91.69 103 VAL B O 1
ATOM 2616 N N . ILE B 1 104 ? 18.266 -28.266 -7.613 1 90.69 104 ILE B N 1
ATOM 2617 C CA . ILE B 1 104 ? 17.141 -28.094 -6.711 1 90.69 104 ILE B CA 1
ATOM 2618 C C . ILE B 1 104 ? 16.781 -29.422 -6.051 1 90.69 104 ILE B C 1
ATOM 2620 O O . ILE B 1 104 ? 16.578 -30.422 -6.738 1 90.69 104 ILE B O 1
ATOM 2624 N N . PRO B 1 105 ? 16.719 -29.391 -4.738 1 91.62 105 PRO B N 1
ATOM 2625 C CA . PRO B 1 105 ? 16.328 -30.625 -4.047 1 91.62 105 PRO B CA 1
ATOM 2626 C C . PRO B 1 105 ? 14.969 -31.141 -4.488 1 91.62 105 PRO B C 1
ATOM 2628 O O . PRO B 1 105 ? 14.062 -30.344 -4.766 1 91.62 105 PRO B O 1
ATOM 2631 N N . LEU B 1 106 ? 14.773 -32.469 -4.492 1 87.75 106 LEU B N 1
ATOM 2632 C CA . LEU B 1 106 ? 13.562 -33.125 -4.977 1 87.75 106 LEU B CA 1
ATOM 2633 C C . LEU B 1 106 ? 12.359 -32.75 -4.129 1 87.75 106 LEU B C 1
ATOM 2635 O O . LEU B 1 106 ? 11.242 -32.625 -4.645 1 87.75 106 LEU B O 1
ATOM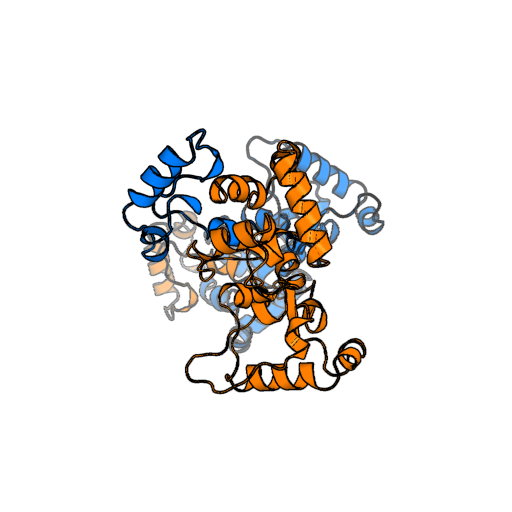 2639 N N . ARG B 1 107 ? 12.57 -32.5 -2.879 1 90.81 107 ARG B N 1
ATOM 2640 C CA . ARG B 1 107 ? 11.477 -32.219 -1.952 1 90.81 107 ARG B CA 1
ATOM 2641 C C . ARG B 1 107 ? 10.805 -30.891 -2.293 1 90.81 107 ARG B C 1
ATOM 2643 O O . ARG B 1 107 ? 9.641 -30.656 -1.934 1 90.81 107 ARG B O 1
ATOM 2650 N N . VAL B 1 108 ? 11.531 -30.031 -2.967 1 92.06 108 VAL B N 1
ATOM 2651 C CA . VAL B 1 108 ? 11.016 -28.719 -3.324 1 92.06 108 VAL B CA 1
ATOM 2652 C C . VAL B 1 108 ? 9.812 -28.875 -4.254 1 92.06 108 VAL B C 1
ATOM 2654 O O . VAL B 1 108 ? 8.938 -28 -4.285 1 92.06 108 VAL B O 1
ATOM 2657 N N . LYS B 1 109 ? 9.703 -29.953 -4.918 1 86.94 109 LYS B N 1
ATOM 2658 C CA . LYS B 1 109 ? 8.633 -30.188 -5.879 1 86.94 109 LYS B CA 1
ATOM 2659 C C . LYS B 1 109 ? 7.281 -30.297 -5.172 1 86.94 109 LYS B C 1
ATOM 2661 O O . LYS B 1 109 ? 6.234 -30.078 -5.789 1 86.94 109 LYS B O 1
ATOM 2666 N N . GLU B 1 110 ? 7.352 -30.625 -3.965 1 87.94 110 GLU B N 1
ATOM 2667 C CA . GLU B 1 110 ? 6.121 -30.812 -3.203 1 87.94 110 GLU B CA 1
ATOM 2668 C C . GLU B 1 110 ? 5.766 -29.562 -2.404 1 87.94 110 GLU B C 1
ATOM 2670 O O . GLU B 1 110 ? 4.707 -29.5 -1.778 1 87.94 110 GLU B O 1
ATOM 2675 N N . MET B 1 111 ? 6.582 -28.672 -2.422 1 92.44 111 MET B N 1
ATOM 2676 C CA . MET B 1 111 ? 6.426 -27.516 -1.55 1 92.44 111 MET B CA 1
ATOM 2677 C C . MET B 1 111 ? 5.719 -26.375 -2.277 1 92.44 111 MET B C 1
ATOM 2679 O O . MET B 1 111 ? 5.809 -26.266 -3.502 1 92.44 111 MET B O 1
ATOM 2683 N N . VAL B 1 112 ? 5.043 -25.625 -1.455 1 93.38 112 VAL B N 1
ATOM 2684 C CA . VAL B 1 112 ? 4.457 -24.375 -1.932 1 93.38 112 VAL B CA 1
ATOM 2685 C C . VAL B 1 112 ? 5.133 -23.203 -1.242 1 93.38 112 VAL B C 1
ATOM 2687 O O . VAL B 1 112 ? 5.832 -23.375 -0.24 1 93.38 112 VAL B O 1
ATOM 2690 N N . VAL B 1 113 ? 4.969 -22 -1.782 1 95.38 113 VAL B N 1
ATOM 2691 C CA . VAL B 1 113 ? 5.645 -20.812 -1.288 1 95.38 113 VAL B CA 1
ATOM 2692 C C . VAL B 1 113 ? 5.281 -20.578 0.178 1 95.38 113 VAL B C 1
ATOM 2694 O O . VAL B 1 113 ? 6.148 -20.25 0.992 1 95.38 113 VAL B O 1
ATOM 2697 N N . SER B 1 114 ? 4.051 -20.828 0.546 1 93.5 114 SER B N 1
ATOM 2698 C CA . SER B 1 114 ? 3.586 -20.547 1.903 1 93.5 114 SER B CA 1
ATOM 2699 C C . SER B 1 114 ? 4.258 -21.484 2.91 1 93.5 114 SER B C 1
ATOM 2701 O O . SER B 1 114 ? 4.191 -21.25 4.121 1 93.5 114 SER B O 1
ATOM 2703 N N . ASP B 1 115 ? 4.863 -22.469 2.418 1 93.44 115 ASP B N 1
ATOM 2704 C CA . ASP B 1 115 ? 5.551 -23.391 3.312 1 93.44 115 ASP B CA 1
ATOM 2705 C C . ASP B 1 115 ? 6.809 -22.766 3.9 1 93.44 115 ASP B C 1
ATOM 2707 O O . ASP B 1 115 ? 7.219 -23.094 5.012 1 93.44 115 ASP B O 1
ATOM 2711 N N . VAL B 1 116 ? 7.402 -21.844 3.176 1 94.94 116 VAL B N 1
ATOM 2712 C CA . VAL B 1 116 ? 8.688 -21.328 3.645 1 94.94 116 VAL B CA 1
ATOM 2713 C C . VAL B 1 116 ? 8.641 -19.812 3.736 1 94.94 116 VAL B C 1
ATOM 2715 O O . VAL B 1 116 ? 9.516 -19.188 4.344 1 94.94 116 VAL B O 1
ATOM 2718 N N . PHE B 1 117 ? 7.672 -19.25 3.107 1 94.06 117 PHE B N 1
ATOM 2719 C CA . PHE B 1 117 ? 7.488 -17.812 3.176 1 94.06 117 PHE B CA 1
ATOM 2720 C C . PHE B 1 117 ? 6.285 -17.453 4.039 1 94.06 117 PHE B C 1
ATOM 2722 O O . PHE B 1 117 ? 5.387 -18.281 4.227 1 94.06 117 PHE B O 1
ATOM 2729 N N . GLN B 1 118 ? 6.32 -16.234 4.582 1 91.31 118 GLN B N 1
ATOM 2730 C CA . GLN B 1 118 ? 5.191 -15.703 5.336 1 91.31 118 GLN B CA 1
ATOM 2731 C C . GLN B 1 118 ? 4.867 -14.273 4.895 1 91.31 118 GLN B C 1
ATOM 2733 O O . GLN B 1 118 ? 5.754 -13.539 4.453 1 91.31 118 GLN B O 1
ATOM 2738 N N . TYR B 1 119 ? 3.59 -13.984 4.93 1 85.81 119 TYR B N 1
ATOM 2739 C CA . TYR B 1 119 ? 3.109 -12.656 4.562 1 85.81 119 TYR B CA 1
ATOM 2740 C C . TYR B 1 119 ? 3.154 -11.711 5.758 1 85.81 119 TYR B C 1
ATOM 2742 O O . TYR B 1 119 ? 2.658 -12.047 6.836 1 85.81 119 TYR B O 1
ATOM 2750 N N . ASP B 1 120 ? 3.812 -10.547 5.539 1 78.38 120 ASP B N 1
ATOM 2751 C CA . ASP B 1 120 ? 3.787 -9.453 6.508 1 78.38 120 ASP B CA 1
ATOM 2752 C C . ASP B 1 120 ? 2.744 -8.406 6.133 1 78.38 120 ASP B C 1
ATOM 2754 O O . ASP B 1 120 ? 2.947 -7.633 5.191 1 78.38 120 ASP B O 1
ATOM 2758 N N . ALA B 1 121 ? 1.707 -8.398 6.867 1 69.19 121 ALA B N 1
ATOM 2759 C CA . ALA B 1 121 ? 0.584 -7.523 6.551 1 69.19 121 ALA B CA 1
ATOM 2760 C C . ALA B 1 121 ? 0.951 -6.059 6.777 1 69.19 121 ALA B C 1
ATOM 2762 O O . ALA B 1 121 ? 0.35 -5.16 6.184 1 69.19 121 ALA B O 1
ATOM 2763 N N . ARG B 1 122 ? 1.935 -5.852 7.625 1 65 122 ARG B N 1
ATOM 2764 C CA . ARG B 1 122 ? 2.318 -4.484 7.961 1 65 122 ARG B CA 1
ATOM 2765 C C . ARG B 1 122 ? 3.076 -3.828 6.812 1 65 122 ARG B C 1
ATOM 2767 O O . ARG B 1 122 ? 2.801 -2.68 6.453 1 65 122 ARG B O 1
ATOM 2774 N N . LEU B 1 123 ? 3.938 -4.531 6.293 1 69.12 123 LEU B N 1
ATOM 2775 C CA . LEU B 1 123 ? 4.77 -3.982 5.223 1 69.12 123 LEU B CA 1
ATOM 2776 C C . LEU B 1 123 ? 4.305 -4.488 3.861 1 69.12 123 LEU B C 1
ATOM 2778 O O . LEU B 1 123 ? 4.855 -4.102 2.83 1 69.12 123 LEU B O 1
ATOM 2782 N N . ASN B 1 124 ? 3.318 -5.375 3.838 1 74.62 124 ASN B N 1
ATOM 2783 C CA . ASN B 1 124 ? 2.672 -5.895 2.639 1 74.62 124 ASN B CA 1
ATOM 2784 C C . ASN B 1 124 ? 3.674 -6.57 1.709 1 74.62 124 ASN B C 1
ATOM 2786 O O . ASN B 1 124 ? 3.732 -6.258 0.519 1 74.62 124 ASN B O 1
ATOM 2790 N N . PHE B 1 125 ? 4.363 -7.363 2.297 1 80.88 125 PHE B N 1
ATOM 2791 C CA . PHE B 1 125 ? 5.293 -8.125 1.471 1 80.88 125 PHE B CA 1
ATOM 2792 C C . PHE B 1 125 ? 5.469 -9.539 2.016 1 80.88 125 PHE B C 1
ATOM 2794 O O . PHE B 1 125 ? 4.992 -9.852 3.111 1 80.88 125 PHE B O 1
ATOM 2801 N N . VAL B 1 126 ? 6.062 -10.359 1.241 1 88.12 126 VAL B N 1
ATOM 2802 C CA . VAL B 1 126 ? 6.324 -11.75 1.606 1 88.12 126 VAL B CA 1
ATOM 2803 C C . VAL B 1 126 ? 7.805 -11.93 1.928 1 88.12 126 VAL B C 1
ATOM 2805 O O . VAL B 1 126 ? 8.664 -11.352 1.256 1 88.12 126 VAL B O 1
ATOM 2808 N N . HIS B 1 127 ? 8.039 -12.531 3.031 1 90.12 127 HIS B N 1
ATOM 2809 C CA . HIS B 1 127 ? 9.422 -12.781 3.404 1 90.12 127 HIS B CA 1
ATOM 2810 C C . HIS B 1 127 ? 9.602 -14.195 3.947 1 90.12 127 HIS B C 1
ATOM 2812 O O . HIS B 1 127 ? 8.625 -14.867 4.277 1 90.12 127 HIS B O 1
ATOM 2818 N N . TRP B 1 128 ? 10.867 -14.578 3.939 1 92.62 128 TRP B N 1
ATOM 2819 C CA . TRP B 1 128 ? 11.211 -15.906 4.445 1 92.62 128 TRP B CA 1
ATOM 2820 C C . TRP B 1 128 ? 10.82 -16.047 5.91 1 92.62 128 TRP B C 1
ATOM 2822 O O . TRP B 1 128 ? 11.008 -15.117 6.703 1 92.62 128 TRP B O 1
ATOM 2832 N N . LYS B 1 129 ? 10.242 -17.156 6.242 1 90.94 129 LYS B N 1
ATOM 2833 C CA . LYS B 1 129 ? 9.914 -17.422 7.641 1 90.94 129 LYS B CA 1
ATOM 2834 C C . LYS B 1 129 ? 11.172 -17.438 8.508 1 90.94 129 LYS B C 1
ATOM 2836 O O . LYS B 1 129 ? 12.266 -17.703 8.016 1 90.94 129 LYS B O 1
ATOM 2841 N N . ASP B 1 130 ? 10.867 -17.109 9.734 1 86.25 130 ASP B N 1
ATOM 2842 C CA . ASP B 1 130 ? 11.961 -17.234 10.688 1 86.25 130 ASP B CA 1
ATOM 2843 C C . ASP B 1 130 ? 12.531 -18.656 10.688 1 86.25 130 ASP B C 1
ATOM 2845 O O . ASP B 1 130 ? 11.781 -19.625 10.625 1 86.25 130 ASP B O 1
ATOM 2849 N N . THR B 1 131 ? 13.828 -18.766 10.766 1 82.38 131 THR B N 1
ATOM 2850 C CA . THR B 1 131 ? 14.5 -20.062 10.688 1 82.38 131 THR B CA 1
ATOM 2851 C C . THR B 1 131 ? 14.078 -20.953 11.852 1 82.38 131 THR B C 1
ATOM 2853 O O . THR B 1 131 ? 14.219 -22.188 11.773 1 82.38 131 THR B O 1
ATOM 2856 N N . GLN B 1 132 ? 13.602 -20.328 12.898 1 83.69 132 GLN B N 1
ATOM 2857 C CA . GLN B 1 132 ? 13.195 -21.109 14.062 1 83.69 132 GLN B CA 1
ATOM 2858 C C . GLN B 1 132 ? 11.719 -21.453 14 1 83.69 132 GLN B C 1
ATOM 2860 O O . GLN B 1 132 ? 11.18 -22.078 14.93 1 83.69 132 GLN B O 1
ATOM 2865 N N . ASP B 1 133 ? 11.078 -21.094 12.969 1 87.44 133 ASP B N 1
ATOM 2866 C CA . ASP B 1 133 ? 9.68 -21.469 12.789 1 87.44 133 ASP B CA 1
ATOM 2867 C C . ASP B 1 133 ? 9.508 -22.984 12.742 1 87.44 133 ASP B C 1
ATOM 2869 O O . ASP B 1 133 ? 10.117 -23.656 11.906 1 87.44 133 ASP B O 1
ATOM 2873 N N . PRO B 1 134 ? 8.742 -23.484 13.609 1 88.25 134 PRO B N 1
ATOM 2874 C CA . PRO B 1 134 ? 8.578 -24.938 13.695 1 88.25 134 PRO B CA 1
ATOM 2875 C C . PRO B 1 134 ? 8 -25.547 12.422 1 88.25 134 PRO B C 1
ATOM 2877 O O . PRO B 1 134 ? 8.219 -26.734 12.141 1 88.25 134 PRO B O 1
ATOM 2880 N N . SER B 1 135 ? 7.234 -24.828 11.672 1 87.25 135 SER B N 1
ATOM 2881 C CA . SER B 1 135 ? 6.621 -25.359 10.461 1 87.25 135 SER B CA 1
ATOM 2882 C C . SER B 1 135 ? 7.676 -25.75 9.438 1 87.25 135 SER B C 1
ATOM 2884 O O . SER B 1 135 ? 7.402 -26.547 8.531 1 87.25 135 SER B O 1
ATOM 2886 N N . LEU B 1 136 ? 8.82 -25.188 9.539 1 90.56 136 LEU B N 1
ATOM 2887 C CA . LEU B 1 136 ? 9.898 -25.5 8.602 1 90.56 136 LEU B CA 1
ATOM 2888 C C . LEU B 1 136 ? 10.469 -26.891 8.852 1 90.56 136 LEU B C 1
ATOM 2890 O O . LEU B 1 136 ? 11.086 -27.469 7.965 1 90.56 136 LEU B O 1
ATOM 2894 N N . LEU B 1 137 ? 10.336 -27.344 10.07 1 87.31 137 LEU B N 1
ATOM 2895 C CA . LEU B 1 137 ? 10.891 -28.641 10.453 1 87.31 137 LEU B CA 1
ATOM 2896 C C . LEU B 1 137 ? 10.281 -29.766 9.625 1 87.31 137 LEU B C 1
ATOM 2898 O O . LEU B 1 137 ? 10.914 -30.797 9.422 1 87.31 137 LEU B O 1
ATOM 2902 N N . ASN B 1 138 ? 9.102 -29.578 9.156 1 88.56 138 ASN B N 1
ATOM 2903 C CA . ASN B 1 138 ? 8.43 -30.562 8.32 1 88.56 138 ASN B CA 1
ATOM 2904 C C . ASN B 1 138 ? 9.211 -30.844 7.047 1 88.56 138 ASN B C 1
ATOM 2906 O O . ASN B 1 138 ? 9.062 -31.922 6.445 1 88.56 138 ASN B O 1
ATOM 2910 N N . TRP B 1 139 ? 10.102 -29.969 6.723 1 91.5 139 TRP B N 1
ATOM 2911 C CA . TRP B 1 139 ? 10.789 -30.078 5.441 1 91.5 139 TRP B CA 1
ATOM 2912 C C . TRP B 1 139 ? 12.281 -30.312 5.645 1 91.5 139 TRP B C 1
ATOM 2914 O O . TRP B 1 139 ? 13.078 -30.156 4.711 1 91.5 139 TRP B O 1
ATOM 2924 N N . LYS B 1 140 ? 12.578 -30.625 6.914 1 91.25 140 LYS B N 1
ATOM 2925 C CA . LYS B 1 140 ? 13.938 -31 7.277 1 91.25 140 LYS B CA 1
ATOM 2926 C C . LYS B 1 140 ? 14.938 -29.938 6.859 1 91.25 140 LYS B C 1
ATOM 2928 O O . LYS B 1 140 ? 14.812 -28.766 7.246 1 91.25 140 LYS B O 1
ATOM 2933 N N . ARG B 1 141 ? 15.961 -30.281 6.004 1 91.62 141 ARG B N 1
ATOM 2934 C CA . ARG B 1 141 ? 17.062 -29.375 5.703 1 91.62 141 ARG B CA 1
ATOM 2935 C C . ARG B 1 141 ? 16.781 -28.578 4.426 1 91.62 141 ARG B C 1
ATOM 2937 O O . ARG B 1 141 ? 17.516 -27.656 4.082 1 91.62 141 ARG B O 1
ATOM 2944 N N . THR B 1 142 ? 15.719 -28.844 3.779 1 93.5 142 THR B N 1
ATOM 2945 C CA . THR B 1 142 ? 15.445 -28.297 2.451 1 93.5 142 THR B CA 1
ATOM 2946 C C . THR B 1 142 ? 15.297 -26.781 2.502 1 93.5 142 THR B C 1
ATOM 2948 O O . THR B 1 142 ? 15.922 -26.062 1.717 1 93.5 142 THR B O 1
ATOM 2951 N N . PRO B 1 143 ? 14.555 -26.297 3.461 1 93.44 143 PRO B N 1
ATOM 2952 C CA . PRO B 1 143 ? 14.43 -24.844 3.502 1 93.44 143 PRO B CA 1
ATOM 2953 C C . PRO B 1 143 ? 15.773 -24.141 3.678 1 93.44 143 PRO B C 1
ATOM 2955 O O . PRO B 1 143 ? 16.031 -23.125 3.021 1 93.44 143 PRO B O 1
ATOM 2958 N N . ASN B 1 144 ? 16.578 -24.672 4.516 1 92.25 144 ASN B N 1
ATOM 2959 C CA . ASN B 1 144 ? 17.891 -24.078 4.738 1 92.25 144 ASN B CA 1
ATOM 2960 C C . ASN B 1 144 ? 18.766 -24.125 3.482 1 92.25 144 ASN B C 1
ATOM 2962 O O . ASN B 1 144 ? 19.5 -23.188 3.184 1 92.25 144 ASN B O 1
ATOM 2966 N N . THR B 1 145 ? 18.688 -25.172 2.783 1 93.62 145 THR B N 1
ATOM 2967 C CA . THR B 1 145 ? 19.438 -25.328 1.546 1 93.62 145 THR B CA 1
ATOM 2968 C C . THR B 1 145 ? 19.016 -24.297 0.515 1 93.62 145 THR B C 1
ATOM 2970 O O . THR B 1 145 ? 19.875 -23.672 -0.128 1 93.62 145 THR B O 1
ATOM 2973 N N . ILE B 1 146 ? 17.766 -24.094 0.378 1 93.62 146 ILE B N 1
ATOM 2974 C CA . ILE B 1 146 ? 17.234 -23.125 -0.578 1 93.62 146 ILE B CA 1
ATOM 2975 C C . ILE B 1 146 ? 17.625 -21.719 -0.163 1 93.62 146 ILE B C 1
ATOM 2977 O O . ILE B 1 146 ? 18.047 -20.906 -0.999 1 93.62 146 ILE B O 1
ATOM 2981 N N . PHE B 1 147 ? 17.484 -21.516 1.108 1 92.56 147 PHE B N 1
ATOM 2982 C CA . PHE B 1 147 ? 17.844 -20.203 1.613 1 92.56 147 PHE B CA 1
ATOM 2983 C C . PHE B 1 147 ? 19.297 -19.875 1.319 1 92.56 147 PHE B C 1
ATOM 2985 O O . PHE B 1 147 ? 19.625 -18.781 0.846 1 92.56 147 PHE B O 1
ATOM 2992 N N . LYS B 1 148 ? 20.141 -20.766 1.611 1 92.12 148 LYS B N 1
ATOM 2993 C CA . LYS B 1 148 ? 21.578 -20.578 1.364 1 92.12 148 LYS B CA 1
ATOM 2994 C C . LYS B 1 148 ? 21.859 -20.375 -0.122 1 92.12 148 LYS B C 1
ATOM 2996 O O . LYS B 1 148 ? 22.703 -19.562 -0.495 1 92.12 148 LYS B O 1
ATOM 3001 N N . ALA B 1 149 ? 21.172 -21.094 -0.933 1 93.94 149 ALA B N 1
ATOM 3002 C CA . ALA B 1 149 ? 21.359 -20.969 -2.377 1 93.94 149 ALA B CA 1
ATOM 3003 C C . ALA B 1 149 ? 20.906 -19.594 -2.867 1 93.94 149 ALA B C 1
ATOM 3005 O O . ALA B 1 149 ? 21.547 -19 -3.744 1 93.94 149 ALA B O 1
ATOM 3006 N N . LEU B 1 150 ? 19.844 -19.078 -2.309 1 92.5 150 LEU B N 1
ATOM 3007 C CA . LEU B 1 150 ? 19.359 -17.75 -2.652 1 92.5 150 LEU B CA 1
ATOM 3008 C C . LEU B 1 150 ? 20.344 -16.688 -2.193 1 92.5 150 LEU B C 1
ATOM 3010 O O . LEU B 1 150 ? 20.656 -15.75 -2.939 1 92.5 150 LEU B O 1
ATOM 3014 N N . ALA B 1 151 ? 20.828 -16.859 -1.01 1 90.62 151 ALA B N 1
ATOM 3015 C CA . ALA B 1 151 ? 21.766 -15.898 -0.429 1 90.62 151 ALA B CA 1
ATOM 3016 C C . ALA B 1 151 ? 23.062 -15.859 -1.214 1 90.62 151 ALA B C 1
ATOM 3018 O O . ALA B 1 151 ? 23.703 -14.805 -1.334 1 90.62 151 ALA B O 1
ATOM 3019 N N . SER B 1 152 ? 23.438 -16.953 -1.729 1 92.31 152 SER B N 1
ATOM 3020 C CA . SER B 1 152 ? 24.703 -17.047 -2.449 1 92.31 152 SER B CA 1
ATOM 3021 C C . SER B 1 152 ? 24.531 -16.703 -3.926 1 92.31 152 SER B C 1
ATOM 3023 O O . SER B 1 152 ? 25.5 -16.656 -4.68 1 92.31 152 SER B O 1
ATOM 3025 N N . GLY B 1 153 ? 23.344 -16.594 -4.359 1 91.25 153 GLY B N 1
ATOM 3026 C CA . GLY B 1 153 ? 23.094 -16.25 -5.75 1 91.25 153 GLY B CA 1
ATOM 3027 C C . GLY B 1 153 ? 23.016 -17.469 -6.66 1 91.25 153 GLY B C 1
ATOM 3028 O O . GLY B 1 153 ? 22.875 -17.328 -7.879 1 91.25 153 GLY B O 1
ATOM 3029 N N . LYS B 1 154 ? 23.188 -18.625 -6.148 1 93.62 154 LYS B N 1
ATOM 3030 C CA . LYS B 1 154 ? 23.062 -19.844 -6.941 1 93.62 154 LYS B CA 1
ATOM 3031 C C . LYS B 1 154 ? 21.625 -20.078 -7.387 1 93.62 154 LYS B C 1
ATOM 3033 O O . LYS B 1 154 ? 21.375 -20.828 -8.328 1 93.62 154 LYS B O 1
ATOM 3038 N N . LEU B 1 155 ? 20.781 -19.562 -6.664 1 94.31 155 LEU B N 1
ATOM 3039 C CA . LEU B 1 155 ? 19.359 -19.516 -6.953 1 94.31 155 LEU B CA 1
ATOM 3040 C C . LEU B 1 155 ? 18.859 -18.078 -6.973 1 94.31 155 LEU B C 1
ATOM 3042 O O . LEU B 1 155 ? 19.312 -17.25 -6.18 1 94.31 155 LEU B O 1
ATOM 3046 N N . GLN B 1 156 ? 17.984 -17.766 -7.883 1 93.75 156 GLN B N 1
ATOM 3047 C CA . GLN B 1 156 ? 17.453 -16.422 -7.98 1 93.75 156 GLN B CA 1
ATOM 3048 C C . GLN B 1 156 ? 15.93 -16.422 -8.078 1 93.75 156 GLN B C 1
ATOM 3050 O O . GLN B 1 156 ? 15.336 -17.391 -8.57 1 93.75 156 GLN B O 1
ATOM 3055 N N . PHE B 1 157 ? 15.367 -15.359 -7.566 1 93.31 157 PHE B N 1
ATOM 3056 C CA . PHE B 1 157 ? 13.922 -15.211 -7.68 1 93.31 157 PHE B CA 1
ATOM 3057 C C . PHE B 1 157 ? 13.523 -14.922 -9.117 1 93.31 157 PHE B C 1
ATOM 3059 O O . PHE B 1 157 ? 14.242 -14.234 -9.852 1 93.31 157 PHE B O 1
ATOM 3066 N N . GLN B 1 158 ? 12.375 -15.531 -9.453 1 92.5 158 GLN B N 1
ATOM 3067 C CA . GLN B 1 158 ? 11.773 -15.117 -10.719 1 92.5 158 GLN B CA 1
ATOM 3068 C C . GLN B 1 158 ? 11.445 -13.625 -10.711 1 92.5 158 GLN B C 1
ATOM 3070 O O . GLN B 1 158 ? 11.016 -13.086 -9.688 1 92.5 158 GLN B O 1
ATOM 3075 N N . PRO B 1 159 ? 11.523 -12.969 -11.836 1 89.88 159 PRO B N 1
ATOM 3076 C CA . PRO B 1 159 ? 11.266 -11.531 -11.898 1 89.88 159 PRO B CA 1
ATOM 3077 C C . PRO B 1 159 ? 9.867 -11.164 -11.398 1 89.88 159 PRO B C 1
ATOM 3079 O O . PRO B 1 159 ? 9.688 -10.141 -10.734 1 89.88 159 PRO B O 1
ATOM 3082 N N . TYR B 1 160 ? 8.859 -11.961 -11.711 1 88.5 160 TYR B N 1
ATOM 3083 C CA . TYR B 1 160 ? 7.492 -11.648 -11.312 1 88.5 160 TYR B CA 1
ATOM 3084 C C . TYR B 1 160 ? 7.305 -11.828 -9.812 1 88.5 160 TYR B C 1
ATOM 3086 O O . TYR B 1 160 ? 6.305 -11.375 -9.25 1 88.5 160 TYR B O 1
ATOM 3094 N N . PHE B 1 161 ? 8.234 -12.492 -9.133 1 92.62 161 PHE B N 1
ATOM 3095 C CA . PHE B 1 161 ? 8.117 -12.781 -7.711 1 92.62 161 PHE B CA 1
ATOM 3096 C C . PHE B 1 161 ? 8.867 -11.742 -6.883 1 92.62 161 PHE B C 1
ATOM 3098 O O . PHE B 1 161 ? 8.547 -11.531 -5.711 1 92.62 161 PHE B O 1
ATOM 3105 N N . VAL B 1 162 ? 9.758 -11.016 -7.371 1 88.94 162 VAL B N 1
ATOM 3106 C CA . VAL B 1 162 ? 10.633 -10.078 -6.684 1 88.94 162 VAL B CA 1
ATOM 3107 C C . VAL B 1 162 ? 9.805 -8.953 -6.066 1 88.94 162 VAL B C 1
ATOM 3109 O O . VAL B 1 162 ? 9.984 -8.609 -4.895 1 88.94 162 VAL B O 1
ATOM 3112 N N . PRO B 1 163 ? 8.875 -8.5 -6.785 1 84.19 163 PRO B N 1
ATOM 3113 C CA . PRO B 1 163 ? 8.148 -7.359 -6.227 1 84.19 163 PRO B CA 1
ATOM 3114 C C . PRO B 1 163 ? 7.391 -7.719 -4.945 1 84.19 163 PRO B C 1
ATOM 3116 O O . PRO B 1 163 ? 7.211 -6.867 -4.07 1 84.19 163 PRO B O 1
ATOM 3119 N N . VAL B 1 164 ? 6.992 -8.938 -4.812 1 88.06 164 VAL B N 1
ATOM 3120 C CA . VAL B 1 164 ? 6.191 -9.305 -3.646 1 88.06 164 VAL B CA 1
ATOM 3121 C C . VAL B 1 164 ? 7.102 -9.492 -2.434 1 88.06 164 VAL B C 1
ATOM 3123 O O . VAL B 1 164 ? 6.625 -9.531 -1.296 1 88.06 164 VAL B O 1
ATOM 3126 N N . CYS B 1 165 ? 8.32 -9.648 -2.664 1 88.75 165 CYS B N 1
ATOM 3127 C CA . CYS B 1 165 ? 9.281 -9.812 -1.577 1 88.75 165 CYS B CA 1
ATOM 3128 C C . CYS B 1 165 ? 9.82 -8.469 -1.107 1 88.75 165 CYS B C 1
ATOM 3130 O O . CYS B 1 165 ? 10.617 -8.406 -0.174 1 88.75 165 CYS B O 1
ATOM 3132 N N . SER B 1 166 ? 9.422 -7.438 -1.757 1 78.06 166 SER B N 1
ATOM 3133 C CA . SER B 1 166 ? 9.891 -6.102 -1.396 1 78.06 166 SER B CA 1
ATOM 3134 C C . SER B 1 166 ? 8.844 -5.359 -0.57 1 78.06 166 SER B C 1
ATOM 3136 O O . SER B 1 166 ? 7.68 -5.277 -0.962 1 78.06 166 SER B O 1
ATOM 3138 N N . PRO B 1 167 ? 9.453 -5.055 0.632 1 65.88 167 PRO B N 1
ATOM 3139 C CA . PRO B 1 167 ? 8.484 -4.324 1.452 1 65.88 167 PRO B CA 1
ATOM 3140 C C . PRO B 1 167 ? 7.922 -3.094 0.744 1 65.88 167 PRO B C 1
ATOM 3142 O O . PRO B 1 167 ? 8.625 -2.451 -0.041 1 65.88 167 PRO B O 1
ATOM 3145 N N . ALA B 1 168 ? 6.629 -3.184 0.684 1 57.94 168 ALA B N 1
ATOM 3146 C CA . ALA B 1 168 ? 6.027 -1.931 0.235 1 57.94 168 ALA B CA 1
ATOM 3147 C C . ALA B 1 168 ? 6.43 -0.772 1.142 1 57.94 168 ALA B C 1
ATOM 3149 O O . ALA B 1 168 ? 6.723 -0.972 2.324 1 57.94 168 ALA B O 1
ATOM 3150 N N . PRO B 1 169 ? 6.855 0.227 0.484 1 50.56 169 PRO B N 1
ATOM 3151 C CA . PRO B 1 169 ? 7.203 1.351 1.355 1 50.56 169 PRO B CA 1
ATOM 3152 C C . PRO B 1 169 ? 6.289 1.463 2.572 1 50.56 169 PRO B C 1
ATOM 3154 O O . PRO B 1 169 ? 5.074 1.277 2.453 1 50.56 169 PRO B O 1
ATOM 3157 N N . LEU B 1 170 ? 6.883 0.944 3.684 1 50.19 170 LEU B N 1
ATOM 3158 C CA . LEU B 1 170 ? 6.215 1.146 4.965 1 50.19 170 LEU B CA 1
ATOM 3159 C C . LEU B 1 170 ? 5.301 2.365 4.914 1 50.19 170 LEU B C 1
ATOM 3161 O O . LEU B 1 170 ? 5.555 3.309 4.164 1 50.19 170 LEU B O 1
ATOM 3165 N N . THR B 1 171 ? 4.125 2.064 5.363 1 52.78 171 THR B N 1
ATOM 3166 C CA . THR B 1 171 ? 3.33 3.229 5.738 1 52.78 171 THR B CA 1
ATOM 3167 C C . THR B 1 171 ? 4.211 4.301 6.379 1 52.78 171 THR B C 1
ATOM 3169 O O . THR B 1 171 ? 4.961 4.02 7.312 1 52.78 171 THR B O 1
ATOM 3172 N N . ASP B 1 172 ? 4.762 5.102 5.629 1 56.72 172 ASP B N 1
ATOM 3173 C CA . ASP B 1 172 ? 5.613 6.199 6.082 1 56.72 172 ASP B CA 1
ATOM 3174 C C . ASP B 1 172 ? 5.145 6.734 7.434 1 56.72 172 ASP B C 1
ATOM 3176 O O . ASP B 1 172 ? 4.078 7.352 7.527 1 56.72 172 ASP B O 1
ATOM 3180 N N . SER B 1 173 ? 5.586 5.973 8.523 1 65.06 173 SER B N 1
ATOM 3181 C CA . SER B 1 173 ? 5.277 6.398 9.883 1 65.06 173 SER B CA 1
ATOM 3182 C C . SER B 1 173 ? 6 7.695 10.234 1 65.06 173 SER B C 1
ATOM 3184 O O . SER B 1 173 ? 5.793 8.258 11.312 1 65.06 173 SER B O 1
ATOM 3186 N N . ALA B 1 174 ? 6.859 8.109 9.422 1 75.44 174 ALA B N 1
ATOM 3187 C CA . ALA B 1 174 ? 7.605 9.328 9.727 1 75.44 174 ALA B CA 1
ATOM 3188 C C . ALA B 1 174 ? 6.793 10.57 9.367 1 75.44 174 ALA B C 1
ATOM 3190 O O . ALA B 1 174 ? 6.223 10.648 8.273 1 75.44 174 ALA B O 1
ATOM 3191 N N . ILE B 1 175 ? 6.598 11.258 10.445 1 82.06 175 ILE B N 1
ATOM 3192 C CA . ILE B 1 175 ? 5.957 12.539 10.18 1 82.06 175 ILE B CA 1
ATOM 3193 C C . ILE B 1 175 ? 6.906 13.438 9.391 1 82.06 175 ILE B C 1
ATOM 3195 O O . ILE B 1 175 ? 8.062 13.617 9.766 1 82.06 175 ILE B O 1
ATOM 3199 N N . SER B 1 176 ? 6.527 13.797 8.188 1 84.19 176 SER B N 1
ATOM 3200 C CA . SER B 1 176 ? 7.328 14.688 7.355 1 84.19 176 SER B CA 1
ATOM 3201 C C . SER B 1 176 ? 6.465 15.766 6.715 1 84.19 176 SER B C 1
ATOM 3203 O O . SER B 1 176 ? 5.508 15.461 6 1 84.19 176 SER B O 1
ATOM 3205 N N . PHE B 1 177 ? 6.898 16.906 6.973 1 88.12 177 PHE B N 1
ATOM 3206 C CA . PHE B 1 177 ? 6.168 18.031 6.371 1 88.12 177 PHE B CA 1
ATOM 3207 C C . PHE B 1 177 ? 6.848 18.484 5.09 1 88.12 177 PHE B C 1
ATOM 3209 O O . PHE B 1 177 ? 6.449 19.484 4.496 1 88.12 177 PHE B O 1
ATOM 3216 N N . ALA B 1 178 ? 7.809 17.688 4.598 1 82.88 178 ALA B N 1
ATOM 3217 C CA . ALA B 1 178 ? 8.586 18.047 3.414 1 82.88 178 ALA B CA 1
ATOM 3218 C C . ALA B 1 178 ? 7.676 18.266 2.205 1 82.88 178 ALA B C 1
ATOM 3220 O O . ALA B 1 178 ? 7.832 19.234 1.462 1 82.88 178 ALA B O 1
ATOM 3221 N N . PRO B 1 179 ? 6.711 17.453 2.09 1 82.5 179 PRO B N 1
ATOM 3222 C CA . PRO B 1 179 ? 5.859 17.641 0.912 1 82.5 179 PRO B CA 1
ATOM 3223 C C . PRO B 1 179 ? 5.125 18.969 0.919 1 82.5 179 PRO B C 1
ATOM 3225 O O . PRO B 1 179 ? 4.91 19.562 -0.14 1 82.5 179 PRO B O 1
ATOM 3228 N N . LEU B 1 180 ? 4.754 19.406 2.064 1 85.5 180 LEU B N 1
ATOM 3229 C CA . LEU B 1 180 ? 4.066 20.703 2.166 1 85.5 180 LEU B CA 1
ATOM 3230 C C . LEU B 1 180 ? 5.051 21.859 2.023 1 85.5 180 LEU B C 1
ATOM 3232 O O . LEU B 1 180 ? 4.766 22.828 1.331 1 85.5 180 LEU B O 1
ATOM 3236 N N . VAL B 1 181 ? 6.199 21.672 2.621 1 82.12 181 VAL B N 1
ATOM 3237 C CA . VAL B 1 181 ? 7.223 22.719 2.584 1 82.12 181 VAL B CA 1
ATOM 3238 C C . VAL B 1 181 ? 7.699 22.922 1.146 1 82.12 181 VAL B C 1
ATOM 3240 O O . VAL B 1 181 ? 7.918 24.062 0.716 1 82.12 181 VAL B O 1
ATOM 3243 N N . GLN B 1 182 ? 7.824 21.875 0.45 1 78.62 182 GLN B N 1
ATOM 3244 C CA . GLN B 1 182 ? 8.336 21.922 -0.916 1 78.62 182 GLN B CA 1
ATOM 3245 C C . GLN B 1 182 ? 7.355 22.641 -1.841 1 78.62 182 GLN B C 1
ATOM 3247 O O . GLN B 1 182 ? 7.723 23.062 -2.939 1 78.62 182 GLN B O 1
ATOM 3252 N N . GLN B 1 183 ? 6.207 22.75 -1.385 1 75.94 183 GLN B N 1
ATOM 3253 C CA . GLN B 1 183 ? 5.191 23.422 -2.186 1 75.94 183 GLN B CA 1
ATOM 3254 C C . GLN B 1 183 ? 5.281 24.938 -2.021 1 75.94 183 GLN B C 1
ATOM 3256 O O . GLN B 1 183 ? 4.598 25.688 -2.725 1 75.94 183 GLN B O 1
ATOM 3261 N N . PHE B 1 184 ? 6.16 25.25 -1.035 1 70.81 184 PHE B N 1
ATOM 3262 C CA . PHE B 1 184 ? 6.438 26.672 -0.885 1 70.81 184 PHE B CA 1
ATOM 3263 C C . PHE B 1 184 ? 7.41 27.156 -1.956 1 70.81 184 PHE B C 1
ATOM 3265 O O . PHE B 1 184 ? 8.547 26.672 -2.027 1 70.81 184 PHE B O 1
ATOM 3272 N N . ARG B 1 185 ? 7.066 27.609 -2.879 1 61.03 185 ARG B N 1
ATOM 3273 C CA . ARG B 1 185 ? 7.965 28.031 -3.945 1 61.03 185 ARG B CA 1
ATOM 3274 C C . ARG B 1 185 ? 7.754 29.5 -4.281 1 61.03 185 ARG B C 1
ATOM 3276 O O . ARG B 1 185 ? 6.633 30.016 -4.203 1 61.03 185 ARG B O 1
ATOM 3283 N N . LEU B 1 186 ? 9.016 29.984 -4.238 1 55.97 186 LEU B N 1
ATOM 3284 C CA . LEU B 1 186 ? 8.977 31.297 -4.859 1 55.97 186 LEU B CA 1
ATOM 3285 C C . LEU B 1 186 ? 8.711 31.188 -6.355 1 55.97 186 LEU B C 1
ATOM 3287 O O . LEU B 1 186 ? 8.898 30.125 -6.949 1 55.97 186 LEU B O 1
ATOM 3291 N N . HIS B 1 187 ? 7.984 31.953 -6.926 1 52 187 HIS B N 1
ATOM 3292 C CA . HIS B 1 187 ? 7.598 31.938 -8.328 1 52 187 HIS B CA 1
ATOM 3293 C C . HIS B 1 187 ? 8.758 31.531 -9.219 1 52 187 HIS B C 1
ATOM 3295 O O . HIS B 1 187 ? 8.555 30.906 -10.266 1 52 187 HIS B O 1
ATOM 3301 N N . ASP B 1 188 ? 9.938 31.844 -8.828 1 49.88 188 ASP B N 1
ATOM 3302 C CA . ASP B 1 188 ? 11.039 31.562 -9.742 1 49.88 188 ASP B CA 1
ATOM 3303 C C . ASP B 1 188 ? 11.562 30.141 -9.539 1 49.88 188 ASP B C 1
ATOM 3305 O O . ASP B 1 188 ? 12.508 29.719 -10.203 1 49.88 188 ASP B O 1
ATOM 3309 N N . GLY B 1 189 ? 10.961 29.484 -8.773 1 53.66 189 GLY B N 1
ATOM 3310 C CA . GLY B 1 189 ? 11.305 28.078 -8.578 1 53.66 189 GLY B CA 1
ATOM 3311 C C . GLY B 1 189 ? 12.492 27.875 -7.66 1 53.66 189 GLY B C 1
ATOM 3312 O O . GLY B 1 189 ? 12.875 26.75 -7.371 1 53.66 189 GLY B O 1
ATOM 3313 N N . GLN B 1 190 ? 13.273 28.938 -7.34 1 50.59 190 GLN B N 1
ATOM 3314 C CA . GLN B 1 190 ? 14.492 28.781 -6.551 1 50.59 190 GLN B CA 1
ATOM 3315 C C . GLN B 1 190 ? 14.164 28.516 -5.086 1 50.59 190 GLN B C 1
ATOM 3317 O O . GLN B 1 190 ? 13.219 29.078 -4.539 1 50.59 190 GLN B O 1
ATOM 3322 N N . PRO B 1 191 ? 14.812 27.547 -4.621 1 53.12 191 PRO B N 1
ATOM 3323 C CA . PRO B 1 191 ? 14.617 27.312 -3.188 1 53.12 191 PRO B CA 1
ATOM 3324 C C . PRO B 1 191 ? 15.094 28.469 -2.326 1 53.12 191 PRO B C 1
ATOM 3326 O O . PRO B 1 191 ? 16.062 29.156 -2.68 1 53.12 191 PRO B O 1
ATOM 3329 N N . MET B 1 192 ? 14.258 28.969 -1.336 1 54.66 192 MET B N 1
ATOM 3330 C CA . MET B 1 192 ? 14.539 30.094 -0.451 1 54.66 192 MET B CA 1
ATOM 3331 C C . MET B 1 192 ? 15.867 29.906 0.276 1 54.66 192 MET B C 1
ATOM 3333 O O . MET B 1 192 ? 16.516 30.875 0.664 1 54.66 192 MET B O 1
ATOM 3337 N N . ILE B 1 193 ? 16.297 28.719 0.476 1 50.94 193 ILE B N 1
ATOM 3338 C CA . ILE B 1 193 ? 17.359 28.359 1.416 1 50.94 193 ILE B CA 1
ATOM 3339 C C . ILE B 1 193 ? 18.688 28.891 0.901 1 50.94 193 ILE B C 1
ATOM 3341 O O . ILE B 1 193 ? 19.562 29.281 1.688 1 50.94 193 ILE B O 1
ATOM 3345 N N . ASN B 1 194 ? 18.922 28.672 -0.303 1 48.69 194 ASN B N 1
ATOM 3346 C CA . ASN B 1 194 ? 20.281 28.938 -0.771 1 48.69 194 ASN B CA 1
ATOM 3347 C C . ASN B 1 194 ? 20.594 30.422 -0.816 1 48.69 194 ASN B C 1
ATOM 3349 O O . ASN B 1 194 ? 21.672 30.828 -1.253 1 48.69 194 ASN B O 1
ATOM 3353 N N . ALA B 1 195 ? 19.703 31.188 -0.645 1 47.38 195 ALA B N 1
ATOM 3354 C CA . ALA B 1 195 ? 20.078 32.562 -0.959 1 47.38 195 ALA B CA 1
ATOM 3355 C C . ALA B 1 195 ? 20.891 33.188 0.18 1 47.38 195 ALA B C 1
ATOM 3357 O O . ALA B 1 195 ? 20.391 33.312 1.304 1 47.38 195 ALA B O 1
ATOM 3358 N N . LYS B 1 196 ? 22.141 32.812 0.241 1 51.81 196 LYS B N 1
ATOM 3359 C CA . LYS B 1 196 ? 23.078 33.625 1.008 1 51.81 196 LYS B CA 1
ATOM 3360 C C . LYS B 1 196 ? 22.828 35.125 0.771 1 51.81 196 LYS B C 1
ATOM 3362 O O . LYS B 1 196 ? 23.672 35.969 1.078 1 51.81 196 LYS B O 1
ATOM 3367 N N . ALA B 1 197 ? 21.891 35.406 0.193 1 52.44 197 ALA B N 1
ATOM 3368 C CA . ALA B 1 197 ? 21.734 36.781 -0.298 1 52.44 197 ALA B CA 1
ATOM 3369 C C . ALA B 1 197 ? 21.328 37.719 0.831 1 52.44 197 ALA B C 1
ATOM 3371 O O . ALA B 1 197 ? 20.703 37.281 1.811 1 52.44 197 ALA B O 1
ATOM 3372 N N . SER B 1 198 ? 22.016 38.812 1.006 1 58.91 198 SER B N 1
ATOM 3373 C CA . SER B 1 198 ? 21.578 39.906 1.879 1 58.91 198 SER B CA 1
ATOM 3374 C C . SER B 1 198 ? 20.078 40.125 1.758 1 58.91 198 SER B C 1
ATOM 3376 O O . SER B 1 198 ? 19.453 39.719 0.78 1 58.91 198 SER B O 1
ATOM 3378 N N . ALA B 1 199 ? 19.453 40.531 2.816 1 60.31 199 ALA B N 1
ATOM 3379 C CA . ALA B 1 199 ? 18.031 40.875 2.797 1 60.31 199 ALA B CA 1
ATOM 3380 C C . ALA B 1 199 ? 17.656 41.625 1.534 1 60.31 199 ALA B C 1
ATOM 3382 O O . ALA B 1 199 ? 16.594 41.406 0.95 1 60.31 199 ALA B O 1
ATOM 3383 N N . LYS B 1 200 ? 18.594 42.469 1.229 1 64.75 200 LYS B N 1
ATOM 3384 C CA . LYS B 1 200 ? 18.344 43.281 0.034 1 64.75 200 LYS B CA 1
ATOM 3385 C C . LYS B 1 200 ? 18.297 42.406 -1.217 1 64.75 200 LYS B C 1
ATOM 3387 O O . LYS B 1 200 ? 17.406 42.531 -2.045 1 64.75 200 LYS B O 1
ATOM 3392 N N . VAL B 1 201 ? 19.141 41.656 -1.408 1 61.75 201 VAL B N 1
ATOM 3393 C CA . VAL B 1 201 ? 19.219 40.812 -2.59 1 61.75 201 VAL B CA 1
ATOM 3394 C C . VAL B 1 201 ? 18.031 39.844 -2.611 1 61.75 201 VAL B C 1
ATOM 3396 O O . VAL B 1 201 ? 17.422 39.625 -3.664 1 61.75 201 VAL B O 1
ATOM 3399 N N . PHE B 1 202 ? 17.75 39.344 -1.52 1 59.72 202 PHE B N 1
ATOM 3400 C CA . PHE B 1 202 ? 16.594 38.469 -1.423 1 59.72 202 PHE B CA 1
ATOM 3401 C C . PHE B 1 202 ? 15.312 39.188 -1.827 1 59.72 202 PHE B C 1
ATOM 3403 O O . PHE B 1 202 ? 14.523 38.656 -2.615 1 59.72 202 PHE B O 1
ATOM 3410 N N . ARG B 1 203 ? 15.195 40.344 -1.2 1 64.81 203 ARG B N 1
ATOM 3411 C CA . ARG B 1 203 ? 14.039 41.188 -1.558 1 64.81 203 ARG B CA 1
ATOM 3412 C C . ARG B 1 203 ? 13.977 41.406 -3.064 1 64.81 203 ARG B C 1
ATOM 3414 O O . ARG B 1 203 ? 12.922 41.219 -3.676 1 64.81 203 ARG B O 1
ATOM 3421 N N . LEU B 1 204 ? 14.992 41.719 -3.605 1 64.56 204 LEU B N 1
ATOM 3422 C CA . LEU B 1 204 ? 15.039 42 -5.031 1 64.56 204 LEU B CA 1
ATOM 3423 C C . LEU B 1 204 ? 14.734 40.75 -5.855 1 64.56 204 LEU B C 1
ATOM 3425 O O . LEU B 1 204 ? 14.023 40.844 -6.863 1 64.56 204 LEU B O 1
ATOM 3429 N N . THR B 1 205 ? 15.203 39.781 -5.41 1 61.22 205 THR B N 1
ATOM 3430 C CA . THR B 1 205 ? 14.961 38.531 -6.129 1 61.22 205 THR B CA 1
ATOM 3431 C C . THR B 1 205 ? 13.484 38.125 -6.078 1 61.22 205 THR B C 1
ATOM 3433 O O . THR B 1 205 ? 12.922 37.688 -7.078 1 61.22 205 THR B O 1
ATOM 3436 N N . VAL B 1 206 ? 13.008 38.25 -4.875 1 60.44 206 VAL B N 1
ATOM 3437 C CA . VAL B 1 206 ? 11.594 37.906 -4.703 1 60.44 206 VAL B CA 1
ATOM 3438 C C . VAL B 1 206 ? 10.742 38.875 -5.531 1 60.44 206 VAL B C 1
ATOM 3440 O O . VAL B 1 206 ? 9.781 38.438 -6.188 1 60.44 206 VAL B O 1
ATOM 3443 N N . LEU B 1 207 ? 11.109 40.094 -5.414 1 64.06 207 LEU B N 1
ATOM 3444 C CA . LEU B 1 207 ? 10.328 41.125 -6.125 1 64.06 207 LEU B CA 1
ATOM 3445 C C . LEU B 1 207 ? 10.492 40.969 -7.633 1 64.06 207 LEU B C 1
ATOM 3447 O O . LEU B 1 207 ? 9.602 41.344 -8.398 1 64.06 207 LEU B O 1
ATOM 3451 N N . SER B 1 208 ? 11.523 40.438 -7.953 1 58.84 208 SER B N 1
ATOM 3452 C CA . SER B 1 208 ? 11.781 40.25 -9.383 1 58.84 208 SER B CA 1
ATOM 3453 C C . SER B 1 208 ? 11.133 39 -9.906 1 58.84 208 SER B C 1
ATOM 3455 O O . SER B 1 208 ? 11.055 38.781 -11.125 1 58.84 208 SER B O 1
ATOM 3457 N N . SER B 1 209 ? 10.859 38.219 -8.992 1 55.19 209 SER B N 1
ATOM 3458 C CA . SER B 1 209 ? 10.25 37 -9.453 1 55.19 209 SER B CA 1
ATOM 3459 C C . SER B 1 209 ? 8.828 37.219 -9.945 1 55.19 209 SER B C 1
ATOM 3461 O O . SER B 1 209 ? 8.125 38.094 -9.445 1 55.19 209 SER B O 1
ATOM 3463 N N . VAL B 1 210 ? 8.609 37 -11.109 1 52.41 210 VAL B N 1
ATOM 3464 C CA . VAL B 1 210 ? 7.406 37.281 -11.875 1 52.41 210 VAL B CA 1
ATOM 3465 C C . VAL B 1 210 ? 6.172 37.094 -10.992 1 52.41 210 VAL B C 1
ATOM 3467 O O . VAL B 1 210 ? 5.285 37.938 -10.953 1 52.41 210 VAL B O 1
ATOM 3470 N N . PRO B 1 211 ? 6 35.875 -10.555 1 50.94 211 PRO B N 1
ATOM 3471 C CA . PRO B 1 211 ? 4.707 35.719 -9.883 1 50.94 211 PRO B CA 1
ATOM 3472 C C . PRO B 1 211 ? 4.727 36.188 -8.438 1 50.94 211 PRO B C 1
ATOM 3474 O O . PRO B 1 211 ? 4.008 35.656 -7.594 1 50.94 211 PRO B O 1
ATOM 3477 N N . THR B 1 212 ? 5.504 37.094 -8.164 1 54 212 THR B N 1
ATOM 3478 C CA . THR B 1 212 ? 5.555 37.625 -6.801 1 54 212 THR B CA 1
ATOM 3479 C C . THR B 1 212 ? 4.16 38.031 -6.324 1 54 212 THR B C 1
ATOM 3481 O O . THR B 1 212 ? 3.479 38.812 -6.984 1 54 212 THR B O 1
ATOM 3484 N N . PRO B 1 213 ? 3.771 37.25 -5.383 1 53.09 213 PRO B N 1
ATOM 3485 C CA . PRO B 1 213 ? 2.475 37.688 -4.863 1 53.09 213 PRO B CA 1
ATOM 3486 C C . PRO B 1 213 ? 2.422 39.188 -4.598 1 53.09 213 PRO B C 1
ATOM 3488 O O . PRO B 1 213 ? 3.424 39.781 -4.191 1 53.09 213 PRO B O 1
ATOM 3491 N N . LEU B 1 214 ? 1.472 39.812 -5.168 1 53.31 214 LEU B N 1
ATOM 3492 C CA . LEU B 1 214 ? 1.217 41.25 -5.055 1 53.31 214 LEU B CA 1
ATOM 3493 C C . LEU B 1 214 ? 1.433 41.719 -3.621 1 53.31 214 LEU B C 1
ATOM 3495 O O . LEU B 1 214 ? 1.922 42.844 -3.4 1 53.31 214 LEU B O 1
ATOM 3499 N N . ALA B 1 215 ? 1.182 40.75 -2.803 1 54.97 215 ALA B N 1
ATOM 3500 C CA . ALA B 1 215 ? 1.23 41.156 -1.408 1 54.97 215 ALA B CA 1
ATOM 3501 C C . ALA B 1 215 ? 2.664 41.469 -0.972 1 54.97 215 ALA B C 1
ATOM 3503 O O . ALA B 1 215 ? 2.898 42.281 -0.093 1 54.97 215 ALA B O 1
ATOM 3504 N N . LEU B 1 216 ? 3.527 40.844 -1.661 1 60.44 216 LEU B N 1
ATOM 3505 C CA . LEU B 1 216 ? 4.918 41.031 -1.274 1 60.44 216 LEU B CA 1
ATOM 3506 C C . LEU B 1 216 ? 5.453 42.344 -1.833 1 60.44 216 LEU B C 1
ATOM 3508 O O . LEU B 1 216 ? 6.434 42.906 -1.321 1 60.44 216 LEU B O 1
ATOM 3512 N N . ARG B 1 217 ? 4.781 42.781 -2.879 1 59.94 217 ARG B N 1
ATOM 3513 C CA . ARG B 1 217 ? 5.266 43.969 -3.551 1 59.94 217 ARG B CA 1
ATOM 3514 C C . ARG B 1 217 ? 5.078 45.219 -2.67 1 59.94 217 ARG B C 1
ATOM 3516 O O . ARG B 1 217 ? 5.785 46.219 -2.83 1 59.94 217 ARG B O 1
ATOM 3523 N N . HIS B 1 218 ? 4.039 45.031 -1.772 1 58.94 218 HIS B N 1
ATOM 3524 C CA . HIS B 1 218 ? 3.709 46.188 -0.971 1 58.94 218 HIS B CA 1
ATOM 3525 C C . HIS B 1 218 ? 4.348 46.125 0.412 1 58.94 218 HIS B C 1
ATOM 3527 O O . HIS B 1 218 ? 4.062 46.938 1.279 1 58.94 218 HIS B O 1
ATOM 3533 N N . ILE B 1 219 ? 5.129 45.156 0.531 1 59.56 219 ILE B N 1
ATOM 3534 C CA . ILE B 1 219 ? 5.773 45 1.832 1 59.56 219 ILE B CA 1
ATOM 3535 C C . ILE B 1 219 ? 6.945 45.969 1.936 1 59.56 219 ILE B C 1
ATOM 3537 O O . ILE B 1 219 ? 7.75 46.094 1.007 1 59.56 219 ILE B O 1
ATOM 3541 N N . SER B 1 220 ? 6.793 46.75 2.951 1 61 220 SER B N 1
ATOM 3542 C CA . SER B 1 220 ? 7.836 47.75 3.166 1 61 220 SER B CA 1
ATOM 3543 C C . SER B 1 220 ? 9.203 47.094 3.314 1 61 220 SER B C 1
ATOM 3545 O O . SER B 1 220 ? 9.305 45.969 3.744 1 61 220 SER B O 1
ATOM 3547 N N . ALA B 1 221 ? 10.219 47.719 2.889 1 60.59 221 ALA B N 1
ATOM 3548 C CA . ALA B 1 221 ? 11.609 47.25 2.932 1 60.59 221 ALA B CA 1
ATOM 3549 C C . ALA B 1 221 ? 11.992 46.812 4.34 1 60.59 221 ALA B C 1
ATOM 3551 O O . ALA B 1 221 ? 12.727 45.844 4.516 1 60.59 221 ALA B O 1
ATOM 3552 N N . ALA B 1 222 ? 11.406 47.438 5.324 1 59.5 222 ALA B N 1
ATOM 3553 C CA . ALA B 1 222 ? 11.742 47.188 6.723 1 59.5 222 ALA B CA 1
ATOM 3554 C C . ALA B 1 222 ? 11.203 45.812 7.168 1 59.5 222 ALA B C 1
ATOM 3556 O O . ALA B 1 222 ? 11.719 45.219 8.109 1 59.5 222 ALA B O 1
ATOM 3557 N N . SER B 1 223 ? 10.273 45.406 6.406 1 58.5 223 SER B N 1
ATOM 3558 C CA . SER B 1 223 ? 9.617 44.188 6.812 1 58.5 223 SER B CA 1
ATOM 3559 C C . SER B 1 223 ? 10.297 42.969 6.195 1 58.5 223 SER B C 1
ATOM 3561 O O . SER B 1 223 ? 9.969 41.812 6.527 1 58.5 223 SER B O 1
ATOM 3563 N N . TRP B 1 224 ? 11.078 43.344 5.285 1 60.75 224 TRP B N 1
ATOM 3564 C CA . TRP B 1 224 ? 11.82 42.25 4.684 1 60.75 224 TRP B CA 1
ATOM 3565 C C . TRP B 1 224 ? 12.992 41.844 5.57 1 60.75 224 TRP B C 1
ATOM 3567 O O . TRP B 1 224 ? 13.438 40.688 5.52 1 60.75 224 TRP B O 1
#

Secondary structure (DSSP, 8-state):
-HHHHHHHHT-S-HHHHHH-HHHHHHHHHHHHHHT-S-THHHHH-GGG-SS---SS---HHHHHHHHHHHS-B-GGG----HHHHHHSBGGGGEE--TT------GGGGG-BGGGTEEEETTTTEEEEPPTT-GGGGGGTTHHHHHHHHHHTTSSEE-TTTGGGGSPP-----S---HHHHTT---TT---STT----HHHHHHHHHHSTT--HHHHT--GGG-/-HHHHHHHHT-S-HHHHHH-HHHHHHHHHHHHHHT-S-THHHHH-GGG-SS---SS---HHHHHHHHHHTS---GGG----HHHHHHSBGGGGEE--TT------GGGGG-BGGGTEEEETTTTEEEEPPTT-GGGGGGTTHHHHHHHHHHHTSSEE-TTTGGGGSPP-----S---HHHHTTB--TT---GGG----HHHHHHHHHHSTT--HHHHTS-GGG-

Sequence (448 aa):
MYFRWLQPLLTQDQPILDSHPVSCLLSYHIRNVNNCQYHQIPLLFPSARSQGLHKQRVGTIDMLYRAINYLPRSFDAAAINTATAMVLPLQAAFFVPPSSSFVIPLRVKEMVVSDVFQYDARLNFVHWKDTQDPSLLNWKRTPNTIFKALASGKLQFQPYFVPVCSPAPLTDSAISFAPLVQQFRLHDGQPMINAKASAKVFRLTVLSSVPTPLALRHISAASWMYFRWLQPLLTQDQPILDSHPVSCLLSYHIRNVNNCQYHQIPLLFPSARSQGLHKQRVGTIDMLYRAINYLPRSFDAAAINTATAMVLPLQAAFFVPPSSSFVIPLRVKEMVVSDVFQYDARLNFVHWKDTQDPSLLNWKRTPNTIFKALASGKLQFQPYFVPVCSPAPLTDSAISFAPLVQQFRLHDGQPMINAKASAKVFRLTVLSSVPTPLALRHISAASW